Protein AF-0000000066251310 (afdb_homodimer)

InterPro domains:
  IPR000652 Triosephosphate isomerase [PF00121] (4-247)
  IPR000652 Triosephosphate isomerase [PS51440] (3-247)
  IPR000652 Triosephosphate isomerase [PTHR21139] (2-246)
  IPR000652 Triosephosphate isomerase [TIGR00419] (5-239)
  IPR000652 Triosephosphate isomerase [cd00311] (4-246)
  IPR013785 Aldolase-type TIM barrel [G3DSA:3.20.20.70] (1-249)
  IPR020861 Triosephosphate isomerase, active site [PS00171] (164-174)
  IPR022896 Triosephosphate isomerase, bacterial/eukaryotic [MF_00147_B] (2-247)
  IPR035990 Triosephosphate isomerase superfamily [SSF51351] (1-247)

Secondary structure (DSSP, 8-state):
-PPPEEEEE--B---HHHHHHHHHHHHHHHTT-SSEEEEE--GGGHHHHHHHHTTSS-EEEES---SSSSBS-TT---HHHHHHTT--EEEES-HHHHHHH---HHHHHHHHHHHHHTT-EEEEEE---HHHHHTT-HHHHHHHHHHHHHHHH-GGGGGG-EEEE--GGGSSSS----HHHHHHHHHHHHHHHHTT-HHHHHH-EEEE-S---HHHHHHHHTSTT--EEEESGGGGSHHHHHHHHHH--/-PPPEEEEE--B---HHHHHHHHHHHHHHHTT-SSEEEEE--GGGHHHHHHHHTTSS-EEEES---SSSSBS-TT---HHHHHHTT--EEEES-HHHHHHH---HHHHHHHHHHHHHTT-EEEEEE---HHHHHTT-HHHHHHHHHHHHHHHH-GGGGGG-EEEE--GGGSSSS----HHHHHHHHHHHHHHHHTT-HHHHHH-EEEE-S---HHHHHHHHTSTT--EEEESGGGGSHHHHHHHHHH--

pLDDT: mean 97.08, std 4.1, range [69.19, 99.0]

Foldseek 3Di:
DAAFEAEEEADQDDDLVLCLVLLVLQLVLPQPFRHQYEYAYAPVCLQVNLVNCPPTSYAYAHAFAFLDQDDDDPPGHALLNRVVSRHAEYEFQDPCCCPPVPDDLLRRLSRLVRNVVNVHAYAYEFEDEPVCVVVVNTLVRRLVSLVSNCVRPNLVSQLRYAYEYEHVHQAPPVDFDDLVRQLVSLVSSLVSSVVRPNVSSVHYAYAYEGADWLVCLLVNLPRPRHRYYHYYPLSSPNVGSSSSSNSND/DAAFEAEEEADQDDDLVLCLVLLVLQQVLPQPFRHQYEYADAPVCLQVNLVNCPPTSYAYAHAFAFLDQDDDDPPGHALLNRVVSRHAEYEFADPCCCPPVPDDLLRRLSRLVRNVVNVHAYAYEFEDEPVCVVVVNTLVRRLVSLVSNCVRPNLVSQLRYEYEYEHVHQAPPVDFDDLVRQLVNLVSSLVSSVVRPVVSSVNHAYAYEGADWLVCLLVNLPRPRHRYYHYYPLSSPNVGSSSSSNSND

Nearest PDB structures (foldseek):
  4mva-assembly1_B  TM=9.769E-01  e=2.898E-35  Escherichia coli BW2952
  6w4u-assembly1_A  TM=9.640E-01  e=1.237E-35  Stenotrophomonas maltophilia K279a
  1aw1-assembly1_A  TM=9.843E-01  e=1.815E-33  Moritella marina
  1tmh-assembly2_D  TM=9.829E-01  e=1.929E-33  Escherichia coli
  1tre-assembly1_B  TM=9.769E-01  e=1.948E-32  Escherichia coli

Structure (mmCIF, N/CA/C/O backbone):
data_AF-0000000066251310-model_v1
#
loop_
_entity.id
_entity.type
_entity.pdbx_description
1 polymer 'Triosephosphate isomerase'
#
loop_
_atom_site.group_PDB
_atom_site.id
_atom_site.type_symbol
_atom_site.label_atom_id
_atom_site.label_alt_id
_atom_site.label_comp_id
_atom_site.label_asym_id
_atom_site.label_entity_id
_atom_site.label_seq_id
_atom_site.pdbx_PDB_ins_code
_atom_site.Cartn_x
_atom_site.Cartn_y
_atom_site.Cartn_z
_atom_site.occupancy
_atom_site.B_iso_or_equiv
_atom_site.auth_seq_id
_atom_site.auth_comp_id
_atom_site.auth_asym_id
_atom_site.auth_atom_id
_atom_site.pdbx_PDB_model_num
ATOM 1 N N . MET A 1 1 ? 8.219 -32.188 -12.016 1 80.12 1 MET A N 1
ATOM 2 C CA . MET A 1 1 ? 6.914 -31.562 -11.844 1 80.12 1 MET A CA 1
ATOM 3 C C . MET A 1 1 ? 7.035 -30.297 -10.992 1 80.12 1 MET A C 1
ATOM 5 O O . MET A 1 1 ? 7.875 -30.234 -10.086 1 80.12 1 MET A O 1
ATOM 9 N N . ARG A 1 2 ? 6.41 -29.266 -11.477 1 92.31 2 ARG A N 1
ATOM 10 C CA . ARG A 1 2 ? 6.461 -28 -10.75 1 92.31 2 ARG A CA 1
ATOM 11 C C . ARG A 1 2 ? 5.75 -28.109 -9.406 1 92.31 2 ARG A C 1
ATOM 13 O O . ARG A 1 2 ? 4.656 -28.672 -9.32 1 92.31 2 ARG A O 1
ATOM 20 N N . LYS A 1 3 ? 6.496 -27.719 -8.375 1 95.12 3 LYS A N 1
ATOM 21 C CA . LYS A 1 3 ? 5.832 -27.703 -7.07 1 95.12 3 LYS A CA 1
ATOM 22 C C . LYS A 1 3 ? 4.68 -26.703 -7.047 1 95.12 3 LYS A C 1
ATOM 24 O O . LYS A 1 3 ? 4.863 -25.531 -7.391 1 95.12 3 LYS A O 1
ATOM 29 N N . LYS A 1 4 ? 3.49 -27.141 -6.656 1 98.06 4 LYS A N 1
ATOM 30 C CA . LYS A 1 4 ? 2.311 -26.281 -6.672 1 98.06 4 LYS A CA 1
ATOM 31 C C . LYS A 1 4 ? 2.393 -25.219 -5.582 1 98.06 4 LYS A C 1
ATOM 33 O O . LYS A 1 4 ? 2.986 -25.438 -4.523 1 98.06 4 LYS A O 1
ATOM 38 N N . LEU A 1 5 ? 1.822 -24.062 -5.895 1 98.75 5 LEU A N 1
ATOM 39 C CA . LEU A 1 5 ? 1.735 -22.938 -4.973 1 98.75 5 LEU A CA 1
ATOM 40 C C . LEU A 1 5 ? 0.292 -22.469 -4.82 1 98.75 5 LEU A C 1
ATOM 42 O O . LEU A 1 5 ? -0.403 -22.266 -5.816 1 98.75 5 LEU A O 1
ATOM 46 N N . VAL A 1 6 ? -0.152 -22.453 -3.58 1 98.81 6 VAL A N 1
ATOM 47 C CA . VAL A 1 6 ? -1.434 -21.828 -3.266 1 98.81 6 VAL A CA 1
ATOM 48 C C . VAL A 1 6 ? -1.209 -20.594 -2.398 1 98.81 6 VAL A C 1
ATOM 50 O O . VAL A 1 6 ? -0.713 -20.703 -1.274 1 98.81 6 VAL A O 1
ATOM 53 N N . ALA A 1 7 ? -1.514 -19.469 -2.977 1 98.88 7 ALA A N 1
ATOM 54 C CA . ALA A 1 7 ? -1.316 -18.203 -2.285 1 98.88 7 ALA A CA 1
ATOM 55 C C . ALA A 1 7 ? -2.65 -17.516 -2.025 1 98.88 7 ALA A C 1
ATOM 57 O O . ALA A 1 7 ? -3.518 -17.469 -2.9 1 98.88 7 ALA A O 1
ATOM 58 N N . GLY A 1 8 ? -2.824 -17.094 -0.798 1 98.81 8 GLY A N 1
ATOM 59 C CA . GLY A 1 8 ? -4.012 -16.328 -0.451 1 98.81 8 GLY A CA 1
ATOM 60 C C . GLY A 1 8 ? -3.799 -14.82 -0.524 1 98.81 8 GLY A C 1
ATOM 61 O O . GLY A 1 8 ? -2.881 -14.289 0.104 1 98.81 8 GLY A O 1
ATOM 62 N N . ASN A 1 9 ? -4.602 -14.148 -1.359 1 98.75 9 ASN A N 1
ATOM 63 C CA . ASN A 1 9 ? -4.688 -12.695 -1.351 1 98.75 9 ASN A CA 1
ATOM 64 C C . ASN A 1 9 ? -5.832 -12.203 -0.468 1 98.75 9 ASN A C 1
ATOM 66 O O . ASN A 1 9 ? -7 -12.312 -0.844 1 98.75 9 ASN A O 1
ATOM 70 N N . TRP A 1 10 ? -5.488 -11.625 0.62 1 98.88 10 TRP A N 1
ATOM 71 C CA . TRP A 1 10 ? -6.496 -11.266 1.612 1 98.88 10 TRP A CA 1
ATOM 72 C C . TRP A 1 10 ? -7.242 -10.008 1.197 1 98.88 10 TRP A C 1
ATOM 74 O O . TRP A 1 10 ? -8.297 -9.688 1.755 1 98.88 10 TRP A O 1
ATOM 84 N N . LYS A 1 11 ? -6.684 -9.336 0.152 1 98.62 11 LYS A N 1
ATOM 85 C CA . LYS A 1 11 ? -7.234 -8.031 -0.218 1 98.62 11 LYS A CA 1
ATOM 86 C C . LYS A 1 11 ? -7.363 -7.125 1 1 98.62 11 LYS A C 1
ATOM 88 O O . LYS A 1 11 ? -6.473 -7.094 1.854 1 98.62 11 LYS A O 1
ATOM 93 N N . MET A 1 12 ? -8.352 -6.23 1.049 1 98.81 12 MET A N 1
ATOM 94 C CA . MET A 1 12 ? -8.438 -5.289 2.162 1 98.81 12 MET A CA 1
ATOM 95 C C . MET A 1 12 ? -9.312 -5.852 3.279 1 98.81 12 MET A C 1
ATOM 97 O O . MET A 1 12 ? -10.336 -5.258 3.631 1 98.81 12 MET A O 1
ATOM 101 N N . HIS A 1 13 ? -8.867 -7.031 3.834 1 98.81 13 HIS A N 1
ATOM 102 C CA . HIS A 1 13 ? -9.531 -7.691 4.957 1 98.81 13 HIS A CA 1
ATOM 103 C C . HIS A 1 13 ? -8.539 -7.98 6.082 1 98.81 13 HIS A C 1
ATOM 105 O O . HIS A 1 13 ? -7.34 -8.109 5.844 1 98.81 13 HIS A O 1
ATOM 111 N N . GLY A 1 14 ? -9.102 -8.102 7.301 1 98.31 14 GLY A N 1
ATOM 112 C CA . GLY A 1 14 ? -8.32 -8.602 8.422 1 98.31 14 GLY A CA 1
ATOM 113 C C . GLY A 1 14 ? -8.281 -7.648 9.602 1 98.31 14 GLY A C 1
ATOM 114 O O . GLY A 1 14 ? -8.727 -6.504 9.492 1 98.31 14 GLY A O 1
ATOM 115 N N . SER A 1 15 ? -7.922 -8.078 10.664 1 98.69 15 SER A N 1
ATOM 116 C CA . SER A 1 15 ? -7.598 -7.43 11.93 1 98.69 15 SER A CA 1
ATOM 117 C C . SER A 1 15 ? -6.539 -8.211 12.703 1 98.69 15 SER A C 1
ATOM 119 O O . SER A 1 15 ? -6.254 -9.367 12.375 1 98.69 15 SER A O 1
ATOM 121 N N . LEU A 1 16 ? -5.945 -7.551 13.68 1 98.75 16 LEU A N 1
ATOM 122 C CA . LEU A 1 16 ? -4.938 -8.25 14.461 1 98.75 16 LEU A CA 1
ATOM 123 C C . LEU A 1 16 ? -5.5 -9.539 15.047 1 98.75 16 LEU A C 1
ATOM 125 O O . LEU A 1 16 ? -4.867 -10.594 14.961 1 98.75 16 LEU A O 1
ATOM 129 N N . GLN A 1 17 ? -6.711 -9.453 15.562 1 98.69 17 GLN A N 1
ATOM 130 C CA . GLN A 1 17 ? -7.332 -10.609 16.203 1 98.69 17 GLN A CA 1
ATOM 131 C C . GLN A 1 17 ? -7.707 -11.672 15.188 1 98.69 17 GLN A C 1
ATOM 133 O O . GLN A 1 17 ? -7.367 -12.852 15.352 1 98.69 17 GLN A O 1
ATOM 138 N N . GLN A 1 18 ? -8.391 -11.297 14.125 1 98.56 18 GLN A N 1
ATOM 139 C CA . GLN A 1 18 ? -8.828 -12.234 13.094 1 98.56 18 GLN A CA 1
ATOM 140 C C . GLN A 1 18 ? -7.637 -12.891 12.406 1 98.56 18 GLN A C 1
ATOM 142 O O . GLN A 1 18 ? -7.66 -14.094 12.125 1 98.56 18 GLN A O 1
ATOM 147 N N . ASN A 1 19 ? -6.613 -12.086 12.156 1 98.88 19 ASN A N 1
ATOM 148 C CA . ASN A 1 19 ? -5.418 -12.594 11.492 1 98.88 19 ASN A CA 1
ATOM 149 C C . ASN A 1 19 ? -4.715 -13.656 12.344 1 98.88 19 ASN A C 1
ATOM 151 O O . ASN A 1 19 ? -4.289 -14.688 11.828 1 98.88 19 ASN A O 1
ATOM 155 N N . ALA A 1 20 ? -4.574 -13.344 13.656 1 98.81 20 ALA A N 1
ATOM 156 C CA . ALA A 1 20 ? -3.912 -14.289 14.555 1 98.81 20 ALA A CA 1
ATOM 157 C C . ALA A 1 20 ? -4.613 -15.641 14.531 1 98.81 20 ALA A C 1
ATOM 159 O O . ALA A 1 20 ? -3.967 -16.688 14.375 1 98.81 20 ALA A O 1
ATOM 160 N N . ALA A 1 21 ? -5.941 -15.609 14.633 1 98.69 21 ALA A N 1
ATOM 161 C CA . ALA A 1 21 ? -6.723 -16.844 14.633 1 98.69 21 ALA A CA 1
ATOM 162 C C . ALA A 1 21 ? -6.578 -17.578 13.297 1 98.69 21 ALA A C 1
ATOM 164 O O . ALA A 1 21 ? -6.332 -18.797 13.273 1 98.69 21 ALA A O 1
ATOM 165 N N . LEU A 1 22 ? -6.699 -16.875 12.219 1 98.81 22 LEU A N 1
ATOM 166 C CA . LEU A 1 22 ? -6.617 -17.438 10.883 1 98.81 22 LEU A CA 1
ATOM 167 C C . LEU A 1 22 ? -5.242 -18.047 10.633 1 98.81 22 LEU A C 1
ATOM 169 O O . LEU A 1 22 ? -5.141 -19.188 10.172 1 98.81 22 LEU A O 1
ATOM 173 N N . LEU A 1 23 ? -4.184 -17.328 10.961 1 98.81 23 LEU A N 1
ATOM 174 C CA . LEU A 1 23 ? -2.812 -17.75 10.688 1 98.81 23 LEU A CA 1
ATOM 175 C C . LEU A 1 23 ? -2.443 -18.984 11.516 1 98.81 23 LEU A C 1
ATOM 177 O O . LEU A 1 23 ? -1.743 -19.875 11.023 1 98.81 23 LEU A O 1
ATOM 181 N N . GLU A 1 24 ? -2.883 -19.016 12.773 1 98.38 24 GLU A N 1
ATOM 182 C CA . GLU A 1 24 ? -2.58 -20.172 13.617 1 98.38 24 GLU A CA 1
ATOM 183 C C . GLU A 1 24 ? -3.205 -21.453 13.055 1 98.38 24 GLU A C 1
ATOM 185 O O . GLU A 1 24 ? -2.564 -22.5 13.023 1 98.38 24 GLU A O 1
ATOM 190 N N . LEU A 1 25 ? -4.457 -21.266 12.609 1 98.12 25 LEU A N 1
ATOM 191 C CA . LEU A 1 25 ? -5.145 -22.422 12.031 1 98.12 25 LEU A CA 1
ATOM 192 C C . LEU A 1 25 ? -4.469 -22.875 10.75 1 98.12 25 LEU A C 1
ATOM 194 O O . LEU A 1 25 ? -4.242 -24.062 10.547 1 98.12 25 LEU A O 1
ATOM 198 N N . ILE A 1 26 ? -4.078 -21.969 9.875 1 98.5 26 ILE A N 1
ATOM 199 C CA . ILE A 1 26 ? -3.43 -22.312 8.617 1 98.5 26 ILE A CA 1
ATOM 200 C C . ILE A 1 26 ? -2.057 -22.922 8.891 1 98.5 26 ILE A C 1
ATOM 202 O O . ILE A 1 26 ? -1.692 -23.938 8.297 1 98.5 26 ILE A O 1
ATOM 206 N N . LYS A 1 27 ? -1.323 -22.266 9.75 1 97.75 27 LYS A N 1
ATOM 207 C CA . LYS A 1 27 ? 0.017 -22.719 10.117 1 97.75 27 LYS A CA 1
ATOM 208 C C . LYS A 1 27 ? -0.001 -24.172 10.578 1 97.75 27 LYS A C 1
ATOM 210 O O . LYS A 1 27 ? 0.869 -24.953 10.203 1 97.75 27 LYS A O 1
ATOM 215 N N . ALA A 1 28 ? -1.009 -24.562 11.352 1 96.25 28 ALA A N 1
ATOM 216 C CA . ALA A 1 28 ? -1.13 -25.906 11.898 1 96.25 28 ALA A CA 1
ATOM 217 C C . ALA A 1 28 ? -1.415 -26.922 10.789 1 96.25 28 ALA A C 1
ATOM 219 O O . ALA A 1 28 ? -1.055 -28.094 10.906 1 96.25 28 ALA A O 1
ATOM 220 N N . GLY A 1 29 ? -1.966 -26.469 9.734 1 95.56 29 GLY A N 1
ATOM 221 C CA . GLY A 1 29 ? -2.418 -27.375 8.703 1 95.56 29 GLY A CA 1
ATOM 222 C C . GLY A 1 29 ? -1.443 -27.5 7.543 1 95.56 29 GLY A C 1
ATOM 223 O O . GLY A 1 29 ? -1.566 -28.406 6.711 1 95.56 29 GLY A O 1
ATOM 224 N N . VAL A 1 30 ? -0.477 -26.625 7.488 1 94.81 30 VAL A N 1
ATOM 225 C CA . VAL A 1 30 ? 0.312 -26.531 6.266 1 94.81 30 VAL A CA 1
ATOM 226 C C . VAL A 1 30 ? 1.501 -27.484 6.34 1 94.81 30 VAL A C 1
ATOM 228 O O . VAL A 1 30 ? 2.09 -27.828 5.312 1 94.81 30 VAL A O 1
ATOM 231 N N . SER A 1 31 ? 1.971 -27.953 7.449 1 89 31 SER A N 1
ATOM 232 C CA . SER A 1 31 ? 3.195 -28.719 7.621 1 89 31 SER A CA 1
ATOM 233 C C . SER A 1 31 ? 3.113 -30.062 6.887 1 89 31 SER A C 1
ATOM 235 O O . SER A 1 31 ? 4.137 -30.609 6.484 1 89 31 SER A O 1
ATOM 237 N N . SER A 1 32 ? 1.998 -30.547 6.617 1 89.94 32 SER A N 1
ATOM 238 C CA . SER A 1 32 ? 1.877 -31.859 6 1 89.94 32 SER A CA 1
ATOM 239 C C . SER A 1 32 ? 1.502 -31.75 4.523 1 89.94 32 SER A C 1
ATOM 241 O O . SER A 1 32 ? 1.329 -32.75 3.844 1 89.94 32 SER A O 1
ATOM 243 N N . LEU A 1 33 ? 1.476 -30.5 4.07 1 93.81 33 LEU A N 1
ATOM 244 C CA . LEU A 1 33 ? 1.006 -30.312 2.699 1 93.81 33 LEU A CA 1
ATOM 245 C C . LEU A 1 33 ? 2.166 -30.391 1.713 1 93.81 33 LEU A C 1
ATOM 247 O O . LEU A 1 33 ? 3.264 -29.906 2 1 93.81 33 LEU A O 1
ATOM 251 N N . PRO A 1 34 ? 1.886 -30.984 0.612 1 92.38 34 PRO A N 1
ATOM 252 C CA . PRO A 1 34 ? 2.947 -31.078 -0.393 1 92.38 34 PRO A CA 1
ATOM 253 C C . PRO A 1 34 ? 3.133 -29.797 -1.19 1 92.38 34 PRO A C 1
ATOM 255 O O . PRO A 1 34 ? 4.184 -29.594 -1.801 1 92.38 34 PRO A O 1
ATOM 258 N N . CYS A 1 35 ? 2.156 -28.953 -1.278 1 97.38 35 CYS A N 1
ATOM 259 C CA . CYS A 1 35 ? 2.256 -27.703 -2.014 1 97.38 35 CYS A CA 1
ATOM 260 C C . CYS A 1 35 ? 2.875 -26.609 -1.146 1 97.38 35 CYS A C 1
ATOM 262 O O . CYS A 1 35 ? 2.934 -26.75 0.078 1 97.38 35 CYS A O 1
ATOM 264 N N . GLU A 1 36 ? 3.449 -25.656 -1.817 1 97.81 36 GLU A N 1
ATOM 265 C CA . GLU A 1 36 ? 3.844 -24.438 -1.122 1 97.81 36 GLU A CA 1
ATOM 266 C C . GLU A 1 36 ? 2.641 -23.531 -0.859 1 97.81 36 GLU A C 1
ATOM 268 O O . GLU A 1 36 ? 1.751 -23.422 -1.705 1 97.81 36 GLU A O 1
ATOM 273 N N . VAL A 1 37 ? 2.609 -22.969 0.318 1 98.62 37 VAL A N 1
ATOM 274 C CA . VAL A 1 37 ? 1.48 -22.141 0.72 1 98.62 37 VAL A CA 1
ATOM 275 C C . VAL A 1 37 ? 1.981 -20.766 1.144 1 98.62 37 VAL A C 1
ATOM 277 O O . VAL A 1 37 ? 3.006 -20.656 1.82 1 98.62 37 VAL A O 1
ATOM 280 N N . ALA A 1 38 ? 1.284 -19.75 0.711 1 98.81 38 ALA A N 1
ATOM 281 C CA . ALA A 1 38 ? 1.62 -18.375 1.115 1 98.81 38 ALA A CA 1
ATOM 282 C C . ALA A 1 38 ? 0.36 -17.562 1.38 1 98.81 38 ALA A C 1
ATOM 284 O O . ALA A 1 38 ? -0.719 -17.891 0.882 1 98.81 38 ALA A O 1
ATOM 285 N N . VAL A 1 39 ? 0.464 -16.578 2.174 1 98.94 39 VAL A N 1
ATOM 286 C CA . VAL A 1 39 ? -0.605 -15.609 2.383 1 98.94 39 VAL A CA 1
ATOM 287 C C . VAL A 1 39 ? -0.074 -14.195 2.154 1 98.94 39 VAL A C 1
ATOM 289 O O . VAL A 1 39 ? 1.069 -13.891 2.5 1 98.94 39 VAL A O 1
ATOM 292 N N . CYS A 1 40 ? -0.879 -13.328 1.545 1 98.94 40 CYS A N 1
ATOM 293 C CA . CYS A 1 40 ? -0.542 -11.93 1.307 1 98.94 40 CYS A CA 1
ATOM 294 C C . CYS A 1 40 ? -1.508 -11 2.037 1 98.94 40 CYS A C 1
ATOM 296 O O . CYS A 1 40 ? -2.551 -10.633 1.493 1 98.94 40 CYS A O 1
ATOM 298 N N . PRO A 1 41 ? -1.158 -10.609 3.273 1 98.94 41 PRO A N 1
ATOM 299 C CA . PRO A 1 41 ? -1.99 -9.703 4.066 1 98.94 41 PRO A CA 1
ATOM 300 C C . PRO A 1 41 ? -1.783 -8.234 3.693 1 98.94 41 PRO A C 1
ATOM 302 O O . PRO A 1 41 ? -0.854 -7.91 2.949 1 98.94 41 PRO A O 1
ATOM 305 N N . PRO A 1 42 ? -2.684 -7.316 4.191 1 98.94 42 PRO A N 1
ATOM 306 C CA . PRO A 1 42 ? -2.4 -5.887 4.078 1 98.94 42 PRO A CA 1
ATOM 307 C C . PRO A 1 42 ? -1.098 -5.484 4.766 1 98.94 42 PRO A C 1
ATOM 309 O O . PRO A 1 42 ? -0.688 -6.121 5.738 1 98.94 42 PRO A O 1
ATOM 312 N N . TYR A 1 43 ? -0.457 -4.371 4.305 1 98.88 43 TYR A N 1
ATOM 313 C CA . TYR A 1 43 ? 0.869 -3.898 4.684 1 98.88 43 TYR A CA 1
ATOM 314 C C . TYR A 1 43 ? 0.995 -3.785 6.199 1 98.88 43 TYR A C 1
ATOM 316 O O . TYR A 1 43 ? 1.993 -4.219 6.777 1 98.88 43 TYR A O 1
ATOM 324 N N . PRO A 1 44 ? -0.031 -3.213 6.91 1 98.94 44 PRO A N 1
ATOM 325 C CA . PRO A 1 44 ? 0.174 -2.949 8.336 1 98.94 44 PRO A CA 1
ATOM 326 C C . PRO A 1 44 ? 0.389 -4.223 9.148 1 98.94 44 PRO A C 1
ATOM 328 O O . PRO A 1 44 ? 0.959 -4.176 10.242 1 98.94 44 PRO A O 1
ATOM 331 N N . TYR A 1 45 ? -0.005 -5.367 8.586 1 98.94 45 TYR A N 1
ATOM 332 C CA . TYR A 1 45 ? -0.02 -6.598 9.367 1 98.94 45 TYR A CA 1
ATOM 333 C C . TYR A 1 45 ? 1.227 -7.43 9.102 1 98.94 45 TYR A C 1
ATOM 335 O O . TYR A 1 45 ? 1.369 -8.539 9.633 1 98.94 45 TYR A O 1
ATOM 343 N N . LEU A 1 46 ? 2.168 -6.91 8.273 1 98.94 46 LEU A N 1
ATOM 344 C CA . LEU A 1 46 ? 3.338 -7.695 7.895 1 98.94 46 LEU A CA 1
ATOM 345 C C . LEU A 1 46 ? 4.164 -8.07 9.125 1 98.94 46 LEU A C 1
ATOM 347 O O . LEU A 1 46 ? 4.672 -9.188 9.219 1 98.94 46 LEU A O 1
ATOM 351 N N . GLY A 1 47 ? 4.301 -7.133 10.062 1 98.75 47 GLY A N 1
ATOM 352 C CA . GLY A 1 47 ? 5.016 -7.445 11.289 1 98.75 47 GLY A CA 1
ATOM 353 C C . GLY A 1 47 ? 4.379 -8.57 12.078 1 98.75 47 GLY A C 1
ATOM 354 O O . GLY A 1 47 ? 5.074 -9.453 12.586 1 98.75 47 GLY A O 1
ATOM 355 N N . GLN A 1 48 ? 3.059 -8.531 12.219 1 98.75 48 GLN A N 1
ATOM 356 C CA . GLN A 1 48 ? 2.338 -9.578 12.93 1 98.75 48 GLN A CA 1
ATOM 357 C C . GLN A 1 48 ? 2.504 -10.93 12.234 1 98.75 48 GLN A C 1
ATOM 359 O O . GLN A 1 48 ? 2.754 -11.945 12.883 1 98.75 48 GLN A O 1
ATOM 364 N N . VAL A 1 49 ? 2.361 -10.922 10.938 1 98.88 49 VAL A N 1
ATOM 365 C CA . VAL A 1 49 ? 2.467 -12.141 10.141 1 98.88 49 VAL A CA 1
ATOM 366 C C . VAL A 1 49 ? 3.861 -12.742 10.297 1 98.88 49 VAL A C 1
ATOM 368 O O . VAL A 1 49 ? 4.004 -13.945 10.516 1 98.88 49 VAL A O 1
ATOM 371 N N . GLN A 1 50 ? 4.879 -11.867 10.18 1 98.75 50 GLN A N 1
ATOM 372 C CA . GLN A 1 50 ? 6.254 -12.328 10.359 1 98.75 50 GLN A CA 1
ATOM 373 C C . GLN A 1 50 ? 6.441 -12.969 11.734 1 98.75 50 GLN A C 1
ATOM 375 O O . GLN A 1 50 ? 7.023 -14.047 11.844 1 98.75 50 GLN A O 1
ATOM 380 N N . SER A 1 51 ? 5.902 -12.336 12.758 1 98.56 51 SER A N 1
ATOM 381 C CA . SER A 1 51 ? 6.047 -12.828 14.125 1 98.56 51 SER A CA 1
ATOM 382 C C . SER A 1 51 ? 5.406 -14.203 14.297 1 98.56 51 SER A C 1
ATOM 384 O O . SER A 1 51 ? 5.961 -15.07 14.969 1 98.56 51 SER A O 1
ATOM 386 N N . ILE A 1 52 ? 4.277 -14.398 13.68 1 98.56 52 ILE A N 1
ATOM 387 C CA . ILE A 1 52 ? 3.512 -15.625 13.859 1 98.56 52 ILE A CA 1
ATOM 388 C C . ILE A 1 52 ? 4.109 -16.734 13 1 98.56 52 ILE A C 1
ATOM 390 O O . ILE A 1 52 ? 4.152 -17.891 13.414 1 98.56 52 ILE A O 1
ATOM 394 N N . LEU A 1 53 ? 4.637 -16.359 11.844 1 98.56 53 LEU A N 1
ATOM 395 C CA . LEU A 1 53 ? 4.91 -17.391 10.844 1 98.56 53 LEU A CA 1
ATOM 396 C C . LEU A 1 53 ? 6.402 -17.703 10.773 1 98.56 53 LEU A C 1
ATOM 398 O O . LEU A 1 53 ? 6.809 -18.672 10.141 1 98.56 53 LEU A O 1
ATOM 402 N N . SER A 1 54 ? 7.266 -16.844 11.406 1 97.69 54 SER A N 1
ATOM 403 C CA . SER A 1 54 ? 8.703 -17.078 11.344 1 97.69 54 SER A CA 1
ATOM 404 C C . SER A 1 54 ? 9.039 -18.516 11.758 1 97.69 54 SER A C 1
ATOM 406 O O . SER A 1 54 ? 8.578 -18.984 12.797 1 97.69 54 SER A O 1
ATOM 408 N N . GLY A 1 55 ? 9.812 -19.203 10.93 1 95.75 55 GLY A N 1
ATOM 409 C CA . GLY A 1 55 ? 10.234 -20.562 11.219 1 95.75 55 GLY A CA 1
ATOM 410 C C . GLY A 1 55 ? 9.219 -21.609 10.789 1 95.75 55 GLY A C 1
ATOM 411 O O . GLY A 1 55 ? 9.469 -22.812 10.922 1 95.75 55 GLY A O 1
ATOM 412 N N . SER A 1 56 ? 8.047 -21.188 10.336 1 96.69 56 SER A N 1
ATOM 413 C CA 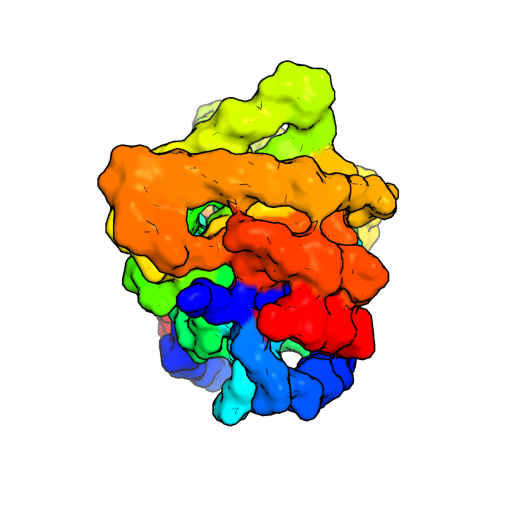. SER A 1 56 ? 7.02 -22.125 9.883 1 96.69 56 SER A CA 1
ATOM 414 C C . SER A 1 56 ? 7.145 -22.406 8.391 1 96.69 56 SER A C 1
ATOM 416 O O . SER A 1 56 ? 7.977 -21.812 7.711 1 96.69 56 SER A O 1
ATOM 418 N N . ALA A 1 57 ? 6.34 -23.312 7.918 1 96.81 57 ALA A N 1
ATOM 419 C CA . ALA A 1 57 ? 6.332 -23.688 6.508 1 96.81 57 ALA A CA 1
ATOM 420 C C . ALA A 1 57 ? 5.453 -22.75 5.695 1 96.81 57 ALA A C 1
ATOM 422 O O . ALA A 1 57 ? 5.441 -22.812 4.461 1 96.81 57 ALA A O 1
ATOM 423 N N . LEU A 1 58 ? 4.742 -21.906 6.352 1 98.38 58 LEU A N 1
ATOM 424 C CA . LEU A 1 58 ? 3.848 -20.984 5.676 1 98.38 58 LEU A CA 1
ATOM 425 C C . LEU A 1 58 ? 4.586 -19.703 5.285 1 98.38 58 LEU A C 1
ATOM 427 O O . LEU A 1 58 ? 5.094 -18.984 6.152 1 98.38 58 LEU A O 1
ATOM 431 N N . ALA A 1 59 ? 4.664 -19.438 3.945 1 98.62 59 ALA A N 1
ATOM 432 C CA . ALA A 1 59 ? 5.293 -18.219 3.445 1 98.62 59 ALA A CA 1
ATOM 433 C C . ALA A 1 59 ? 4.301 -17.062 3.424 1 98.62 59 ALA A C 1
ATOM 435 O O . ALA A 1 59 ? 3.098 -17.266 3.619 1 98.62 59 ALA A O 1
ATOM 436 N N . TRP A 1 60 ? 4.82 -15.906 3.268 1 98.88 60 TRP A N 1
ATOM 437 C CA . TRP A 1 60 ? 3.936 -14.75 3.148 1 98.88 60 TRP A CA 1
ATOM 438 C C . TRP A 1 60 ? 4.531 -13.703 2.215 1 98.88 60 TRP A C 1
ATOM 440 O O . TRP A 1 60 ? 5.68 -13.82 1.787 1 98.88 60 TRP A O 1
ATOM 450 N N . GLY A 1 61 ? 3.732 -12.797 1.751 1 98.94 61 GLY A N 1
ATOM 451 C CA . GLY A 1 61 ? 4.105 -11.742 0.818 1 98.94 61 GLY A CA 1
ATOM 452 C C . GLY A 1 61 ? 3.264 -10.492 0.96 1 98.94 61 GLY A C 1
ATOM 453 O O . GLY A 1 61 ? 2.652 -10.266 2.006 1 98.94 61 GLY A O 1
ATOM 454 N N . ALA A 1 62 ? 3.352 -9.633 0.008 1 98.94 62 ALA A N 1
ATOM 455 C CA . ALA A 1 62 ? 2.631 -8.359 -0.022 1 98.94 62 ALA A CA 1
ATOM 456 C C . ALA A 1 62 ? 1.724 -8.273 -1.245 1 98.94 62 ALA A C 1
ATOM 458 O O . ALA A 1 62 ? 1.9 -9.023 -2.211 1 98.94 62 ALA A O 1
ATOM 459 N N . GLN A 1 63 ? 0.801 -7.352 -1.164 1 98.94 63 GLN A N 1
ATOM 460 C CA . GLN A 1 63 ? -0.246 -7.262 -2.176 1 98.94 63 GLN A CA 1
ATOM 461 C C . GLN A 1 63 ? 0.136 -6.281 -3.279 1 98.94 63 GLN A C 1
ATOM 463 O O . GLN A 1 63 ? -0.546 -6.188 -4.301 1 98.94 63 GLN A O 1
ATOM 468 N N . SER A 1 64 ? 1.169 -5.535 -3.031 1 98.81 64 SER A N 1
ATOM 469 C CA . SER A 1 64 ? 1.666 -4.535 -3.967 1 98.81 64 SER A CA 1
ATOM 470 C C . SER A 1 64 ? 3.031 -4.004 -3.539 1 98.81 64 SER A C 1
ATOM 472 O O . SER A 1 64 ? 3.566 -4.418 -2.508 1 98.81 64 SER A O 1
ATOM 474 N N . VAL A 1 65 ? 3.604 -3.15 -4.453 1 98.94 65 VAL A N 1
ATOM 475 C CA . VAL A 1 65 ? 4.922 -2.566 -4.223 1 98.94 65 VAL A CA 1
ATOM 476 C C . VAL A 1 65 ? 5.113 -1.35 -5.125 1 98.94 65 VAL A C 1
ATOM 478 O O . VAL A 1 65 ? 4.465 -1.234 -6.168 1 98.94 65 VAL A O 1
ATOM 481 N N . SER A 1 66 ? 5.973 -0.444 -4.676 1 98.81 66 SER A N 1
ATOM 482 C CA . SER A 1 66 ? 6.379 0.649 -5.551 1 98.81 66 SER A CA 1
ATOM 483 C C . SER A 1 66 ? 7.449 0.197 -6.539 1 98.81 66 SER A C 1
ATOM 485 O O . SER A 1 66 ? 8.297 -0.636 -6.207 1 98.81 66 SER A O 1
ATOM 487 N N . GLU A 1 67 ? 7.426 0.808 -7.766 1 98.69 67 GLU A N 1
ATOM 488 C CA . GLU A 1 67 ? 8.492 0.55 -8.734 1 98.69 67 GLU A CA 1
ATOM 489 C C . GLU A 1 67 ? 9.766 1.312 -8.367 1 98.69 67 GLU A C 1
ATOM 491 O O . GLU A 1 67 ? 10.836 1.038 -8.914 1 98.69 67 GLU A O 1
ATOM 496 N N . HIS A 1 68 ? 9.688 2.221 -7.379 1 98.62 68 HIS A N 1
ATOM 497 C CA . HIS A 1 68 ? 10.812 3.064 -6.992 1 98.62 68 HIS A CA 1
ATOM 498 C C . HIS A 1 68 ? 11.523 2.51 -5.758 1 98.62 68 HIS A C 1
ATOM 500 O O . HIS A 1 68 ? 10.938 1.742 -4.992 1 98.62 68 HIS A O 1
ATOM 506 N N . GLN A 1 69 ? 12.797 2.926 -5.594 1 98.19 69 GLN A N 1
ATOM 507 C CA . GLN A 1 69 ? 13.602 2.41 -4.492 1 98.19 69 GLN A CA 1
ATOM 508 C C . GLN A 1 69 ? 13.359 3.203 -3.211 1 98.19 69 GLN A C 1
ATOM 510 O O . GLN A 1 69 ? 13.422 2.652 -2.111 1 98.19 69 GLN A O 1
ATOM 515 N N . SER A 1 70 ? 13.219 4.484 -3.316 1 98.19 70 SER A N 1
ATOM 516 C CA . SER A 1 70 ? 12.961 5.414 -2.221 1 98.19 70 SER A CA 1
ATOM 517 C C . SER A 1 70 ? 12.625 6.805 -2.746 1 98.19 70 SER A C 1
ATOM 519 O O . SER A 1 70 ? 12.82 7.094 -3.93 1 98.19 70 SER A O 1
ATOM 521 N N . GLY A 1 71 ? 12.016 7.621 -1.916 1 97.88 71 GLY A N 1
ATOM 522 C CA . GLY A 1 71 ? 11.875 9.008 -2.34 1 97.88 71 GLY A CA 1
ATOM 523 C C . GLY A 1 71 ? 10.5 9.578 -2.078 1 97.88 71 GLY A C 1
ATOM 524 O O . GLY A 1 71 ? 9.797 9.133 -1.161 1 97.88 71 GLY A O 1
ATOM 525 N N . ALA A 1 72 ? 10.148 10.656 -2.889 1 97.31 72 ALA A N 1
ATOM 526 C CA . ALA A 1 72 ? 8.922 11.422 -2.721 1 97.31 72 ALA A CA 1
ATOM 527 C C . ALA A 1 72 ? 7.719 10.68 -3.307 1 97.31 72 ALA A C 1
ATOM 529 O O . ALA A 1 72 ? 7.141 11.117 -4.305 1 97.31 72 ALA A O 1
ATOM 530 N N . PHE A 1 73 ? 7.391 9.547 -2.611 1 98.44 73 PHE A N 1
ATOM 531 C CA . PHE A 1 73 ? 6.27 8.688 -2.986 1 98.44 73 PHE A CA 1
ATOM 532 C C . PHE A 1 73 ? 5.398 8.375 -1.775 1 98.44 73 PHE A C 1
ATOM 534 O O . PHE A 1 73 ? 5.332 7.23 -1.33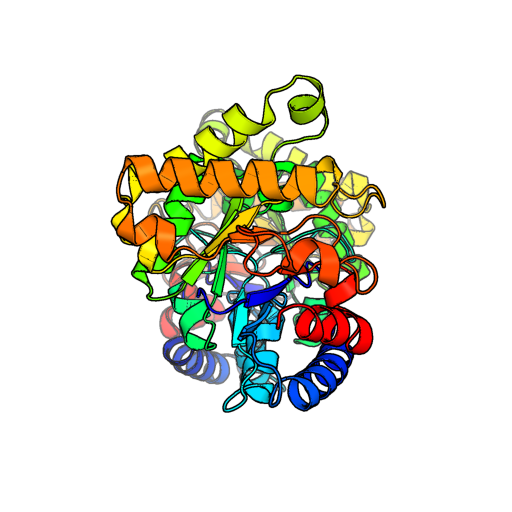 1 98.44 73 PHE A O 1
ATOM 541 N N . THR A 1 74 ? 4.707 9.445 -1.271 1 98.62 74 THR A N 1
ATOM 542 C CA . THR A 1 74 ? 3.873 9.367 -0.078 1 98.62 74 THR A CA 1
ATOM 543 C C . THR A 1 74 ? 2.861 8.234 -0.196 1 98.62 74 THR A C 1
ATOM 545 O O . THR A 1 74 ? 2.143 8.133 -1.193 1 98.62 74 THR A O 1
ATOM 548 N N . GLY A 1 75 ? 2.854 7.344 0.769 1 98.69 75 GLY A N 1
ATOM 549 C CA . GLY A 1 75 ? 1.853 6.293 0.826 1 98.69 75 GLY A CA 1
ATOM 550 C C . GLY A 1 75 ? 2.303 5.004 0.16 1 98.69 75 GLY A C 1
ATOM 551 O O . GLY A 1 75 ? 1.624 3.98 0.257 1 98.69 75 GLY A O 1
ATOM 552 N N . GLU A 1 76 ? 3.492 5.008 -0.501 1 98.75 76 GLU A N 1
ATOM 553 C CA . GLU A 1 76 ? 3.99 3.834 -1.212 1 98.75 76 GLU A CA 1
ATOM 554 C C . GLU A 1 76 ? 4.953 3.029 -0.343 1 98.75 76 GLU A C 1
ATOM 556 O O . GLU A 1 76 ? 5.418 3.516 0.69 1 98.75 76 GLU A O 1
ATOM 561 N N . VAL A 1 77 ? 5.168 1.818 -0.712 1 98.94 77 VAL A N 1
ATOM 562 C CA . VAL A 1 77 ? 6.016 0.877 0.012 1 98.94 77 VAL A CA 1
ATOM 563 C C . VAL A 1 77 ? 7.07 0.303 -0.931 1 98.94 77 VAL A C 1
ATOM 565 O O . VAL A 1 77 ? 6.742 -0.219 -1.998 1 98.94 77 VAL A O 1
ATOM 568 N N . ALA A 1 78 ? 8.336 0.447 -0.534 1 98.88 78 ALA A N 1
ATOM 569 C CA . ALA A 1 78 ? 9.445 -0.039 -1.356 1 98.88 78 ALA A CA 1
ATOM 570 C C . ALA A 1 78 ? 9.672 -1.531 -1.137 1 98.88 78 ALA A C 1
ATOM 572 O O . ALA A 1 78 ? 9.359 -2.064 -0.072 1 98.88 78 ALA A O 1
ATOM 573 N N . ALA A 1 79 ? 10.281 -2.184 -2.162 1 98.88 79 ALA A N 1
ATOM 574 C CA . ALA A 1 79 ? 10.586 -3.609 -2.061 1 98.88 79 ALA A CA 1
ATOM 575 C C . ALA A 1 79 ? 11.539 -3.885 -0.898 1 98.88 79 ALA A C 1
ATOM 577 O O . ALA A 1 79 ? 11.422 -4.91 -0.224 1 98.88 79 ALA A O 1
ATOM 578 N N . SER A 1 80 ? 12.461 -2.973 -0.666 1 98.75 80 SER A N 1
ATOM 579 C CA . SER A 1 80 ? 13.414 -3.143 0.426 1 98.75 80 SER A CA 1
ATOM 580 C C . SER A 1 80 ? 12.703 -3.172 1.777 1 98.75 80 SER A C 1
ATOM 582 O O . SER A 1 80 ? 13.156 -3.848 2.705 1 98.75 80 SER A O 1
ATOM 584 N N . MET A 1 81 ? 11.602 -2.479 1.931 1 98.88 81 MET A N 1
ATOM 585 C CA . MET A 1 81 ? 10.82 -2.486 3.164 1 98.88 81 MET A CA 1
ATOM 586 C C . MET A 1 81 ? 10.148 -3.838 3.375 1 98.88 81 MET A C 1
ATOM 588 O O . MET A 1 81 ? 10.117 -4.355 4.496 1 98.88 81 MET A O 1
ATOM 592 N N . LEU A 1 82 ? 9.617 -4.379 2.316 1 98.94 82 LEU A N 1
ATOM 593 C CA . LEU A 1 82 ? 8.961 -5.684 2.385 1 98.94 82 LEU A CA 1
ATOM 594 C C . LEU A 1 82 ? 9.953 -6.766 2.807 1 98.94 82 LEU A C 1
ATOM 596 O O . LEU A 1 82 ? 9.602 -7.668 3.572 1 98.94 82 LEU A O 1
ATOM 600 N N . LEU A 1 83 ? 11.172 -6.629 2.291 1 98.44 83 LEU A N 1
ATOM 601 C CA . LEU A 1 83 ? 12.227 -7.582 2.611 1 98.44 83 LEU A CA 1
ATOM 602 C C . LEU A 1 83 ? 12.5 -7.613 4.113 1 98.44 83 LEU A C 1
ATOM 604 O O . LEU A 1 83 ? 12.734 -8.68 4.684 1 98.44 83 LEU A O 1
ATOM 608 N N . GLU A 1 84 ? 12.391 -6.555 4.801 1 98.19 84 GLU A N 1
ATOM 609 C CA . GLU A 1 84 ? 12.664 -6.453 6.23 1 98.19 84 GLU A CA 1
ATOM 610 C C . GLU A 1 84 ? 11.648 -7.25 7.047 1 98.19 84 GLU A C 1
ATOM 612 O O . GLU A 1 84 ? 11.922 -7.625 8.188 1 98.19 84 GLU A O 1
ATOM 617 N N . PHE A 1 85 ? 10.539 -7.508 6.406 1 98.69 85 PHE A N 1
ATOM 618 C CA . PHE A 1 85 ? 9.5 -8.219 7.137 1 98.69 85 PHE A CA 1
ATOM 619 C C . PHE A 1 85 ? 9.367 -9.656 6.641 1 98.69 85 PHE A C 1
ATOM 621 O O . PHE A 1 85 ? 8.352 -10.305 6.863 1 98.69 85 PHE A O 1
ATOM 628 N N . GLY A 1 86 ? 10.367 -10.102 5.961 1 98.5 86 GLY A N 1
ATOM 629 C CA . GLY A 1 86 ? 10.477 -11.5 5.605 1 98.5 86 GLY A CA 1
ATOM 630 C C . GLY A 1 86 ? 9.547 -11.914 4.48 1 98.5 86 GLY A C 1
ATOM 631 O O . GLY A 1 86 ? 9.273 -13.102 4.297 1 98.5 86 GLY A O 1
ATOM 632 N N . CYS A 1 87 ? 9.016 -10.938 3.754 1 98.88 87 CYS A N 1
ATOM 633 C CA . CYS A 1 87 ? 8.18 -11.273 2.609 1 98.88 87 CYS A CA 1
ATOM 634 C C . CYS A 1 87 ? 8.969 -12.078 1.579 1 98.88 87 CYS A C 1
ATOM 636 O O . CYS A 1 87 ? 10.141 -11.797 1.336 1 98.88 87 CYS A O 1
ATOM 638 N N . ARG A 1 88 ? 8.289 -12.992 1.004 1 98.81 88 ARG A N 1
ATOM 639 C CA . ARG A 1 88 ? 8.875 -13.758 -0.093 1 98.81 88 ARG A CA 1
ATOM 640 C C . ARG A 1 88 ? 8.25 -13.375 -1.427 1 98.81 88 ARG A C 1
ATOM 642 O O . ARG A 1 88 ? 8.945 -13.258 -2.438 1 98.81 88 ARG A O 1
ATOM 649 N N . TYR A 1 89 ? 6.93 -13.156 -1.438 1 98.94 89 TYR A N 1
ATOM 650 C CA . TYR A 1 89 ? 6.16 -12.922 -2.656 1 98.94 89 TYR A CA 1
ATOM 651 C C . TYR A 1 89 ? 5.605 -11.5 -2.684 1 98.94 89 TYR A C 1
ATOM 653 O O . TYR A 1 89 ? 5.328 -10.914 -1.635 1 98.94 89 TYR A O 1
ATOM 661 N N . VAL A 1 90 ? 5.508 -10.914 -3.887 1 99 90 VAL A N 1
ATOM 662 C CA . VAL A 1 90 ? 4.805 -9.648 -4.062 1 99 90 VAL A CA 1
ATOM 663 C C . VAL A 1 90 ? 3.895 -9.727 -5.285 1 99 90 VAL A C 1
ATOM 665 O O . VAL A 1 90 ? 4.344 -10.086 -6.379 1 99 90 VAL A O 1
ATOM 668 N N . LEU A 1 91 ? 2.555 -9.492 -5.086 1 98.94 91 LEU A N 1
ATOM 669 C CA . LEU A 1 91 ? 1.639 -9.414 -6.219 1 98.94 91 LEU A CA 1
ATOM 670 C C . LEU A 1 91 ? 1.886 -8.156 -7.039 1 98.94 91 LEU A C 1
ATOM 672 O O . LEU A 1 91 ? 2.047 -7.066 -6.477 1 98.94 91 LEU A O 1
ATOM 676 N N . VAL A 1 92 ? 1.984 -8.281 -8.367 1 98.94 92 VAL A N 1
ATOM 677 C CA . VAL A 1 92 ? 2.076 -7.148 -9.273 1 98.94 92 VAL A CA 1
ATOM 678 C C . VAL A 1 92 ? 1.105 -7.336 -10.438 1 98.94 92 VAL A C 1
ATOM 680 O O . VAL A 1 92 ? 0.956 -8.445 -10.953 1 98.94 92 VAL A O 1
ATOM 683 N N . GLY A 1 93 ? 0.323 -6.316 -10.711 1 98.69 93 GLY A N 1
ATOM 684 C CA . GLY A 1 93 ? -0.575 -6.344 -11.852 1 98.69 93 GLY A CA 1
ATOM 685 C C . GLY A 1 93 ? -1.938 -6.922 -11.531 1 98.69 93 GLY A C 1
ATOM 686 O O . GLY A 1 93 ? -2.674 -7.336 -12.43 1 98.69 93 GLY A O 1
ATOM 687 N N . HIS A 1 94 ? -2.254 -7.039 -10.266 1 98.75 94 HIS A N 1
ATOM 688 C CA . HIS A 1 94 ? -3.572 -7.547 -9.906 1 98.75 94 HIS A CA 1
ATOM 689 C C . HIS A 1 94 ? -4.676 -6.734 -10.578 1 98.75 94 HIS A C 1
ATOM 691 O O . HIS A 1 94 ? -4.559 -5.512 -10.711 1 98.75 94 HIS A O 1
ATOM 697 N N . SER A 1 95 ? -5.773 -7.418 -10.906 1 97.94 95 SER A N 1
ATOM 698 C CA . SER A 1 95 ? -6.859 -6.824 -11.688 1 97.94 95 SER A CA 1
ATOM 699 C C . SER A 1 95 ? -7.441 -5.605 -10.977 1 97.94 95 SER A C 1
ATOM 701 O O . SER A 1 95 ? -7.781 -4.609 -11.625 1 97.94 95 SER A O 1
ATOM 703 N N . GLU A 1 96 ? -7.492 -5.66 -9.711 1 97.69 96 GLU A N 1
ATOM 704 C CA . GLU A 1 96 ? -8.047 -4.555 -8.93 1 97.69 96 GLU A CA 1
ATOM 705 C C . GLU A 1 96 ? -7.152 -3.324 -9.008 1 97.69 96 GLU A C 1
ATOM 707 O O . GLU A 1 96 ? -7.641 -2.193 -9.047 1 97.69 96 GLU A O 1
ATOM 712 N N . ARG A 1 97 ? -5.82 -3.494 -9 1 98.44 97 ARG A N 1
ATOM 713 C CA . ARG A 1 97 ? -4.891 -2.377 -9.117 1 98.44 97 ARG A CA 1
ATOM 714 C C . ARG A 1 97 ? -4.961 -1.749 -10.5 1 98.44 97 ARG A C 1
ATOM 716 O O . ARG A 1 97 ? -4.875 -0.527 -10.641 1 98.44 97 ARG A O 1
ATOM 723 N N . ARG A 1 98 ? -5.125 -2.604 -11.547 1 97.62 98 ARG A N 1
ATOM 724 C CA . ARG A 1 98 ? -5.266 -2.109 -12.914 1 97.62 98 ARG A CA 1
ATOM 725 C C . ARG A 1 98 ? -6.559 -1.321 -13.078 1 97.62 98 ARG A C 1
ATOM 727 O O . ARG A 1 98 ? -6.547 -0.195 -13.578 1 97.62 98 ARG A O 1
ATOM 734 N N . ALA A 1 99 ? -7.684 -1.908 -12.547 1 96.75 99 ALA A N 1
ATOM 735 C CA . ALA A 1 99 ? -9.016 -1.383 -12.828 1 96.75 99 ALA A CA 1
ATOM 736 C C . ALA A 1 99 ? -9.328 -0.172 -11.953 1 96.75 99 ALA A C 1
ATOM 738 O O . ALA A 1 99 ? -9.953 0.788 -12.406 1 96.75 99 ALA A O 1
ATOM 739 N N . LEU A 1 100 ? -8.828 -0.214 -10.695 1 96.69 100 LEU A N 1
ATOM 740 C CA . LEU A 1 100 ? -9.297 0.777 -9.734 1 96.69 100 LEU A CA 1
ATOM 741 C C . LEU A 1 100 ? -8.242 1.853 -9.492 1 96.69 100 LEU A C 1
ATOM 743 O O . LEU A 1 100 ? -8.578 2.975 -9.102 1 96.69 100 LEU A O 1
ATOM 747 N N . TYR A 1 101 ? -6.957 1.558 -9.789 1 96.5 101 TYR A N 1
ATOM 748 C CA . TYR A 1 101 ? -5.906 2.48 -9.375 1 96.5 101 TYR A CA 1
ATOM 749 C C . TYR A 1 101 ? -4.98 2.809 -10.539 1 96.5 101 TYR A C 1
ATOM 751 O O . TYR A 1 101 ? -3.895 3.359 -10.344 1 96.5 101 TYR A O 1
ATOM 759 N N . GLY A 1 102 ? -5.301 2.412 -11.711 1 95.25 102 GLY A N 1
ATOM 760 C CA . GLY A 1 102 ? -4.703 2.93 -12.93 1 95.25 102 GLY A CA 1
ATOM 761 C C . GLY A 1 102 ? -3.359 2.301 -13.25 1 95.25 102 GLY A C 1
ATOM 762 O O . GLY A 1 102 ? -2.545 2.893 -13.961 1 95.25 102 GLY A O 1
ATOM 763 N N . GLU A 1 103 ? -3.041 1.162 -12.711 1 97.69 103 GLU A N 1
ATOM 764 C CA . GLU A 1 103 ? -1.773 0.517 -13.039 1 97.69 103 GLU A CA 1
ATOM 765 C C . GLU A 1 103 ? -1.765 0.024 -14.484 1 97.69 103 GLU A C 1
ATOM 767 O O . GLU A 1 103 ? -2.635 -0.75 -14.883 1 97.69 103 GLU A O 1
ATOM 772 N N . THR A 1 104 ? -0.771 0.496 -15.227 1 98.19 104 THR A N 1
ATOM 773 C CA . THR A 1 104 ? -0.602 0.142 -16.625 1 98.19 104 THR A CA 1
ATOM 774 C C . THR A 1 104 ? 0.429 -0.972 -16.781 1 98.19 104 THR A C 1
ATOM 776 O O . THR A 1 104 ? 1.145 -1.301 -15.836 1 98.19 104 THR A O 1
ATOM 779 N N . ASP A 1 105 ? 0.483 -1.457 -17.969 1 98.69 105 ASP A N 1
ATOM 780 C CA . ASP A 1 105 ? 1.495 -2.471 -18.25 1 98.69 105 ASP A CA 1
ATOM 781 C C . ASP A 1 105 ? 2.898 -1.938 -17.984 1 98.69 105 ASP A C 1
ATOM 783 O O . ASP A 1 105 ? 3.768 -2.678 -17.516 1 98.69 105 ASP A O 1
ATOM 787 N N . THR A 1 106 ? 3.105 -0.691 -18.25 1 98.62 106 THR A N 1
ATOM 788 C CA . THR A 1 106 ? 4.402 -0.065 -18.031 1 98.62 106 THR A CA 1
ATOM 789 C C . THR A 1 106 ? 4.738 -0.03 -16.531 1 98.62 106 THR A C 1
ATOM 791 O O . THR A 1 106 ? 5.836 -0.417 -16.141 1 98.62 106 THR A O 1
ATOM 794 N N . VAL A 1 107 ? 3.795 0.367 -15.727 1 98.62 107 VAL A N 1
ATOM 795 C CA . VAL A 1 107 ? 3.998 0.436 -14.281 1 98.62 107 VAL A CA 1
ATOM 796 C C . VAL A 1 107 ? 4.191 -0.97 -13.719 1 98.62 107 VAL A C 1
ATOM 798 O O . VAL A 1 107 ? 5.086 -1.201 -12.898 1 98.62 107 VAL A O 1
ATOM 801 N N . VAL A 1 108 ? 3.383 -1.895 -14.195 1 98.88 108 VAL A N 1
ATOM 802 C CA . VAL A 1 108 ? 3.43 -3.27 -13.711 1 98.88 108 VAL A CA 1
ATOM 803 C C . VAL A 1 108 ? 4.793 -3.883 -14.023 1 98.88 108 VAL A C 1
ATOM 805 O O . VAL A 1 108 ? 5.395 -4.543 -13.172 1 98.88 108 VAL A O 1
ATOM 808 N N . SER A 1 109 ? 5.285 -3.617 -15.273 1 98.88 109 SER A N 1
ATOM 809 C CA . SER A 1 109 ? 6.586 -4.168 -15.633 1 98.88 109 SER A CA 1
ATOM 810 C C . SER A 1 109 ? 7.699 -3.555 -14.781 1 98.88 109 SER A C 1
ATOM 812 O O . SER A 1 109 ? 8.648 -4.242 -14.406 1 98.88 109 SER A O 1
ATOM 814 N N . ALA A 1 110 ? 7.613 -2.309 -14.422 1 98.94 110 ALA A N 1
ATOM 815 C CA . ALA A 1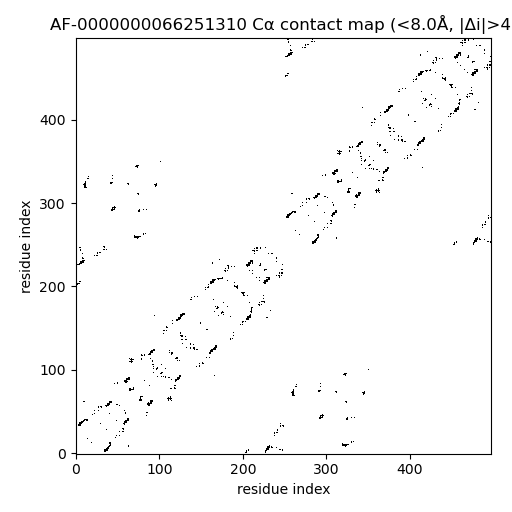 110 ? 8.594 -1.646 -13.562 1 98.94 110 ALA A CA 1
ATOM 816 C C . ALA A 1 110 ? 8.531 -2.191 -12.141 1 98.94 110 ALA A C 1
ATOM 818 O O . ALA A 1 110 ? 9.562 -2.387 -11.5 1 98.94 110 ALA A O 1
ATOM 819 N N . LYS A 1 111 ? 7.309 -2.422 -11.664 1 98.94 111 LYS A N 1
ATOM 820 C CA . LYS A 1 111 ? 7.145 -3.023 -10.344 1 98.94 111 LYS A CA 1
ATOM 821 C C . LYS A 1 111 ? 7.742 -4.426 -10.297 1 98.94 111 LYS A C 1
ATOM 823 O O . LYS A 1 111 ? 8.398 -4.801 -9.328 1 98.94 111 LYS A O 1
ATOM 828 N N . PHE A 1 112 ? 7.461 -5.156 -11.344 1 98.94 112 PHE A N 1
ATOM 829 C CA . PHE A 1 112 ? 8.031 -6.492 -11.461 1 98.94 112 PHE A CA 1
ATOM 830 C C . PHE A 1 112 ? 9.547 -6.449 -11.32 1 98.94 112 PHE A C 1
ATOM 832 O O . PHE A 1 112 ? 10.125 -7.199 -10.531 1 98.94 112 PHE A O 1
ATOM 839 N N . GLU A 1 113 ? 10.148 -5.598 -12 1 98.88 113 GLU A N 1
ATOM 840 C CA . GLU A 1 113 ? 11.602 -5.445 -11.961 1 98.88 113 GLU A CA 1
ATOM 841 C C . GLU A 1 113 ? 12.07 -5.047 -10.562 1 98.88 113 GLU A C 1
ATOM 843 O O . GLU A 1 113 ? 13.07 -5.578 -10.062 1 98.88 113 GLU A O 1
ATOM 848 N N . ALA A 1 114 ? 11.398 -4.113 -9.961 1 98.88 114 ALA A N 1
ATOM 849 C CA . ALA A 1 114 ? 11.766 -3.656 -8.625 1 98.88 114 ALA A CA 1
ATOM 850 C C . ALA A 1 114 ? 11.727 -4.805 -7.621 1 98.88 114 ALA A C 1
ATOM 852 O O . ALA A 1 114 ? 12.609 -4.918 -6.766 1 98.88 114 ALA A O 1
ATOM 853 N N . VAL A 1 115 ? 10.703 -5.652 -7.711 1 98.88 115 VAL A N 1
ATOM 854 C CA . VAL A 1 115 ? 10.555 -6.797 -6.82 1 98.88 115 VAL A CA 1
ATOM 855 C C . VAL A 1 115 ? 11.75 -7.73 -6.977 1 98.88 115 VAL A C 1
ATOM 857 O O . VAL A 1 115 ? 12.367 -8.141 -5.988 1 98.88 115 VAL A O 1
ATOM 860 N N . GLN A 1 116 ? 12.125 -8.016 -8.156 1 98.75 116 GLN A N 1
ATOM 861 C CA . GLN A 1 116 ? 13.203 -8.961 -8.414 1 98.75 116 GLN A CA 1
ATOM 862 C C . GLN A 1 116 ? 14.555 -8.375 -8.016 1 98.75 116 GLN A C 1
ATOM 864 O O . GLN A 1 116 ? 15.414 -9.086 -7.48 1 98.75 116 GLN A O 1
ATOM 869 N N . ARG A 1 117 ? 14.695 -7.113 -8.281 1 98.25 117 ARG A N 1
ATOM 870 C CA . ARG A 1 117 ? 15.945 -6.457 -7.895 1 98.25 117 ARG A CA 1
ATOM 871 C C . ARG A 1 117 ? 16.172 -6.559 -6.391 1 98.25 117 ARG A C 1
ATOM 873 O O . ARG A 1 117 ? 17.312 -6.633 -5.934 1 98.25 117 ARG A O 1
ATOM 880 N N . ALA A 1 118 ? 15.125 -6.637 -5.648 1 98.25 118 ALA A N 1
ATOM 881 C CA . ALA A 1 118 ? 15.219 -6.711 -4.191 1 98.25 118 ALA A CA 1
ATOM 882 C C . ALA A 1 118 ? 15.375 -8.156 -3.729 1 98.25 118 ALA A C 1
ATOM 884 O O . ALA A 1 118 ? 15.523 -8.414 -2.531 1 98.25 118 ALA A O 1
ATOM 885 N N . GLY A 1 119 ? 15.289 -9.133 -4.617 1 98.31 119 GLY A N 1
ATOM 886 C CA . GLY A 1 119 ? 15.438 -10.539 -4.277 1 98.31 119 GLY A CA 1
ATOM 887 C C . GLY A 1 119 ? 14.133 -11.195 -3.879 1 98.31 119 GLY A C 1
ATOM 888 O O . GLY A 1 119 ? 14.133 -12.281 -3.289 1 98.31 119 GLY A O 1
ATOM 889 N N . LEU A 1 120 ? 12.992 -10.523 -4.145 1 98.81 120 LEU A N 1
ATOM 890 C CA . LEU A 1 120 ? 11.672 -11.086 -3.873 1 98.81 120 LEU A CA 1
ATOM 891 C C . LEU A 1 120 ? 11.102 -11.75 -5.117 1 98.81 120 LEU A C 1
ATOM 893 O O . LEU A 1 120 ? 11.633 -11.578 -6.219 1 98.81 120 LEU A O 1
ATOM 897 N N . VAL A 1 121 ? 10.062 -12.516 -4.941 1 98.94 121 VAL A N 1
ATOM 898 C CA . VAL A 1 121 ? 9.445 -13.25 -6.043 1 98.94 121 VAL A CA 1
ATOM 899 C C . VAL A 1 121 ? 8.164 -12.547 -6.48 1 98.94 121 VAL A C 1
ATOM 901 O O . VAL A 1 121 ? 7.164 -12.562 -5.758 1 98.94 121 VAL A O 1
ATOM 904 N N . PRO A 1 122 ? 8.188 -11.945 -7.656 1 98.94 122 PRO A N 1
ATOM 905 C CA . PRO A 1 122 ? 6.934 -11.344 -8.133 1 98.94 122 PRO A CA 1
ATOM 906 C C . PRO A 1 122 ? 5.914 -12.391 -8.57 1 98.94 122 PRO A C 1
ATOM 908 O O . PRO A 1 122 ? 6.285 -13.414 -9.156 1 98.94 122 PRO A O 1
ATOM 911 N N . VAL A 1 123 ? 4.652 -12.227 -8.156 1 99 123 VAL A N 1
ATOM 912 C CA . VAL A 1 123 ? 3.498 -12.922 -8.719 1 99 123 VAL A CA 1
ATOM 913 C C . VAL A 1 123 ? 2.773 -12.008 -9.703 1 99 123 VAL A C 1
ATOM 915 O O . VAL A 1 123 ? 2.004 -11.141 -9.297 1 99 123 VAL A O 1
ATOM 918 N N . LEU A 1 124 ? 3.098 -12.18 -10.961 1 98.94 124 LEU A N 1
ATOM 919 C CA . LEU A 1 124 ? 2.547 -11.344 -12.031 1 98.94 124 LEU A CA 1
ATOM 920 C C . LEU A 1 124 ? 1.117 -11.758 -12.359 1 98.94 124 LEU A C 1
ATOM 922 O O . LEU A 1 124 ? 0.884 -12.859 -12.852 1 98.94 124 LEU A O 1
ATOM 926 N N . CYS A 1 125 ? 0.184 -10.891 -12.102 1 98.88 125 CYS A N 1
ATOM 927 C CA . CYS A 1 125 ? -1.216 -11.148 -12.414 1 98.88 125 CYS A CA 1
ATOM 928 C C . CYS A 1 125 ? -1.559 -10.648 -13.812 1 98.88 125 CYS A C 1
ATOM 930 O O . CYS A 1 125 ? -1.243 -9.508 -14.164 1 98.88 125 CYS A O 1
ATOM 932 N N . VAL A 1 126 ? -2.141 -11.5 -14.586 1 98.81 126 VAL A N 1
ATOM 933 C CA . VAL A 1 126 ? -2.607 -11.172 -15.93 1 98.81 126 VAL A CA 1
ATOM 934 C C . VAL A 1 126 ? -4.051 -11.633 -16.094 1 98.81 126 VAL A C 1
ATOM 936 O O . VAL A 1 126 ? -4.496 -12.57 -15.43 1 98.81 126 VAL A O 1
ATOM 939 N N . GLY A 1 127 ? -4.805 -11.008 -16.922 1 97.81 127 GLY A N 1
ATOM 940 C CA . GLY A 1 127 ? -6.184 -11.406 -17.141 1 97.81 127 GLY A CA 1
ATOM 941 C C . GLY A 1 127 ? -6.973 -10.398 -17.953 1 97.81 127 GLY A C 1
ATOM 942 O O . GLY A 1 127 ? -6.559 -9.25 -18.094 1 97.81 127 GLY A O 1
ATOM 943 N N . GLU A 1 128 ? -8.023 -10.883 -18.531 1 97.75 128 GLU A N 1
ATOM 944 C CA . GLU A 1 128 ? -8.859 -10.062 -19.406 1 97.75 128 GLU A CA 1
ATOM 945 C C . GLU A 1 128 ? -10.188 -9.734 -18.734 1 97.75 128 GLU A C 1
ATOM 947 O O . GLU A 1 128 ? -10.664 -10.477 -17.875 1 97.75 128 GLU A O 1
ATOM 952 N N . THR A 1 129 ? -10.789 -8.648 -19.094 1 95.69 129 THR A N 1
ATOM 953 C CA . THR A 1 129 ? -12.133 -8.289 -18.641 1 95.69 129 THR A CA 1
ATOM 954 C C . THR A 1 129 ? -13.18 -9.156 -19.344 1 95.69 129 THR A C 1
ATOM 956 O O . THR A 1 129 ? -12.875 -9.898 -20.266 1 95.69 129 THR A O 1
ATOM 959 N N . LEU A 1 130 ? -14.422 -9.078 -18.812 1 93.25 130 LEU A N 1
ATOM 960 C CA . LEU A 1 130 ? -15.523 -9.805 -19.422 1 93.25 130 LEU A CA 1
ATOM 961 C C . LEU A 1 130 ? -15.719 -9.367 -20.875 1 93.25 130 LEU A C 1
ATOM 963 O O . LEU A 1 130 ? -15.891 -10.203 -21.766 1 93.25 130 LEU A O 1
ATOM 967 N N . ALA A 1 131 ? -15.68 -8.031 -21.125 1 95.62 131 ALA A N 1
ATOM 968 C CA . ALA A 1 131 ? -15.852 -7.5 -22.469 1 95.62 131 ALA A CA 1
ATOM 969 C C . ALA A 1 131 ? -14.781 -8.039 -23.422 1 95.62 131 ALA A C 1
ATOM 971 O O . ALA A 1 131 ? -15.078 -8.406 -24.562 1 95.62 131 ALA A O 1
ATOM 972 N N . GLU A 1 132 ? -13.562 -8.117 -22.953 1 96.69 132 GLU A N 1
ATOM 973 C CA . GLU A 1 132 ? -12.461 -8.656 -23.734 1 96.69 132 GLU A CA 1
ATOM 974 C C . GLU A 1 132 ? -12.648 -10.141 -24.016 1 96.69 132 GLU A C 1
ATOM 976 O O . GLU A 1 132 ? -12.375 -10.609 -25.125 1 96.69 132 GLU A O 1
ATOM 981 N N . ARG A 1 133 ? -13.086 -10.883 -23 1 94.19 133 ARG A N 1
ATOM 982 C CA . ARG A 1 133 ? -13.375 -12.305 -23.172 1 94.19 133 ARG A CA 1
ATOM 983 C C . ARG A 1 133 ? -14.461 -12.523 -24.219 1 94.19 133 ARG A C 1
ATOM 985 O O . ARG A 1 133 ? -14.289 -13.32 -25.141 1 94.19 133 ARG A O 1
ATOM 992 N N . GLU A 1 134 ? -15.539 -11.773 -24.125 1 93.94 134 GLU A N 1
ATOM 993 C CA . GLU A 1 134 ? -16.688 -11.922 -25.016 1 93.94 134 GLU A CA 1
ATOM 994 C C . GLU A 1 134 ? -16.328 -11.508 -26.438 1 93.94 134 GLU A C 1
ATOM 996 O O . GLU A 1 134 ? -16.938 -11.984 -27.391 1 93.94 134 GLU A O 1
ATOM 1001 N N . SER A 1 135 ? -15.312 -10.742 -26.594 1 97.38 135 SER A N 1
ATOM 1002 C CA . SER A 1 135 ? -14.867 -10.289 -27.906 1 97.38 135 SER A CA 1
ATOM 1003 C C . SER A 1 135 ? -13.75 -11.18 -28.438 1 97.38 135 SER A C 1
ATOM 1005 O O . SER A 1 135 ? -13.141 -10.859 -29.469 1 97.38 135 SER A O 1
ATOM 1007 N N . GLY A 1 136 ? -13.469 -12.203 -27.719 1 96.38 136 GLY A N 1
ATOM 1008 C CA . GLY A 1 136 ? -12.445 -13.133 -28.188 1 96.38 136 GLY A CA 1
ATOM 1009 C C . GLY A 1 136 ? -11.039 -12.586 -28.047 1 96.38 136 GLY A C 1
ATOM 1010 O O . GLY A 1 136 ? -10.141 -12.984 -28.797 1 96.38 136 GLY A O 1
ATOM 1011 N N . MET A 1 137 ? -10.797 -11.68 -27.078 1 97.5 137 MET A N 1
ATOM 1012 C CA . MET A 1 137 ? -9.523 -10.977 -27 1 97.5 137 MET A CA 1
ATOM 1013 C C . MET A 1 137 ? -8.672 -11.523 -25.859 1 97.5 137 MET A C 1
ATOM 1015 O O . MET A 1 137 ? -7.613 -10.969 -25.547 1 97.5 137 MET A O 1
ATOM 1019 N N . THR A 1 138 ? -9.047 -12.609 -25.234 1 97.44 138 THR A N 1
ATOM 1020 C CA . THR A 1 138 ? -8.352 -13.148 -24.078 1 97.44 138 THR A CA 1
ATOM 1021 C C . THR A 1 138 ? -6.863 -13.32 -24.375 1 97.44 138 THR A C 1
ATOM 1023 O O . THR A 1 138 ? -6.016 -12.766 -23.672 1 97.44 138 THR A O 1
ATOM 1026 N N . SER A 1 139 ? -6.582 -14.008 -25.438 1 97.31 139 SER A N 1
ATOM 1027 C CA . SER A 1 139 ? -5.191 -14.312 -25.75 1 97.31 139 SER A CA 1
ATOM 1028 C C . SER A 1 139 ? -4.395 -13.047 -26.031 1 97.31 139 SER A C 1
ATOM 1030 O O . SER A 1 139 ? -3.236 -12.93 -25.625 1 97.31 139 SER A O 1
ATOM 1032 N N . VAL A 1 140 ? -4.977 -12.109 -26.656 1 97.94 140 VAL A N 1
ATOM 1033 C CA . VAL A 1 140 ? -4.316 -10.867 -27.031 1 97.94 140 VAL A CA 1
ATOM 1034 C C . VAL A 1 140 ? -3.988 -10.055 -25.781 1 97.94 140 VAL A C 1
ATOM 1036 O O . VAL A 1 140 ? -2.869 -9.562 -25.625 1 97.94 140 VAL A O 1
ATOM 1039 N N . VAL A 1 141 ? -4.934 -9.961 -24.922 1 98.38 141 VAL A N 1
ATOM 1040 C CA . VAL A 1 141 ? -4.777 -9.164 -23.719 1 98.38 141 VAL A CA 1
ATOM 1041 C C . VAL A 1 141 ? -3.719 -9.797 -22.812 1 98.38 141 VAL A C 1
ATOM 1043 O O . VAL A 1 141 ? -2.801 -9.117 -22.344 1 98.38 141 VAL A O 1
ATOM 1046 N N . VAL A 1 142 ? -3.809 -11.086 -22.578 1 98.56 142 VAL A N 1
ATOM 1047 C CA . VAL A 1 142 ? -2.883 -11.805 -21.703 1 98.56 142 VAL A CA 1
ATOM 1048 C C . VAL A 1 142 ? -1.474 -11.75 -22.297 1 98.56 142 VAL A C 1
ATOM 1050 O O . VAL A 1 142 ? -0.503 -11.492 -21.578 1 98.56 142 VAL A O 1
ATOM 1053 N N . ALA A 1 143 ? -1.368 -11.891 -23.578 1 98.5 143 ALA A N 1
ATOM 1054 C CA . ALA A 1 143 ? -0.068 -11.828 -24.25 1 98.5 143 ALA A CA 1
ATOM 1055 C C . ALA A 1 143 ? 0.548 -10.438 -24.109 1 98.5 143 ALA A C 1
ATOM 1057 O O . ALA A 1 143 ? 1.754 -10.305 -23.891 1 98.5 143 ALA A O 1
ATOM 1058 N N . ARG A 1 144 ? -0.253 -9.453 -24.297 1 98.56 144 ARG A N 1
ATOM 1059 C CA . ARG A 1 144 ? 0.219 -8.078 -24.172 1 98.56 144 ARG A CA 1
ATOM 1060 C C . ARG A 1 144 ? 0.756 -7.812 -22.766 1 98.56 144 ARG A C 1
ATOM 1062 O O . ARG A 1 144 ? 1.844 -7.254 -22.609 1 98.56 144 ARG A O 1
ATOM 1069 N N . GLN A 1 145 ? 0.032 -8.18 -21.781 1 98.81 145 GLN A N 1
ATOM 1070 C CA . GLN A 1 145 ? 0.432 -7.977 -20.406 1 98.81 145 GLN A CA 1
ATOM 1071 C C . GLN A 1 145 ? 1.722 -8.727 -20.078 1 98.81 145 GLN A C 1
ATOM 1073 O O . GLN A 1 145 ? 2.619 -8.188 -19.438 1 98.81 145 GLN A O 1
ATOM 1078 N N . LEU A 1 146 ? 1.839 -9.945 -20.547 1 98.75 146 LEU A N 1
ATOM 1079 C CA . LEU A 1 146 ? 3.043 -10.742 -20.359 1 98.75 146 LEU A CA 1
ATOM 1080 C C . LEU A 1 146 ? 4.227 -10.133 -21.109 1 98.75 146 LEU A C 1
ATOM 1082 O O . LEU A 1 146 ? 5.324 -10.023 -20.547 1 98.75 146 LEU A O 1
ATOM 1086 N N . SER A 1 147 ? 4.02 -9.68 -22.281 1 98.75 147 SER A N 1
ATOM 1087 C CA . SER A 1 147 ? 5.074 -9.156 -23.141 1 98.75 147 SER A CA 1
ATOM 1088 C C . SER A 1 147 ? 5.664 -7.867 -22.578 1 98.75 147 SER A C 1
ATOM 1090 O O . SER A 1 147 ? 6.859 -7.602 -22.734 1 98.75 147 SER A O 1
ATOM 1092 N N . ALA A 1 148 ? 4.801 -7.098 -21.969 1 98.75 148 ALA A N 1
ATOM 1093 C CA . ALA A 1 148 ? 5.297 -5.879 -21.328 1 98.75 148 ALA A CA 1
ATOM 1094 C C . ALA A 1 148 ? 6.391 -6.191 -20.312 1 98.75 148 ALA A C 1
ATOM 1096 O O . ALA A 1 148 ? 7.414 -5.508 -20.266 1 98.75 148 ALA A O 1
ATOM 1097 N N . VAL A 1 149 ? 6.207 -7.219 -19.484 1 98.88 149 VAL A N 1
ATOM 1098 C CA . VAL A 1 149 ? 7.172 -7.613 -18.469 1 98.88 149 VAL A CA 1
ATOM 1099 C C . VAL A 1 149 ? 8.383 -8.273 -19.125 1 98.88 149 VAL A C 1
ATOM 1101 O O . VAL A 1 149 ? 9.523 -7.926 -18.828 1 98.88 149 VAL A O 1
ATOM 1104 N N . LEU A 1 150 ? 8.133 -9.156 -20.109 1 98.81 150 LEU A N 1
ATOM 1105 C CA . LEU A 1 150 ? 9.203 -9.844 -20.812 1 98.81 150 LEU A CA 1
ATOM 1106 C C . LEU A 1 150 ? 10.094 -8.852 -21.562 1 98.81 150 LEU A C 1
ATOM 1108 O O . LEU A 1 150 ? 11.312 -9.031 -21.609 1 98.81 150 LEU A O 1
ATOM 1112 N N . GLY A 1 151 ? 9.5 -7.883 -22.078 1 98.62 151 GLY A N 1
ATOM 1113 C CA . GLY A 1 151 ? 10.25 -6.871 -22.797 1 98.62 151 GLY A CA 1
ATOM 1114 C C . GLY A 1 151 ? 11.164 -6.055 -21.906 1 98.62 151 GLY A C 1
ATOM 1115 O O . GLY A 1 151 ? 12.227 -5.605 -22.344 1 98.62 151 GLY A O 1
ATOM 1116 N N . ARG A 1 152 ? 10.75 -5.926 -20.703 1 98.5 152 ARG A N 1
ATOM 1117 C CA . ARG A 1 152 ? 11.5 -5.082 -19.781 1 98.5 152 ARG A CA 1
ATOM 1118 C C . ARG A 1 152 ? 12.617 -5.867 -19.094 1 98.5 152 ARG A C 1
ATOM 1120 O O . ARG A 1 152 ? 13.734 -5.371 -18.969 1 98.5 152 ARG A O 1
ATOM 1127 N N . VAL A 1 153 ? 12.344 -7.098 -18.641 1 98.56 153 VAL A N 1
ATOM 1128 C CA . VAL A 1 153 ? 13.266 -7.766 -17.719 1 98.56 153 VAL A CA 1
ATOM 1129 C C . VAL A 1 153 ? 13.867 -9 -18.406 1 98.56 153 VAL A C 1
ATOM 1131 O O . VAL A 1 153 ? 14.766 -9.641 -17.859 1 98.56 153 VAL A O 1
ATOM 1134 N N . GLY A 1 154 ? 13.359 -9.359 -19.641 1 98.62 154 GLY A N 1
ATOM 1135 C CA . GLY A 1 154 ? 13.836 -10.539 -20.328 1 98.62 154 GLY A CA 1
ATOM 1136 C C . GLY A 1 154 ? 13.234 -11.828 -19.797 1 98.62 154 GLY A C 1
ATOM 1137 O O . GLY A 1 154 ? 12.727 -11.867 -18.688 1 98.62 154 GLY A O 1
ATOM 1138 N N . VAL A 1 155 ? 13.352 -12.859 -20.547 1 98.69 155 VAL A N 1
ATOM 1139 C CA . VAL A 1 155 ? 12.688 -14.125 -20.25 1 98.69 155 VAL A CA 1
ATOM 1140 C C . VAL A 1 155 ? 13.359 -14.797 -19.047 1 98.69 155 VAL A C 1
ATOM 1142 O O . VAL A 1 155 ? 12.711 -15.508 -18.281 1 98.69 155 VAL A O 1
ATOM 1145 N N . ALA A 1 156 ? 14.594 -14.57 -18.906 1 98.5 156 ALA A N 1
ATOM 1146 C CA . ALA A 1 156 ? 15.328 -15.203 -17.812 1 98.5 156 ALA A CA 1
ATOM 1147 C C . ALA A 1 156 ? 14.75 -14.797 -16.453 1 98.5 156 ALA A C 1
ATOM 1149 O O . ALA A 1 156 ? 14.773 -15.578 -15.5 1 98.5 156 ALA A O 1
ATOM 1150 N N . ALA A 1 157 ? 14.18 -13.617 -16.344 1 98.5 157 ALA A N 1
ATOM 1151 C CA . ALA A 1 157 ? 13.586 -13.109 -15.109 1 98.5 157 ALA A CA 1
ATOM 1152 C C . ALA A 1 157 ? 12.391 -13.945 -14.688 1 98.5 157 ALA A C 1
ATOM 1154 O O . ALA A 1 157 ? 12.055 -14.016 -13.508 1 98.5 157 ALA A O 1
ATOM 1155 N N . MET A 1 158 ? 11.75 -14.68 -15.602 1 98.44 158 MET A N 1
ATOM 1156 C CA . MET A 1 158 ? 10.562 -15.477 -15.32 1 98.44 158 MET A CA 1
ATOM 1157 C C . MET A 1 158 ? 10.922 -16.734 -14.547 1 98.44 158 MET A C 1
ATOM 1159 O O . MET A 1 158 ? 10.055 -17.391 -13.961 1 98.44 158 MET A O 1
ATOM 1163 N N . ALA A 1 159 ? 12.258 -17.062 -14.523 1 98 159 ALA A N 1
ATOM 1164 C CA . ALA A 1 159 ? 12.688 -18.266 -13.812 1 98 159 ALA A CA 1
ATOM 1165 C C . ALA A 1 159 ? 12.5 -18.109 -12.305 1 98 159 ALA A C 1
ATOM 1167 O O . ALA A 1 159 ? 12.406 -19.109 -11.586 1 98 159 ALA A O 1
ATOM 1168 N N . SER A 1 160 ? 12.461 -16.922 -11.836 1 97.81 160 SER A N 1
ATOM 1169 C CA . SER A 1 160 ? 12.266 -16.641 -10.414 1 97.81 160 SER A CA 1
ATOM 1170 C C . SER A 1 160 ? 11 -15.828 -10.18 1 97.81 160 SER A C 1
ATOM 1172 O O . SER A 1 160 ? 10.992 -14.914 -9.352 1 97.81 160 SER A O 1
ATOM 1174 N N . ALA A 1 161 ? 9.961 -16.109 -10.984 1 98.81 161 ALA A N 1
ATOM 1175 C CA . ALA A 1 161 ? 8.664 -15.445 -10.883 1 98.81 161 ALA A CA 1
ATOM 1176 C C . ALA A 1 161 ? 7.523 -16.453 -10.922 1 98.81 161 ALA A C 1
ATOM 1178 O O . ALA A 1 161 ? 7.738 -17.641 -11.172 1 98.81 161 ALA A O 1
ATOM 1179 N N . VAL A 1 162 ? 6.41 -16 -10.531 1 98.94 162 VAL A N 1
ATOM 1180 C CA . VAL A 1 162 ? 5.148 -16.719 -10.664 1 98.94 162 VAL A CA 1
ATOM 1181 C C . VAL A 1 162 ? 4.172 -15.898 -11.508 1 98.94 162 VAL A C 1
ATOM 1183 O O . VAL A 1 162 ? 4.191 -14.664 -11.453 1 98.94 162 VAL A O 1
ATOM 1186 N N . VAL A 1 163 ? 3.381 -16.516 -12.336 1 98.94 163 VAL A N 1
ATOM 1187 C CA . VAL A 1 163 ? 2.305 -15.844 -13.055 1 98.94 163 VAL A CA 1
ATOM 1188 C C . VAL A 1 163 ? 0.954 -16.297 -12.508 1 98.94 163 VAL A C 1
ATOM 1190 O O . VAL A 1 163 ? 0.768 -17.484 -12.211 1 98.94 163 VAL A O 1
ATOM 1193 N N . ALA A 1 164 ? 0.086 -15.438 -12.281 1 98.88 164 ALA A N 1
ATOM 1194 C CA . ALA A 1 164 ? -1.285 -15.758 -11.898 1 98.88 164 ALA A CA 1
ATOM 1195 C C . ALA A 1 164 ? -2.279 -15.266 -12.945 1 98.88 164 ALA A C 1
ATOM 1197 O O . ALA A 1 164 ? -2.359 -14.062 -13.211 1 98.88 164 ALA A O 1
ATOM 1198 N N . TYR A 1 165 ? -2.99 -16.188 -13.555 1 98.75 165 TYR A N 1
ATOM 1199 C CA . TYR A 1 165 ? -4.066 -15.836 -14.477 1 98.75 165 TYR A CA 1
ATOM 1200 C C . TYR A 1 165 ? -5.355 -15.539 -13.719 1 98.75 165 TYR A C 1
ATOM 1202 O O . TYR A 1 165 ? -5.879 -16.406 -13.016 1 98.75 165 TYR A O 1
ATOM 1210 N N . GLU A 1 166 ? -5.777 -14.32 -13.922 1 96.81 166 GLU A N 1
ATOM 1211 C CA . GLU A 1 166 ? -6.988 -13.836 -13.266 1 96.81 166 GLU A CA 1
ATOM 1212 C C . GLU A 1 166 ? -8.023 -13.383 -14.289 1 96.81 166 GLU A C 1
ATOM 1214 O O . GLU A 1 166 ? -8.102 -12.195 -14.617 1 96.81 166 GLU A O 1
ATOM 1219 N N . PRO A 1 167 ? -8.898 -14.375 -14.773 1 96.38 167 PRO A N 1
ATOM 1220 C CA . PRO A 1 167 ? -10.031 -13.875 -15.555 1 96.38 167 PRO A CA 1
ATOM 1221 C C . PRO A 1 167 ? -10.938 -12.945 -14.758 1 96.38 167 PRO A C 1
ATOM 1223 O O . PRO A 1 167 ? -11.688 -13.398 -13.891 1 96.38 167 PRO A O 1
ATOM 1226 N N . VAL A 1 168 ? -10.859 -11.672 -15.047 1 94.38 168 VAL A N 1
ATOM 1227 C CA . VAL A 1 168 ? -11.477 -10.641 -14.227 1 94.38 168 VAL A CA 1
ATOM 1228 C C . VAL A 1 168 ? -12.969 -10.922 -14.062 1 94.38 168 VAL A C 1
ATOM 1230 O O . VAL A 1 168 ? -13.539 -10.68 -12.992 1 94.38 168 VAL A O 1
ATOM 1233 N N . TRP A 1 169 ? -13.609 -11.539 -15.07 1 91.44 169 TRP A N 1
ATOM 1234 C CA . TRP A 1 169 ? -15.039 -11.828 -15.109 1 91.44 169 TRP A CA 1
ATOM 1235 C C . TRP A 1 169 ? -15.391 -12.977 -14.164 1 91.44 169 TRP A C 1
ATOM 1237 O O . TRP A 1 169 ? -16.562 -13.219 -13.891 1 91.44 169 TRP A O 1
ATOM 1247 N N . ALA A 1 170 ? -14.438 -13.617 -13.617 1 86.88 170 ALA A N 1
ATOM 1248 C CA . ALA A 1 170 ? -14.672 -14.766 -12.742 1 86.88 170 ALA A CA 1
ATOM 1249 C C . ALA A 1 170 ? -14.289 -14.43 -11.297 1 86.88 170 ALA A C 1
ATOM 1251 O O . ALA A 1 170 ? -14.414 -15.273 -10.406 1 86.88 170 ALA A O 1
ATOM 1252 N N . ILE A 1 171 ? -13.844 -13.266 -11.062 1 81.75 171 ILE A N 1
ATOM 1253 C CA . ILE A 1 171 ? -13.383 -12.906 -9.719 1 81.75 171 ILE A CA 1
ATOM 1254 C C . ILE A 1 171 ? -14.562 -12.398 -8.891 1 81.75 171 ILE A C 1
ATOM 1256 O O . ILE A 1 171 ? -15.164 -11.375 -9.219 1 81.75 171 ILE A O 1
ATOM 1260 N N . GLY A 1 172 ? -14.938 -12.992 -7.883 1 74.69 172 GLY A N 1
ATOM 1261 C CA . GLY A 1 172 ? -15.938 -12.57 -6.918 1 74.69 172 GLY A CA 1
ATOM 1262 C C . GLY A 1 172 ? -17.344 -12.562 -7.488 1 74.69 172 GLY A C 1
ATOM 1263 O O . GLY A 1 172 ? -18.234 -11.898 -6.945 1 74.69 172 GLY A O 1
ATOM 1264 N N . THR A 1 173 ? -17.672 -13.07 -8.648 1 70.56 173 THR A N 1
ATOM 1265 C CA . THR A 1 173 ? -18.969 -12.984 -9.305 1 70.56 173 THR A CA 1
ATOM 1266 C C . THR A 1 173 ? -19.766 -14.273 -9.094 1 70.56 173 THR A C 1
ATOM 1268 O O . THR A 1 173 ? -20.984 -14.297 -9.305 1 70.56 173 THR A O 1
ATOM 1271 N N . GLY A 1 174 ? -19.156 -15.266 -8.68 1 69.19 174 GLY A N 1
ATOM 1272 C CA . GLY A 1 174 ? -19.812 -16.562 -8.609 1 69.19 174 GLY A CA 1
ATOM 1273 C C . GLY A 1 174 ? -19.734 -17.344 -9.914 1 69.19 174 GLY A C 1
ATOM 1274 O O . GLY A 1 174 ? -19.969 -18.547 -9.938 1 69.19 174 GLY A O 1
ATOM 1275 N N . VAL A 1 175 ? -19.359 -16.562 -11 1 77.69 175 VAL A N 1
ATOM 1276 C CA . VAL A 1 175 ? -19.125 -17.219 -12.281 1 77.69 175 VAL A CA 1
ATOM 1277 C C . VAL A 1 175 ? -17.703 -17.75 -12.328 1 77.69 175 VAL A C 1
ATOM 1279 O O . VAL A 1 175 ? -16.75 -17.031 -12.047 1 77.69 175 VAL A O 1
ATOM 1282 N N . THR A 1 176 ? -17.578 -19.062 -12.586 1 82.31 176 THR A N 1
ATOM 1283 C CA . THR A 1 176 ? -16.266 -19.688 -12.617 1 82.31 176 THR A CA 1
ATOM 1284 C C . THR A 1 176 ? -15.953 -20.219 -14.016 1 82.31 176 THR A C 1
ATOM 1286 O O . THR A 1 176 ? -16.828 -20.75 -14.695 1 82.31 176 THR A O 1
ATOM 1289 N N . ALA A 1 177 ? -14.75 -19.906 -14.391 1 90.5 177 ALA A N 1
ATOM 1290 C CA . ALA A 1 177 ? -14.281 -20.547 -15.617 1 90.5 177 ALA A CA 1
ATOM 1291 C C . ALA A 1 177 ? -14.258 -22.062 -15.469 1 90.5 177 ALA A C 1
ATOM 1293 O O . ALA A 1 177 ? -13.992 -22.578 -14.383 1 90.5 177 ALA A O 1
ATOM 1294 N N . SER A 1 178 ? -14.555 -22.75 -16.547 1 93.81 178 SER A N 1
ATOM 1295 C CA . SER A 1 178 ? -14.352 -24.203 -16.516 1 93.81 178 SER A CA 1
ATOM 1296 C C . SER A 1 178 ? -12.867 -24.547 -16.469 1 93.81 178 SER A C 1
ATOM 1298 O O . SER A 1 178 ? -12.023 -23.75 -16.875 1 93.81 178 SER A O 1
ATOM 1300 N N . PRO A 1 179 ? -12.633 -25.719 -15.93 1 96.31 179 PRO A N 1
ATOM 1301 C CA . PRO A 1 179 ? -11.227 -26.156 -15.938 1 96.31 179 PRO A CA 1
ATOM 1302 C C . PRO A 1 179 ? -10.602 -26.109 -17.328 1 96.31 179 PRO A C 1
ATOM 1304 O O . PRO A 1 179 ? -9.445 -25.719 -17.469 1 96.31 179 PRO A O 1
ATOM 1307 N N . ALA A 1 180 ? -11.336 -26.453 -18.281 1 96.62 180 ALA A N 1
ATOM 1308 C CA . ALA A 1 180 ? -10.836 -26.438 -19.656 1 96.62 180 ALA A CA 1
ATOM 1309 C C . ALA A 1 180 ? -10.523 -25.016 -20.109 1 96.62 180 ALA A C 1
ATOM 1311 O O . ALA A 1 180 ? -9.508 -24.781 -20.766 1 96.62 180 ALA A O 1
ATOM 1312 N N . GLN A 1 181 ? -11.391 -24.109 -19.797 1 94.56 181 GLN A N 1
ATOM 1313 C CA . GLN A 1 181 ? -11.164 -22.703 -20.125 1 94.56 181 GLN A CA 1
ATOM 1314 C C . GLN A 1 181 ? -9.906 -22.188 -19.438 1 94.56 181 GLN A C 1
ATOM 1316 O O . GLN A 1 181 ? -9.094 -21.5 -20.062 1 94.56 181 GLN A O 1
ATOM 1321 N N . ALA A 1 182 ? -9.766 -22.484 -18.156 1 97.44 182 ALA A N 1
ATOM 1322 C CA . ALA A 1 182 ? -8.578 -22.078 -17.406 1 97.44 182 ALA A CA 1
ATOM 1323 C C . ALA A 1 182 ? -7.316 -22.688 -18.016 1 97.44 182 ALA A C 1
ATOM 1325 O O . ALA A 1 182 ? -6.324 -21.984 -18.219 1 97.44 182 ALA A O 1
ATOM 1326 N N . GLN A 1 183 ? -7.367 -23.969 -18.359 1 98 183 GLN A N 1
ATOM 1327 C CA . GLN A 1 183 ? -6.238 -24.688 -18.938 1 98 183 GLN A CA 1
ATOM 1328 C C . GLN A 1 183 ? -5.809 -24.062 -20.266 1 98 183 GLN A C 1
ATOM 1330 O O . GLN A 1 183 ? -4.613 -23.922 -20.531 1 98 183 GLN A O 1
ATOM 1335 N N . GLU A 1 184 ? -6.723 -23.672 -20.984 1 97.81 184 GLU A N 1
ATOM 1336 C CA . GLU A 1 184 ? -6.43 -23.094 -22.297 1 97.81 184 GLU A CA 1
ATOM 1337 C C . GLU A 1 184 ? -5.574 -21.828 -22.156 1 97.81 184 GLU A C 1
ATOM 1339 O O . GLU A 1 184 ? -4.559 -21.688 -22.844 1 97.81 184 GLU A O 1
ATOM 1344 N N . VAL A 1 185 ? -5.969 -20.938 -21.312 1 98.25 185 VAL A N 1
ATOM 1345 C CA . VAL A 1 185 ? -5.238 -19.688 -21.125 1 98.25 185 VAL A CA 1
ATOM 1346 C C . VAL A 1 185 ? -3.891 -19.969 -20.469 1 98.25 185 VAL A C 1
ATOM 1348 O O . VAL A 1 185 ? -2.877 -19.375 -20.844 1 98.25 185 VAL A O 1
ATOM 1351 N N . HIS A 1 186 ? -3.885 -20.875 -19.484 1 98.69 186 HIS A N 1
ATOM 1352 C CA . HIS A 1 186 ? -2.629 -21.25 -18.844 1 98.69 186 HIS A CA 1
ATOM 1353 C C . HIS A 1 186 ? -1.635 -21.797 -19.859 1 98.69 186 HIS A C 1
ATOM 1355 O O . HIS A 1 186 ? -0.457 -21.438 -19.844 1 98.69 186 HIS A O 1
ATOM 1361 N N . ALA A 1 187 ? -2.107 -22.656 -20.734 1 98.62 187 ALA A N 1
ATOM 1362 C CA . ALA A 1 187 ? -1.258 -23.234 -21.781 1 98.62 187 ALA A CA 1
ATOM 1363 C C . ALA A 1 187 ? -0.723 -22.141 -22.703 1 98.62 187 ALA A C 1
ATOM 1365 O O . ALA A 1 187 ? 0.433 -22.188 -23.125 1 98.62 187 ALA A O 1
ATOM 1366 N N . ALA A 1 188 ? -1.538 -21.219 -22.984 1 98.5 188 ALA A N 1
ATOM 1367 C CA . ALA A 1 188 ? -1.126 -20.109 -23.859 1 98.5 188 ALA A CA 1
ATOM 1368 C C . ALA A 1 188 ? -0.043 -19.266 -23.188 1 98.5 188 ALA A C 1
ATOM 1370 O O . ALA A 1 188 ? 0.896 -18.828 -23.844 1 98.5 188 ALA A O 1
ATOM 1371 N N . ILE A 1 189 ? -0.207 -18.984 -21.906 1 98.81 189 ILE A N 1
ATOM 1372 C CA . ILE A 1 189 ? 0.795 -18.25 -21.141 1 98.81 189 ILE A CA 1
ATOM 1373 C C . ILE A 1 189 ? 2.135 -18.984 -21.203 1 98.81 189 ILE A C 1
ATOM 1375 O O . ILE A 1 189 ? 3.164 -18.375 -21.516 1 98.81 189 ILE A O 1
ATOM 1379 N N . ARG A 1 190 ? 2.129 -20.281 -20.875 1 98.75 190 ARG A N 1
ATOM 1380 C CA . ARG A 1 190 ? 3.357 -21.062 -20.906 1 98.75 190 ARG A CA 1
ATOM 1381 C C . ARG A 1 190 ? 3.969 -21.078 -22.297 1 98.75 190 ARG A C 1
ATOM 1383 O O . ARG A 1 190 ? 5.188 -20.969 -22.453 1 98.75 190 ARG A O 1
ATOM 1390 N N . ALA A 1 191 ? 3.145 -21.172 -23.344 1 98.56 191 ALA A N 1
ATOM 1391 C CA . ALA A 1 191 ? 3.619 -21.203 -24.719 1 98.56 191 ALA A CA 1
ATOM 1392 C C . ALA A 1 191 ? 4.305 -19.891 -25.094 1 98.56 191 ALA A C 1
ATOM 1394 O O . ALA A 1 191 ? 5.32 -19.891 -25.781 1 98.56 191 ALA A O 1
ATOM 1395 N N . LYS A 1 192 ? 3.773 -18.844 -24.625 1 98.25 192 LYS A N 1
ATOM 1396 C CA . LYS A 1 192 ? 4.359 -17.531 -24.906 1 98.25 192 LYS A CA 1
ATOM 1397 C C . LYS A 1 192 ? 5.77 -17.422 -24.344 1 98.25 192 LYS A C 1
ATOM 1399 O O . LYS A 1 192 ? 6.676 -16.922 -25 1 98.25 192 LYS A O 1
ATOM 1404 N N . VAL A 1 193 ? 5.953 -17.875 -23.172 1 98.69 193 VAL A N 1
ATOM 1405 C CA . VAL A 1 193 ? 7.273 -17.859 -22.547 1 98.69 193 VAL A CA 1
ATOM 1406 C C . VAL A 1 193 ? 8.188 -18.844 -23.266 1 98.69 193 VAL A C 1
ATOM 1408 O O . VAL A 1 193 ? 9.375 -18.562 -23.469 1 98.69 193 VAL A O 1
ATOM 1411 N N . ALA A 1 194 ? 7.617 -19.969 -23.703 1 98.5 194 ALA A N 1
ATOM 1412 C CA . ALA A 1 194 ? 8.375 -21.016 -24.375 1 98.5 194 ALA A CA 1
ATOM 1413 C C . ALA A 1 194 ? 8.945 -20.531 -25.703 1 98.5 194 ALA A C 1
ATOM 1415 O O . ALA A 1 194 ? 10.008 -20.969 -26.125 1 98.5 194 ALA A O 1
ATOM 1416 N N . GLU A 1 195 ? 8.234 -19.578 -26.297 1 98.19 195 GLU A N 1
ATOM 1417 C CA . GLU A 1 195 ? 8.727 -18.984 -27.547 1 98.19 195 GLU A CA 1
ATOM 1418 C C . GLU A 1 195 ? 10.109 -18.359 -27.344 1 98.19 195 GLU A C 1
ATOM 1420 O O . GLU A 1 195 ? 10.898 -18.281 -28.281 1 98.19 195 GLU A O 1
ATOM 1425 N N . LEU A 1 196 ? 10.336 -18.031 -26.172 1 98.44 196 LEU A N 1
ATOM 1426 C CA . LEU A 1 196 ? 11.578 -17.344 -25.875 1 98.44 196 LEU A CA 1
ATOM 1427 C C . LEU A 1 196 ? 12.586 -18.281 -25.219 1 98.44 196 LEU A C 1
ATOM 1429 O O . LEU A 1 196 ? 13.781 -18.203 -25.484 1 98.44 196 LEU A O 1
ATOM 1433 N N . ASP A 1 197 ? 12.109 -19.109 -24.359 1 98.62 197 ASP A N 1
ATOM 1434 C CA . ASP A 1 197 ? 12.961 -20.047 -23.641 1 98.62 197 ASP A CA 1
ATOM 1435 C C . ASP A 1 197 ? 12.148 -21.219 -23.094 1 98.62 197 ASP A C 1
ATOM 1437 O O . ASP A 1 197 ? 11.383 -21.062 -22.141 1 98.62 197 ASP A O 1
ATOM 1441 N N . LEU A 1 198 ? 12.32 -22.359 -23.594 1 98.25 198 LEU A N 1
ATOM 1442 C CA . LEU A 1 198 ? 11.562 -23.562 -23.234 1 98.25 198 LEU A CA 1
ATOM 1443 C C . LEU A 1 198 ? 11.867 -23.984 -21.797 1 98.25 198 LEU A C 1
ATOM 1445 O O . LEU A 1 198 ? 10.969 -24.422 -21.078 1 98.25 198 LEU A O 1
ATOM 1449 N N . GLY A 1 199 ? 13.086 -23.906 -21.469 1 98.12 199 GLY A N 1
ATOM 1450 C CA . GLY A 1 199 ? 13.477 -24.266 -20.109 1 98.12 199 GLY A CA 1
ATOM 1451 C C . GLY A 1 199 ? 12.797 -23.422 -19.047 1 98.12 199 GLY A C 1
ATOM 1452 O O . GLY A 1 199 ? 12.266 -23.953 -18.078 1 98.12 199 GLY A O 1
ATOM 1453 N N . VAL A 1 200 ? 12.781 -22.094 -19.25 1 98.56 200 VAL A N 1
ATOM 1454 C CA . VAL A 1 200 ? 12.109 -21.188 -18.328 1 98.56 200 VAL A CA 1
ATOM 1455 C C . VAL A 1 200 ? 10.609 -21.484 -18.312 1 98.56 200 VAL A C 1
ATOM 1457 O O . VAL A 1 200 ? 10 -21.531 -17.234 1 98.56 200 VAL A O 1
ATOM 1460 N N . ALA A 1 201 ? 9.992 -21.734 -19.422 1 98.62 201 ALA A N 1
ATOM 1461 C CA . ALA A 1 201 ? 8.562 -22.016 -19.531 1 98.62 201 ALA A CA 1
ATOM 1462 C C . ALA A 1 201 ? 8.195 -23.281 -18.75 1 98.62 201 ALA A C 1
ATOM 1464 O O . ALA A 1 201 ? 7.168 -23.312 -18.062 1 98.62 201 ALA A O 1
ATOM 1465 N N . ASN A 1 202 ? 9.047 -24.281 -18.812 1 98.12 202 ASN A N 1
ATOM 1466 C CA . ASN A 1 202 ? 8.773 -25.562 -18.156 1 98.12 202 ASN A CA 1
ATOM 1467 C C . ASN A 1 202 ? 8.82 -25.438 -16.641 1 98.12 202 ASN A C 1
ATOM 1469 O O . ASN A 1 202 ? 8.141 -26.188 -15.93 1 98.12 202 ASN A O 1
ATOM 1473 N N . GLY A 1 203 ? 9.578 -24.5 -16.219 1 98.19 203 GLY A N 1
ATOM 1474 C CA . GLY A 1 203 ? 9.719 -24.344 -14.781 1 98.19 203 GLY A CA 1
ATOM 1475 C C . GLY A 1 203 ? 8.805 -23.281 -14.211 1 98.19 203 GLY A C 1
ATOM 1476 O O . GLY A 1 203 ? 8.656 -23.172 -12.992 1 98.19 203 GLY A O 1
ATOM 1477 N N . LEU A 1 204 ? 8.156 -22.516 -15.016 1 98.62 204 LEU A N 1
ATOM 1478 C CA . LEU A 1 204 ? 7.328 -21.391 -14.602 1 98.62 204 LEU A CA 1
ATOM 1479 C C . LEU A 1 204 ? 6.055 -21.875 -13.922 1 98.62 204 LEU A C 1
ATOM 1481 O O . LEU A 1 204 ? 5.301 -22.672 -14.5 1 98.62 204 LEU A O 1
ATOM 1485 N N . ARG A 1 205 ? 5.859 -21.484 -12.695 1 98.81 205 ARG A N 1
ATOM 1486 C CA . ARG A 1 205 ? 4.586 -21.781 -12.039 1 98.81 205 ARG A CA 1
ATOM 1487 C C . ARG A 1 205 ? 3.516 -20.781 -12.461 1 98.81 205 ARG A C 1
ATOM 1489 O O . ARG A 1 205 ? 3.742 -19.562 -12.422 1 98.81 205 ARG A O 1
ATOM 1496 N N . ILE A 1 206 ? 2.375 -21.312 -12.875 1 98.88 206 ILE A N 1
ATOM 1497 C CA . ILE A 1 206 ? 1.234 -20.5 -13.289 1 98.88 206 ILE A CA 1
ATOM 1498 C C . ILE A 1 206 ? 0.024 -20.828 -12.422 1 98.88 206 ILE A C 1
ATOM 1500 O O . ILE A 1 206 ? -0.435 -21.984 -12.406 1 98.88 206 ILE A O 1
ATOM 1504 N N . LEU A 1 207 ? -0.461 -19.844 -11.742 1 98.81 207 LEU A N 1
ATOM 1505 C CA . LEU A 1 207 ? -1.569 -20 -10.805 1 98.81 207 LEU A CA 1
ATOM 1506 C C . LEU A 1 207 ? -2.883 -19.562 -11.438 1 98.81 207 LEU A C 1
ATOM 1508 O O . LEU A 1 207 ? -2.895 -18.672 -12.297 1 98.81 207 LEU A O 1
ATOM 1512 N N . TYR A 1 208 ? -3.928 -20.219 -10.945 1 98.12 208 TYR A N 1
ATOM 1513 C CA . TYR A 1 208 ? -5.262 -19.797 -11.359 1 98.12 208 TYR A CA 1
ATOM 1514 C C . TYR A 1 208 ? -5.922 -18.938 -10.289 1 98.12 208 TYR A C 1
ATOM 1516 O O . TYR A 1 208 ? -6.012 -19.344 -9.125 1 98.12 208 TYR A O 1
ATOM 1524 N N . GLY A 1 209 ? -6.355 -17.734 -10.695 1 96.06 209 GLY A N 1
ATOM 1525 C CA . GLY A 1 209 ? -6.898 -16.781 -9.734 1 96.06 209 GLY A CA 1
ATOM 1526 C C . GLY A 1 209 ? -8.344 -16.422 -10.008 1 96.06 209 GLY A C 1
ATOM 1527 O O . GLY A 1 209 ? -8.766 -15.289 -9.758 1 96.06 209 GLY A O 1
ATOM 1528 N N . GLY A 1 210 ? -9.188 -17.359 -10.547 1 93.5 210 GLY A N 1
ATOM 1529 C CA . GLY A 1 210 ? -10.594 -17.094 -10.812 1 93.5 210 GLY A CA 1
ATOM 1530 C C . GLY A 1 210 ? -11.531 -17.922 -9.945 1 93.5 210 GLY A C 1
ATOM 1531 O O . GLY A 1 210 ? -11.969 -19 -10.352 1 93.5 210 GLY A O 1
ATOM 1532 N N . SER A 1 211 ? -11.898 -17.453 -8.773 1 91.81 211 SER A N 1
ATOM 1533 C CA . SER A 1 211 ? -12.922 -18 -7.883 1 91.81 211 SER A CA 1
ATOM 1534 C C . SER A 1 211 ? -12.664 -19.469 -7.574 1 91.81 211 SER A C 1
ATOM 1536 O O . SER A 1 211 ? -13.555 -20.297 -7.711 1 91.81 211 SER A O 1
ATOM 1538 N N . VAL A 1 212 ? -11.414 -19.797 -7.184 1 94.75 212 VAL A N 1
ATOM 1539 C CA . VAL A 1 212 ? -11.102 -21.141 -6.715 1 94.75 212 VAL A CA 1
ATOM 1540 C C . VAL A 1 212 ? -11.766 -21.375 -5.359 1 94.75 212 VAL A C 1
ATOM 1542 O O . VAL A 1 212 ? -11.68 -20.531 -4.461 1 94.75 212 VAL A O 1
ATOM 1545 N N . LYS A 1 213 ? -12.516 -22.438 -5.32 1 93.88 213 LYS A N 1
ATOM 1546 C CA . LYS A 1 213 ? -13.195 -22.906 -4.113 1 93.88 213 LYS A CA 1
ATOM 1547 C C . LYS A 1 213 ? -12.852 -24.359 -3.814 1 93.88 213 LYS A C 1
ATOM 1549 O O . LYS A 1 213 ? -12.336 -25.078 -4.68 1 93.88 213 LYS A O 1
ATOM 1554 N N . PRO A 1 214 ? -13.125 -24.734 -2.508 1 96.25 214 PRO A N 1
ATOM 1555 C CA . PRO A 1 214 ? -12.844 -26.125 -2.188 1 96.25 214 PRO A CA 1
ATOM 1556 C C . PRO A 1 214 ? -13.5 -27.094 -3.162 1 96.25 214 PRO A C 1
ATOM 1558 O O . PRO A 1 214 ? -12.898 -28.109 -3.533 1 96.25 214 PRO A O 1
ATOM 1561 N N . GLN A 1 215 ? -14.617 -26.75 -3.691 1 94.38 215 GLN A N 1
ATOM 1562 C CA . GLN A 1 215 ? -15.438 -27.656 -4.488 1 94.38 215 GLN A CA 1
ATOM 1563 C C . GLN A 1 215 ? -14.867 -27.812 -5.898 1 94.38 215 GLN A C 1
ATOM 1565 O O . GLN A 1 215 ? -15.094 -28.828 -6.555 1 94.38 215 GLN A O 1
ATOM 1570 N N . ASN A 1 216 ? -14.141 -26.844 -6.375 1 94.69 216 ASN A N 1
ATOM 1571 C CA . ASN A 1 216 ? -13.695 -26.922 -7.762 1 94.69 216 ASN A CA 1
ATOM 1572 C C . ASN A 1 216 ? -12.18 -27.016 -7.855 1 94.69 216 ASN A C 1
ATOM 1574 O O . ASN A 1 216 ? -11.625 -27.203 -8.945 1 94.69 216 ASN A O 1
ATOM 1578 N N . ALA A 1 217 ? -11.438 -26.953 -6.734 1 96.94 217 ALA A N 1
ATOM 1579 C CA . ALA A 1 217 ? -9.984 -26.859 -6.695 1 96.94 217 ALA A CA 1
ATOM 1580 C C . ALA A 1 217 ? -9.328 -28.094 -7.305 1 96.94 217 ALA A C 1
ATOM 1582 O O . ALA A 1 217 ? -8.398 -27.984 -8.102 1 96.94 217 ALA A O 1
ATOM 1583 N N . MET A 1 218 ? -9.859 -29.203 -6.949 1 96.94 218 MET A N 1
ATOM 1584 C CA . MET A 1 218 ? -9.25 -30.453 -7.414 1 96.94 218 MET A CA 1
ATOM 1585 C C . MET A 1 218 ? -9.258 -30.531 -8.938 1 96.94 218 MET A C 1
ATOM 1587 O O . MET A 1 218 ? -8.258 -30.891 -9.555 1 96.94 218 MET A O 1
ATOM 1591 N N . GLU A 1 219 ? -10.344 -30.203 -9.5 1 96.94 219 GLU A N 1
ATOM 1592 C CA . GLU A 1 219 ? -10.453 -30.266 -10.953 1 96.94 219 GLU A CA 1
ATOM 1593 C C . GLU A 1 219 ? -9.555 -29.219 -11.617 1 96.94 219 GLU A C 1
ATOM 1595 O O . GLU A 1 219 ? -8.906 -29.5 -12.617 1 96.94 219 GLU A O 1
ATOM 1600 N N . LEU A 1 220 ? -9.547 -28.062 -11.086 1 97.25 220 LEU A N 1
ATOM 1601 C CA . LEU A 1 220 ? -8.711 -26.984 -11.625 1 97.25 220 LEU A CA 1
ATOM 1602 C C . LEU A 1 220 ? -7.234 -27.375 -11.547 1 97.25 220 LEU A C 1
ATOM 1604 O O . LEU A 1 220 ? -6.523 -27.328 -12.555 1 97.25 220 LEU A O 1
ATOM 1608 N N . PHE A 1 221 ? -6.758 -27.859 -10.359 1 97.75 221 PHE A N 1
ATOM 1609 C CA . PHE A 1 221 ? -5.344 -28.125 -10.109 1 97.75 221 PHE A CA 1
ATOM 1610 C C . PHE A 1 221 ? -4.91 -29.422 -10.797 1 97.75 221 PHE A C 1
ATOM 1612 O O . PHE A 1 221 ? -3.715 -29.719 -10.867 1 97.75 221 PHE A O 1
ATOM 1619 N N . GLY A 1 222 ? -5.926 -30.156 -11.359 1 96.81 222 GLY A N 1
ATOM 1620 C CA . GLY A 1 222 ? -5.633 -31.359 -12.109 1 96.81 222 GLY A CA 1
ATOM 1621 C C . GLY A 1 222 ? -5.262 -31.094 -13.555 1 96.81 222 GLY A C 1
ATOM 1622 O O . GLY A 1 222 ? -4.797 -31.984 -14.266 1 96.81 222 GLY A O 1
ATOM 1623 N N . GLN A 1 223 ? -5.438 -29.859 -14 1 97.19 223 GLN A N 1
ATOM 1624 C CA . GLN A 1 223 ? -5.078 -29.484 -15.359 1 97.19 223 GLN A CA 1
ATOM 1625 C C . GLN A 1 223 ? -3.564 -29.406 -15.531 1 97.19 223 GLN A C 1
ATOM 1627 O O . GLN A 1 223 ? -2.85 -29.047 -14.586 1 97.19 223 GLN A O 1
ATOM 1632 N N . ASP A 1 224 ? -3.051 -29.625 -16.703 1 97.5 224 ASP A N 1
ATOM 1633 C CA . ASP A 1 224 ? -1.635 -29.812 -17 1 97.5 224 ASP A CA 1
ATOM 1634 C C . ASP A 1 224 ? -0.826 -28.562 -16.672 1 97.5 224 ASP A C 1
ATOM 1636 O O . ASP A 1 224 ? 0.332 -28.656 -16.266 1 97.5 224 ASP A O 1
ATOM 1640 N N . ASP A 1 225 ? -1.484 -27.375 -16.906 1 98.25 225 ASP A N 1
ATOM 1641 C CA . ASP A 1 225 ? -0.671 -26.156 -16.828 1 98.25 225 ASP A CA 1
ATOM 1642 C C . ASP A 1 225 ? -1.069 -25.312 -15.617 1 98.25 225 ASP A C 1
ATOM 1644 O O . ASP A 1 225 ? -0.634 -24.172 -15.484 1 98.25 225 ASP A O 1
ATOM 1648 N N . ILE A 1 226 ? -1.87 -25.828 -14.766 1 98.25 226 ILE A N 1
ATOM 1649 C CA . ILE A 1 226 ? -2.277 -25.078 -13.578 1 98.25 226 ILE A CA 1
ATOM 1650 C C . ILE A 1 226 ? -1.473 -25.562 -12.367 1 98.25 226 ILE A C 1
ATOM 1652 O O . ILE A 1 226 ? -1.644 -26.703 -11.914 1 98.25 226 ILE A O 1
ATOM 1656 N N . ASP A 1 227 ? -0.66 -24.703 -11.898 1 98.56 227 ASP A N 1
ATOM 1657 C CA . ASP A 1 227 ? 0.317 -25.078 -10.883 1 98.56 227 ASP A CA 1
ATOM 1658 C C . ASP A 1 227 ? -0.091 -24.531 -9.508 1 98.56 227 ASP A C 1
ATOM 1660 O O . ASP A 1 227 ? 0.765 -24.188 -8.695 1 98.56 227 ASP A O 1
ATOM 1664 N N . GLY A 1 228 ? -1.397 -24.344 -9.297 1 98.31 228 GLY A N 1
ATOM 1665 C CA . GLY A 1 228 ? -1.922 -23.859 -8.031 1 98.31 228 GLY A CA 1
ATOM 1666 C C . GLY A 1 228 ? -2.898 -22.719 -8.172 1 98.31 228 GLY A C 1
ATOM 1667 O O . GLY A 1 228 ? -3.584 -22.609 -9.195 1 98.31 228 GLY A O 1
ATOM 1668 N N . GLY A 1 229 ? -3.049 -22.016 -7.078 1 98.38 229 GLY A N 1
ATOM 1669 C CA . GLY A 1 229 ? -4.09 -21 -7.113 1 98.38 229 GLY A CA 1
ATOM 1670 C C . GLY A 1 229 ? -3.703 -19.719 -6.379 1 98.38 229 GLY A C 1
ATOM 1671 O O . GLY A 1 229 ? -2.902 -19.766 -5.441 1 98.38 229 GLY A O 1
ATOM 1672 N N . LEU A 1 230 ? -4.176 -18.594 -6.863 1 98.44 230 LEU A N 1
ATOM 1673 C CA . LEU A 1 230 ? -4.238 -17.328 -6.129 1 98.44 230 LEU A CA 1
ATOM 1674 C C . LEU A 1 230 ? -5.648 -17.078 -5.609 1 98.44 230 LEU A C 1
ATOM 1676 O O . LEU A 1 230 ? -6.539 -16.688 -6.375 1 98.44 230 LEU A O 1
ATOM 1680 N N . ILE A 1 231 ? -5.797 -17.25 -4.289 1 97.75 231 ILE A N 1
ATOM 1681 C CA . ILE A 1 231 ? -7.113 -17.422 -3.684 1 97.75 231 ILE A CA 1
ATOM 1682 C C . ILE A 1 231 ? -7.555 -16.125 -3.023 1 97.75 231 ILE A C 1
ATOM 1684 O O . ILE A 1 231 ? -6.793 -15.516 -2.268 1 97.75 231 ILE A O 1
ATOM 1688 N N . GLY A 1 232 ? -8.805 -15.711 -3.34 1 95.69 232 GLY A N 1
ATOM 1689 C CA . GLY A 1 232 ? -9.375 -14.531 -2.699 1 95.69 232 GLY A CA 1
ATOM 1690 C C . GLY A 1 232 ? -10.172 -14.859 -1.451 1 95.69 232 GLY A C 1
ATOM 1691 O O . GLY A 1 232 ? -9.617 -15.344 -0.461 1 95.69 232 GLY A O 1
ATOM 1692 N N . GLY A 1 233 ? -11.516 -14.766 -1.543 1 95 233 GLY A N 1
ATOM 1693 C CA . GLY A 1 233 ? -12.398 -14.914 -0.401 1 95 233 GLY A CA 1
ATOM 1694 C C . GLY A 1 233 ? -12.18 -16.203 0.361 1 95 233 GLY A C 1
ATOM 1695 O O . GLY A 1 233 ? -12.219 -16.219 1.593 1 95 233 GLY A O 1
ATOM 1696 N N . ALA A 1 234 ? -11.93 -17.281 -0.24 1 96.56 234 ALA A N 1
ATOM 1697 C CA . ALA A 1 234 ? -11.758 -18.578 0.4 1 96.56 234 ALA A CA 1
ATOM 1698 C C . ALA A 1 234 ? -10.5 -18.609 1.259 1 96.56 234 ALA A C 1
ATOM 1700 O O . ALA A 1 234 ? -10.352 -19.469 2.129 1 96.56 234 ALA A O 1
ATOM 1701 N N . ALA A 1 235 ? -9.555 -17.719 0.98 1 98.19 235 ALA A N 1
ATOM 1702 C CA . ALA A 1 235 ? -8.32 -17.656 1.759 1 98.19 235 ALA A CA 1
ATOM 1703 C C . ALA A 1 235 ? -8.562 -17.031 3.131 1 98.19 235 ALA A C 1
ATOM 1705 O O . ALA A 1 235 ? -7.707 -17.109 4.012 1 98.19 235 ALA A O 1
ATOM 1706 N N . LEU A 1 236 ? -9.773 -16.438 3.379 1 98.44 236 LEU A N 1
ATOM 1707 C CA . LEU A 1 236 ? -10.094 -15.766 4.637 1 98.44 236 LEU A CA 1
ATOM 1708 C C . LEU A 1 236 ? -10.742 -16.734 5.617 1 98.44 236 LEU A C 1
ATOM 1710 O O . LEU A 1 236 ? -11.047 -16.359 6.754 1 98.44 236 LEU A O 1
ATOM 1714 N N . VAL A 1 237 ? -11.008 -17.938 5.168 1 98.44 237 VAL A N 1
ATOM 1715 C CA . VAL A 1 237 ? -11.539 -19.031 5.984 1 98.44 237 VAL A CA 1
ATOM 1716 C C . VAL A 1 237 ? -10.555 -20.203 5.984 1 98.44 237 VAL A C 1
ATOM 1718 O O . VAL A 1 237 ? -10.336 -20.828 4.953 1 98.44 237 VAL A O 1
ATOM 1721 N N . ALA A 1 238 ? -9.984 -20.484 7.227 1 98.44 238 ALA A N 1
ATOM 1722 C CA . ALA A 1 238 ? -8.891 -21.438 7.34 1 98.44 238 ALA A CA 1
ATOM 1723 C C . ALA A 1 238 ? -9.266 -22.781 6.707 1 98.44 238 ALA A C 1
ATOM 1725 O O . ALA A 1 238 ? -8.492 -23.344 5.926 1 98.44 238 ALA A O 1
ATOM 1726 N N . ASP A 1 239 ? -10.477 -23.25 7.012 1 98.19 239 ASP A N 1
ATOM 1727 C CA . ASP A 1 239 ? -10.891 -24.547 6.512 1 98.19 239 ASP A CA 1
ATOM 1728 C C . ASP A 1 239 ? -10.977 -24.547 4.988 1 98.19 239 ASP A C 1
ATOM 1730 O O . ASP A 1 239 ? -10.547 -25.516 4.336 1 98.19 239 ASP A O 1
ATOM 1734 N N . ASP A 1 240 ? -11.547 -23.516 4.43 1 98.31 240 ASP A N 1
ATOM 1735 C CA . ASP A 1 240 ? -11.656 -23.406 2.975 1 98.31 240 ASP A CA 1
ATOM 1736 C C . ASP A 1 240 ? -10.273 -23.328 2.328 1 98.31 240 ASP A C 1
ATOM 1738 O O . ASP A 1 240 ? -10 -24.031 1.35 1 98.31 240 ASP A O 1
ATOM 1742 N N . PHE A 1 241 ? -9.422 -22.531 2.906 1 98.69 241 PHE A N 1
ATOM 1743 C CA . PHE A 1 241 ? -8.086 -22.328 2.361 1 98.69 241 PHE A CA 1
ATOM 1744 C C . PHE A 1 241 ? -7.289 -23.625 2.396 1 98.69 241 PHE A C 1
ATOM 1746 O O . PHE A 1 241 ? -6.68 -24.016 1.396 1 98.69 241 PHE A O 1
ATOM 1753 N N . LEU A 1 242 ? -7.328 -24.297 3.523 1 98.25 242 LEU A N 1
ATOM 1754 C CA . LEU A 1 242 ? -6.586 -25.547 3.68 1 98.25 242 LEU A CA 1
ATOM 1755 C C . LEU A 1 242 ? -7.145 -26.625 2.766 1 98.25 242 LEU A C 1
ATOM 1757 O O . LEU A 1 242 ? -6.395 -27.453 2.246 1 98.25 242 LEU A O 1
ATOM 1761 N N . ALA A 1 243 ? -8.477 -26.609 2.564 1 97.88 243 ALA A N 1
ATOM 1762 C CA . ALA A 1 243 ? -9.078 -27.578 1.64 1 97.88 243 ALA A CA 1
ATOM 1763 C C . ALA A 1 243 ? -8.555 -27.359 0.22 1 97.88 243 ALA A C 1
ATOM 1765 O O . ALA A 1 243 ? -8.266 -28.328 -0.49 1 97.88 243 ALA A O 1
ATOM 1766 N N . ILE A 1 244 ? -8.438 -26.109 -0.161 1 98.19 244 ILE A N 1
ATOM 1767 C CA . ILE A 1 244 ? -7.906 -25.781 -1.478 1 98.19 244 ILE A CA 1
ATOM 1768 C C . ILE A 1 244 ? -6.441 -26.219 -1.563 1 98.19 244 ILE A C 1
ATOM 1770 O O . ILE A 1 244 ? -6.02 -26.797 -2.564 1 98.19 244 ILE A O 1
ATOM 1774 N N . CYS A 1 245 ? -5.66 -25.953 -0.488 1 98.38 245 CYS A N 1
ATOM 1775 C CA . CYS A 1 245 ? -4.258 -26.344 -0.45 1 98.38 245 CYS A CA 1
ATOM 1776 C C . CYS A 1 245 ? -4.121 -27.859 -0.586 1 98.38 245 CYS A C 1
ATOM 1778 O O . CYS A 1 245 ? -3.234 -28.344 -1.292 1 98.38 245 CYS A O 1
ATOM 1780 N N . ARG A 1 246 ? -5.035 -28.609 0.02 1 97.19 246 ARG A N 1
ATOM 1781 C CA . ARG A 1 246 ? -4.988 -30.062 -0.039 1 97.19 246 ARG A CA 1
ATOM 1782 C C . ARG A 1 246 ? -5.262 -30.562 -1.453 1 97.19 246 ARG A C 1
ATOM 1784 O O . ARG A 1 246 ? -4.727 -31.594 -1.866 1 97.19 246 ARG A O 1
ATOM 1791 N N . ALA A 1 247 ? -5.984 -29.781 -2.125 1 97 247 ALA A N 1
ATOM 1792 C CA . ALA A 1 247 ? -6.309 -30.156 -3.498 1 97 247 ALA A CA 1
ATOM 1793 C C . ALA A 1 247 ? -5.105 -29.969 -4.418 1 97 247 ALA A C 1
ATOM 1795 O O . ALA A 1 247 ? -5.07 -30.5 -5.527 1 97 247 ALA A O 1
ATOM 1796 N N . ALA A 1 248 ? -4.219 -29.094 -4.043 1 95.38 248 ALA A N 1
ATOM 1797 C CA . ALA A 1 248 ? -3.031 -28.797 -4.84 1 95.38 248 ALA A CA 1
ATOM 1798 C C . ALA A 1 248 ? -1.921 -29.812 -4.57 1 95.38 248 ALA A C 1
ATOM 1800 O O . ALA A 1 248 ? -0.817 -29.438 -4.168 1 95.38 248 ALA A O 1
ATOM 1801 N N . ASN A 1 249 ? -2.125 -31.172 -4.492 1 83.5 249 ASN A N 1
ATOM 1802 C CA . ASN A 1 249 ? -1.202 -32.281 -4.254 1 83.5 249 ASN A CA 1
ATOM 1803 C C . ASN A 1 249 ? -0.49 -32.688 -5.535 1 83.5 249 ASN A C 1
ATOM 1805 O O . ASN A 1 249 ? -1.046 -32.562 -6.629 1 83.5 249 ASN A O 1
ATOM 1809 N N . MET B 1 1 ? -5.293 30.078 21.922 1 79.44 1 MET B N 1
ATOM 1810 C CA . MET B 1 1 ? -4.344 29.859 20.828 1 79.44 1 MET B CA 1
ATOM 1811 C C . MET B 1 1 ? -4.285 28.391 20.438 1 79.44 1 MET B C 1
ATOM 1813 O O . MET B 1 1 ? -4.445 27.5 21.297 1 79.44 1 MET B O 1
ATOM 1817 N N . ARG B 1 2 ? -4.355 28.172 19.156 1 92.12 2 ARG B N 1
ATOM 1818 C CA . ARG B 1 2 ? -4.312 26.797 18.656 1 92.12 2 ARG B CA 1
ATOM 1819 C C . ARG B 1 2 ? -2.973 26.141 18.984 1 92.12 2 ARG B C 1
ATOM 1821 O O . ARG B 1 2 ? -1.919 26.766 18.812 1 92.12 2 ARG B O 1
ATOM 1828 N N . LYS B 1 3 ? -3.051 24.953 19.625 1 95.06 3 LYS B N 1
ATOM 1829 C CA . LYS B 1 3 ? -1.807 24.234 19.875 1 95.06 3 LYS B CA 1
ATOM 1830 C C . LYS B 1 3 ? -1.144 23.828 18.562 1 95.06 3 LYS B C 1
ATOM 1832 O O . LYS B 1 3 ? -1.778 23.219 17.703 1 95.06 3 LYS B O 1
ATOM 1837 N N . LYS B 1 4 ? 0.105 24.188 18.344 1 98.06 4 LYS B N 1
ATOM 1838 C CA . LYS B 1 4 ? 0.809 23.906 17.094 1 98.06 4 LYS B CA 1
ATOM 1839 C C . LYS B 1 4 ? 1.081 22.422 16.938 1 98.06 4 LYS B C 1
ATOM 1841 O O . LYS B 1 4 ? 1.258 21.703 17.922 1 98.06 4 LYS B O 1
ATOM 1846 N N . LEU B 1 5 ? 1.065 21.984 15.703 1 98.75 5 LEU B N 1
ATOM 1847 C CA . LEU B 1 5 ? 1.361 20.609 15.328 1 98.75 5 LEU B CA 1
ATOM 1848 C C . LEU B 1 5 ? 2.469 20.562 14.281 1 98.75 5 LEU B C 1
ATOM 1850 O O . LEU B 1 5 ? 2.414 21.281 13.273 1 98.75 5 LEU B O 1
ATOM 1854 N N . VAL B 1 6 ? 3.518 19.812 14.594 1 98.88 6 VAL B N 1
ATOM 1855 C CA . VAL B 1 6 ? 4.547 19.5 13.609 1 98.88 6 VAL B CA 1
ATOM 1856 C C . VAL B 1 6 ? 4.531 18 13.305 1 98.88 6 VAL B C 1
ATOM 1858 O O . VAL B 1 6 ? 4.789 17.172 14.18 1 98.88 6 VAL B O 1
ATOM 1861 N N . ALA B 1 7 ? 4.16 17.719 12.102 1 98.88 7 ALA B N 1
ATOM 1862 C CA . ALA B 1 7 ? 4.062 16.328 11.664 1 98.88 7 ALA B CA 1
ATOM 1863 C C . ALA B 1 7 ? 5.086 16.016 10.578 1 98.88 7 ALA B C 1
ATOM 1865 O O . ALA B 1 7 ? 5.277 16.812 9.656 1 98.88 7 ALA B O 1
ATOM 1866 N N . GLY B 1 8 ? 5.801 14.914 10.766 1 98.81 8 GLY B N 1
ATOM 1867 C CA . GLY B 1 8 ? 6.738 14.461 9.75 1 98.81 8 GLY B CA 1
ATOM 1868 C C . GLY B 1 8 ? 6.145 13.43 8.812 1 98.81 8 GLY B C 1
ATOM 1869 O O . GLY B 1 8 ? 5.637 12.398 9.258 1 98.81 8 GLY B O 1
ATOM 1870 N N . ASN B 1 9 ? 6.137 13.766 7.508 1 98.75 9 ASN B N 1
ATOM 1871 C CA . ASN B 1 9 ? 5.84 12.789 6.469 1 98.75 9 ASN B CA 1
ATOM 1872 C C . ASN B 1 9 ? 7.109 12.148 5.922 1 98.75 9 ASN B C 1
ATOM 1874 O O . ASN B 1 9 ? 7.855 12.773 5.168 1 98.75 9 ASN B O 1
ATOM 1878 N N . TRP B 1 10 ? 7.289 10.914 6.246 1 98.88 10 TRP B N 1
ATOM 1879 C CA . TRP B 1 10 ? 8.547 10.25 5.918 1 98.88 10 TRP B CA 1
ATOM 1880 C C . TRP B 1 10 ? 8.586 9.867 4.441 1 98.88 10 TRP B C 1
ATOM 1882 O O . TRP B 1 10 ? 9.648 9.539 3.91 1 98.88 10 TRP B O 1
ATOM 1892 N N . LYS B 1 11 ? 7.406 9.984 3.783 1 98.62 11 LYS B N 1
ATOM 1893 C CA . LYS B 1 11 ? 7.309 9.484 2.412 1 98.62 11 LYS B CA 1
ATOM 1894 C C . LYS B 1 11 ? 7.859 8.07 2.299 1 98.62 11 LYS B C 1
ATOM 1896 O O . LYS B 1 11 ? 7.629 7.234 3.178 1 98.62 11 LYS B O 1
ATOM 1901 N N . MET B 1 12 ? 8.422 7.664 1.174 1 98.81 12 MET B N 1
ATOM 1902 C CA . MET B 1 12 ? 8.867 6.285 1.008 1 98.81 12 MET B CA 1
ATOM 1903 C C . MET B 1 12 ? 10.32 6.129 1.442 1 98.81 12 MET B C 1
ATOM 1905 O O . MET B 1 12 ? 11.18 5.75 0.64 1 98.81 12 MET B O 1
ATOM 1909 N N . HIS B 1 13 ? 10.57 6.434 2.744 1 98.81 13 HIS B N 1
ATOM 1910 C CA . HIS B 1 13 ? 11.883 6.289 3.363 1 98.81 13 HIS B CA 1
ATOM 1911 C C . HIS B 1 13 ? 11.805 5.465 4.645 1 98.81 13 HIS B C 1
ATOM 1913 O O . HIS B 1 13 ? 10.75 5.406 5.281 1 98.81 13 HIS B O 1
ATOM 1919 N N . GLY B 1 14 ? 12.953 4.859 4.992 1 98.31 14 GLY B N 1
ATOM 1920 C CA . GLY B 1 14 ? 13.086 4.238 6.301 1 98.31 14 GLY B CA 1
ATOM 1921 C C . GLY B 1 14 ? 13.477 2.771 6.227 1 98.31 14 GLY B C 1
ATOM 1922 O O . GLY B 1 14 ? 13.461 2.174 5.148 1 98.31 14 GLY B O 1
ATOM 1923 N N . SER B 1 15 ? 13.883 2.244 7.234 1 98.69 15 SER B N 1
ATOM 1924 C CA . SER B 1 15 ? 14.172 0.853 7.574 1 98.69 15 SER B CA 1
ATOM 1925 C C . SER B 1 15 ? 13.969 0.597 9.062 1 98.69 15 SER B C 1
ATOM 1927 O O . SER B 1 15 ? 13.867 1.538 9.852 1 98.69 15 SER B O 1
ATOM 1929 N N . LEU B 1 16 ? 13.867 -0.668 9.406 1 98.75 16 LEU B N 1
ATOM 1930 C CA . LEU B 1 16 ? 13.688 -0.981 10.82 1 98.75 16 LEU B CA 1
ATOM 1931 C C . LEU B 1 16 ? 14.789 -0.349 11.656 1 98.75 16 LEU B C 1
ATOM 1933 O O . LEU B 1 16 ? 14.516 0.264 12.688 1 98.75 16 LEU B O 1
ATOM 1937 N N . GLN B 1 17 ? 16 -0.457 11.188 1 98.69 17 GLN B N 1
ATOM 1938 C CA . GLN B 1 17 ? 17.141 0.051 11.93 1 98.69 17 GLN B CA 1
ATOM 1939 C C . GLN B 1 17 ? 17.156 1.576 11.961 1 98.69 17 GLN B C 1
ATOM 1941 O O . GLN B 1 17 ? 17.281 2.182 13.031 1 98.69 17 GLN B O 1
ATOM 1946 N N . GLN B 1 18 ? 17 2.219 10.805 1 98.56 18 GLN B N 1
ATOM 1947 C CA . GLN B 1 18 ? 17 3.676 10.711 1 98.56 18 GLN B CA 1
ATOM 1948 C C . GLN B 1 18 ? 15.852 4.285 11.5 1 98.56 18 GLN B C 1
ATOM 1950 O O . GLN B 1 18 ? 16.016 5.305 12.172 1 98.56 18 GLN B O 1
ATOM 1955 N N . ASN B 1 19 ? 14.719 3.645 11.398 1 98.88 19 ASN B N 1
ATOM 1956 C CA . ASN B 1 19 ? 13.531 4.133 12.094 1 98.88 19 ASN B CA 1
ATOM 1957 C C . ASN B 1 19 ? 13.719 4.102 13.609 1 98.88 19 ASN B C 1
ATOM 1959 O O . ASN B 1 19 ? 13.359 5.055 14.305 1 98.88 19 ASN B O 1
ATOM 1963 N N . ALA B 1 20 ? 14.242 2.947 14.102 1 98.81 20 ALA B N 1
ATOM 1964 C CA . ALA B 1 20 ? 14.461 2.814 15.539 1 98.81 20 ALA B CA 1
ATOM 1965 C C . ALA B 1 20 ? 15.359 3.932 16.062 1 98.81 20 ALA B C 1
ATOM 1967 O O . ALA B 1 20 ? 15.023 4.582 17.062 1 98.81 20 ALA B O 1
ATOM 1968 N N . ALA B 1 21 ? 16.438 4.188 15.359 1 98.69 21 ALA B N 1
ATOM 1969 C CA . ALA B 1 21 ? 17.375 5.234 15.766 1 98.69 21 ALA B CA 1
ATOM 1970 C C . ALA B 1 21 ? 16.703 6.609 15.719 1 98.69 21 ALA B C 1
ATOM 1972 O O . ALA B 1 21 ? 16.812 7.391 16.672 1 98.69 21 ALA B O 1
ATOM 1973 N N . LEU B 1 22 ? 16.031 6.891 14.648 1 98.81 22 LEU B N 1
ATOM 1974 C CA . LEU B 1 22 ? 15.359 8.172 14.445 1 98.81 22 LEU B CA 1
ATOM 1975 C C . LEU B 1 22 ? 14.297 8.406 15.508 1 98.81 22 LEU B C 1
ATOM 1977 O O . LEU B 1 22 ? 14.25 9.477 16.125 1 98.81 22 LEU B O 1
ATOM 1981 N N . LEU B 1 23 ? 13.469 7.426 15.75 1 98.88 23 LEU B N 1
ATOM 1982 C CA . LEU B 1 23 ? 12.344 7.547 16.672 1 98.88 23 LEU B CA 1
ATOM 1983 C C . LEU B 1 23 ? 12.82 7.73 18.109 1 98.88 23 LEU B C 1
ATOM 1985 O O . LEU B 1 23 ? 12.227 8.484 18.875 1 98.88 23 LEU B O 1
ATOM 1989 N N . GLU B 1 24 ? 13.875 6.996 18.484 1 98.38 24 GLU B N 1
ATOM 1990 C CA . GLU B 1 24 ? 14.398 7.133 19.844 1 98.38 24 GLU B CA 1
ATOM 1991 C C . GLU B 1 24 ? 14.906 8.547 20.094 1 98.38 24 GLU B C 1
ATOM 1993 O O . GLU B 1 24 ? 14.656 9.117 21.156 1 98.38 24 GLU B O 1
ATOM 1998 N N . LEU B 1 25 ? 15.594 9.062 19.078 1 98.06 25 LEU B N 1
ATOM 1999 C CA . LEU B 1 25 ? 16.109 10.414 19.203 1 98.06 25 LEU B CA 1
ATOM 2000 C C . LEU B 1 25 ? 14.977 11.43 19.281 1 98.06 25 LEU B C 1
ATOM 2002 O O . LEU B 1 25 ? 14.992 12.328 20.125 1 98.06 25 LEU B O 1
ATOM 2006 N N . ILE B 1 26 ? 13.961 11.289 18.469 1 98.5 26 ILE B N 1
ATOM 2007 C CA . ILE B 1 26 ? 12.836 12.219 18.453 1 98.5 26 ILE B CA 1
ATOM 2008 C C . ILE B 1 26 ? 12.055 12.094 19.766 1 98.5 26 ILE B C 1
ATOM 2010 O O . ILE B 1 26 ? 11.703 13.102 20.375 1 98.5 26 ILE B O 1
ATOM 2014 N N . LYS B 1 27 ? 11.797 10.891 20.125 1 97.75 27 LYS B N 1
ATOM 2015 C CA . LYS B 1 27 ? 11.055 10.602 21.359 1 97.75 27 LYS B CA 1
ATOM 2016 C C . LYS B 1 27 ? 11.703 11.281 22.562 1 97.75 27 LYS B C 1
ATOM 2018 O O . LYS B 1 27 ? 11 11.852 23.406 1 97.75 27 LYS B O 1
ATOM 2023 N N . ALA B 1 28 ? 12.992 11.266 22.641 1 96.38 28 ALA B N 1
ATOM 2024 C CA . ALA B 1 28 ? 13.734 11.852 23.766 1 96.38 28 ALA B CA 1
ATOM 2025 C C . ALA B 1 28 ? 13.602 13.375 23.766 1 96.38 28 ALA B C 1
ATOM 2027 O O . ALA B 1 28 ? 13.68 14.008 24.828 1 96.38 28 ALA B O 1
ATOM 2028 N N . GLY B 1 29 ? 13.375 13.922 22.625 1 95.44 29 GLY B N 1
ATOM 2029 C CA . GLY B 1 29 ? 13.398 15.367 22.5 1 95.44 29 GLY B CA 1
ATOM 2030 C C . GLY B 1 29 ? 12.016 15.992 22.578 1 95.44 29 GLY B C 1
ATOM 2031 O O . GLY B 1 29 ? 11.883 17.203 22.734 1 95.44 29 GLY B O 1
ATOM 2032 N N . VAL B 1 30 ? 10.977 15.188 22.5 1 94.88 30 VAL B N 1
ATOM 2033 C CA . VAL B 1 30 ? 9.656 15.75 22.281 1 94.88 30 VAL B CA 1
ATOM 2034 C C . VAL B 1 30 ? 8.992 16.047 23.625 1 94.88 30 VAL B C 1
ATOM 2036 O O . VAL B 1 30 ? 8.055 16.844 23.703 1 94.88 30 VAL B O 1
ATOM 2039 N N . SER B 1 31 ? 9.367 15.508 24.734 1 89.19 31 SER B N 1
ATOM 2040 C CA . SER B 1 31 ? 8.688 15.602 26.016 1 89.19 31 SER B CA 1
ATOM 2041 C C . SER B 1 31 ? 8.688 17.031 26.547 1 89.19 31 SER B C 1
ATOM 2043 O O . SER B 1 31 ? 7.797 17.422 27.297 1 89.19 31 SER B O 1
ATOM 2045 N N . SER B 1 32 ? 9.516 17.812 26.125 1 90.12 32 SER B N 1
ATOM 2046 C CA . SER B 1 32 ? 9.609 19.172 26.672 1 90.12 32 SER B CA 1
ATOM 2047 C C . SER B 1 32 ? 9.062 20.203 25.688 1 90.12 32 SER B C 1
ATOM 2049 O O . SER B 1 32 ? 9.078 21.406 25.969 1 90.12 32 SER B O 1
ATOM 2051 N N . LEU B 1 33 ? 8.531 19.672 24.625 1 93.38 33 LEU B N 1
ATOM 2052 C CA . LEU B 1 33 ? 8.094 20.594 23.594 1 93.38 33 LEU B CA 1
ATOM 2053 C C . LEU B 1 33 ? 6.645 21.016 23.828 1 93.38 33 LEU B C 1
ATOM 2055 O O . LEU B 1 33 ? 5.812 20.203 24.234 1 93.38 33 LEU B O 1
ATOM 2059 N N . PRO B 1 34 ? 6.387 22.266 23.516 1 92.31 34 PRO B N 1
ATOM 2060 C CA . PRO B 1 34 ? 5.016 22.75 23.703 1 92.31 34 PRO B CA 1
ATOM 2061 C C . PRO B 1 34 ? 4.094 22.359 22.547 1 92.31 34 PRO B C 1
ATOM 2063 O O . PRO B 1 34 ? 2.871 22.359 22.703 1 92.31 34 PRO B O 1
ATOM 2066 N N . CYS B 1 35 ? 4.625 22.094 21.406 1 97.44 35 CYS B N 1
ATOM 2067 C CA . CYS B 1 35 ? 3.818 21.719 20.266 1 97.44 35 CYS B CA 1
ATOM 2068 C C . CYS B 1 35 ? 3.527 20.219 20.266 1 97.44 35 CYS B C 1
ATOM 2070 O O . CYS B 1 35 ? 4.195 19.453 20.969 1 97.44 35 CYS B O 1
ATOM 2072 N N . GLU B 1 36 ? 2.438 19.875 19.609 1 97.88 36 GLU B N 1
ATOM 2073 C CA . GLU B 1 36 ? 2.199 18.469 19.328 1 97.88 36 GLU B CA 1
ATOM 2074 C C . GLU B 1 36 ? 3.07 17.984 18.172 1 97.88 36 GLU B C 1
ATOM 2076 O O . GLU B 1 36 ? 3.277 18.703 17.203 1 97.88 36 GLU B O 1
ATOM 2081 N N . VAL B 1 37 ? 3.619 16.797 18.328 1 98.62 37 VAL B N 1
ATOM 2082 C CA . VAL B 1 37 ? 4.523 16.234 17.328 1 98.62 37 VAL B CA 1
ATOM 2083 C C . VAL B 1 37 ? 4.008 14.883 16.875 1 98.62 37 VAL B C 1
ATOM 2085 O O . VAL B 1 37 ? 3.549 14.078 17.688 1 98.62 37 VAL B O 1
ATOM 2088 N N . ALA B 1 38 ? 4.047 14.672 15.578 1 98.88 38 ALA B N 1
ATOM 2089 C CA . ALA B 1 38 ? 3.656 13.375 15.023 1 98.88 38 ALA B CA 1
ATOM 2090 C C . ALA B 1 38 ? 4.59 12.953 13.891 1 98.88 38 ALA B C 1
ATOM 2092 O O . ALA B 1 38 ? 5.246 13.797 13.281 1 98.88 38 ALA B O 1
ATOM 2093 N N . VAL B 1 39 ? 4.719 11.703 13.672 1 98.94 39 VAL B N 1
ATOM 2094 C CA . VAL B 1 39 ? 5.43 11.172 12.516 1 98.94 39 VAL B CA 1
ATOM 2095 C C . VAL B 1 39 ? 4.52 10.227 11.734 1 98.94 39 VAL B C 1
ATOM 2097 O O . VAL B 1 39 ? 3.727 9.492 12.328 1 98.94 39 VAL B O 1
ATOM 2100 N N . CYS B 1 40 ? 4.594 10.258 10.406 1 98.94 40 CYS B N 1
ATOM 2101 C CA . CYS B 1 40 ? 3.836 9.383 9.523 1 98.94 40 CYS B CA 1
ATOM 2102 C C . CYS B 1 40 ? 4.766 8.5 8.703 1 98.94 40 CYS B C 1
ATOM 2104 O O . CYS B 1 40 ? 5.195 8.883 7.613 1 98.94 40 CYS B O 1
ATOM 2106 N N . PRO B 1 41 ? 5.074 7.301 9.219 1 98.94 41 PRO B N 1
ATOM 2107 C CA . PRO B 1 41 ? 5.938 6.352 8.516 1 98.94 41 PRO B CA 1
ATOM 2108 C C . PRO B 1 41 ? 5.191 5.551 7.449 1 98.94 41 PRO B C 1
ATOM 2110 O O . PRO B 1 41 ? 3.961 5.598 7.387 1 98.94 41 PRO B O 1
ATOM 2113 N N . PRO B 1 42 ? 5.957 4.812 6.555 1 98.94 42 PRO B N 1
ATOM 2114 C CA . PRO B 1 42 ? 5.301 3.838 5.68 1 98.94 42 PRO B CA 1
ATOM 2115 C C . PRO B 1 42 ? 4.551 2.758 6.457 1 98.94 42 PRO B C 1
ATOM 2117 O O . PRO B 1 42 ? 4.934 2.422 7.582 1 98.94 42 PRO B O 1
ATOM 2120 N N . TYR B 1 43 ? 3.494 2.156 5.84 1 98.88 43 TYR B N 1
ATOM 2121 C CA . TYR B 1 43 ? 2.537 1.229 6.434 1 98.88 43 TYR B CA 1
ATOM 2122 C C . TYR B 1 43 ? 3.254 0.088 7.145 1 98.88 43 TYR B C 1
ATOM 2124 O O . TYR B 1 43 ? 2.9 -0.265 8.273 1 98.88 43 TYR B O 1
ATOM 2132 N N . PRO B 1 44 ? 4.309 -0.534 6.523 1 98.94 44 PRO B N 1
ATOM 2133 C CA . PRO B 1 44 ? 4.871 -1.741 7.133 1 98.94 44 PRO B CA 1
ATOM 2134 C C . PRO B 1 44 ? 5.48 -1.479 8.508 1 98.94 44 PRO B C 1
ATOM 2136 O O . PRO B 1 44 ? 5.629 -2.406 9.312 1 98.94 44 PRO B O 1
ATOM 2139 N N . TYR B 1 45 ? 5.785 -0.192 8.805 1 98.94 45 TYR B N 1
ATOM 2140 C CA . TYR B 1 45 ? 6.547 0.118 10.008 1 98.94 45 TYR B CA 1
ATOM 2141 C C . TYR B 1 45 ? 5.625 0.55 11.141 1 98.94 45 TYR B C 1
ATOM 2143 O O . TYR B 1 45 ? 6.09 0.904 12.227 1 98.94 45 TYR B O 1
ATOM 2151 N N . LEU B 1 46 ? 4.281 0.494 10.906 1 98.94 46 LEU B N 1
ATOM 2152 C CA . LEU B 1 46 ? 3.348 0.993 11.914 1 98.94 46 LEU B CA 1
ATOM 2153 C C . LEU B 1 46 ? 3.469 0.197 13.211 1 98.94 46 LEU B C 1
ATOM 2155 O O . LEU B 1 46 ? 3.408 0.767 14.297 1 98.94 46 LEU B O 1
ATOM 2159 N N . GLY B 1 47 ? 3.646 -1.108 13.102 1 98.75 47 GLY B N 1
ATOM 2160 C CA . GLY B 1 47 ? 3.842 -1.919 14.297 1 98.75 47 GLY B CA 1
ATOM 2161 C C . GLY B 1 47 ? 5.074 -1.525 15.086 1 98.75 47 GLY B C 1
ATOM 2162 O O . GLY B 1 47 ? 5.027 -1.443 16.312 1 98.75 47 GLY B O 1
ATOM 2163 N N . GLN B 1 48 ? 6.164 -1.309 14.398 1 98.75 48 GLN B N 1
ATOM 2164 C CA . GLN B 1 48 ? 7.398 -0.889 15.047 1 98.75 48 GLN B CA 1
ATOM 2165 C C . GLN B 1 48 ? 7.23 0.467 15.727 1 98.75 48 GLN B C 1
ATOM 2167 O O . GLN B 1 48 ? 7.656 0.653 16.875 1 98.75 48 GLN B O 1
ATOM 2172 N N . VAL B 1 49 ? 6.621 1.367 15.016 1 98.88 49 VAL B N 1
ATOM 2173 C CA . VAL B 1 49 ? 6.41 2.719 15.523 1 98.88 49 VAL B CA 1
ATOM 2174 C C . VAL B 1 49 ? 5.547 2.666 16.781 1 98.88 49 VAL B C 1
ATOM 2176 O O . VAL B 1 49 ? 5.863 3.307 17.797 1 98.88 49 VAL B O 1
ATOM 2179 N N . GLN B 1 50 ? 4.48 1.902 16.703 1 98.81 50 GLN B N 1
ATOM 2180 C CA . GLN B 1 50 ? 3.613 1.743 17.859 1 98.81 50 GLN B CA 1
ATOM 2181 C C . GLN B 1 50 ? 4.391 1.196 19.047 1 98.81 50 GLN B C 1
ATOM 2183 O O . GLN B 1 50 ? 4.27 1.708 20.172 1 98.81 50 GLN B O 1
ATOM 2188 N N . SER B 1 51 ? 5.199 0.193 18.812 1 98.56 51 SER B N 1
ATOM 2189 C CA . SER B 1 51 ? 5.969 -0.445 19.875 1 98.56 51 SER B CA 1
ATOM 2190 C C . SER B 1 51 ? 6.922 0.544 20.547 1 98.56 51 SER B C 1
ATOM 2192 O O . SER B 1 51 ? 7.078 0.54 21.766 1 98.56 51 SER B O 1
ATOM 2194 N N . ILE B 1 52 ? 7.535 1.389 19.75 1 98.56 52 ILE B N 1
ATOM 2195 C CA . ILE B 1 52 ? 8.555 2.307 20.25 1 98.56 52 ILE B CA 1
ATOM 2196 C C . ILE B 1 52 ? 7.887 3.498 20.938 1 98.56 52 ILE B C 1
ATOM 2198 O O . ILE B 1 52 ? 8.375 3.998 21.953 1 98.56 52 ILE B O 1
ATOM 2202 N N . LEU B 1 53 ? 6.723 3.896 20.422 1 98.56 53 LEU B N 1
ATOM 2203 C CA . LEU B 1 53 ? 6.219 5.211 20.797 1 98.56 53 LEU B CA 1
ATOM 2204 C C . LEU B 1 53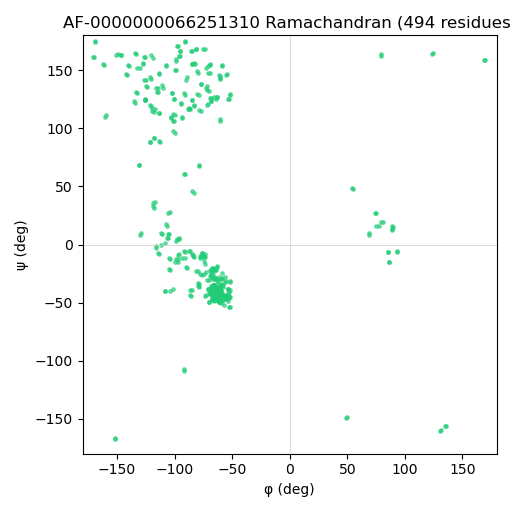 ? 5.078 5.09 21.797 1 98.56 53 LEU B C 1
ATOM 2206 O O . LEU B 1 53 ? 4.656 6.09 22.391 1 98.56 53 LEU B O 1
ATOM 2210 N N . SER B 1 54 ? 4.535 3.857 22 1 97.69 54 SER B N 1
ATOM 2211 C CA . SER B 1 54 ? 3.43 3.693 22.938 1 97.69 54 SER B CA 1
ATOM 2212 C C . SER B 1 54 ? 3.766 4.297 24.297 1 97.69 54 SER B C 1
ATOM 2214 O O . SER B 1 54 ? 4.832 4.035 24.859 1 97.69 54 SER B O 1
ATOM 2216 N N . GLY B 1 55 ? 2.861 5.133 24.797 1 95.88 55 GLY B N 1
ATOM 2217 C CA . GLY B 1 55 ? 3.045 5.754 26.094 1 95.88 55 GLY B CA 1
ATOM 2218 C C . GLY B 1 55 ? 3.875 7.023 26.047 1 95.88 55 GLY B C 1
ATOM 2219 O O . GLY B 1 55 ? 4.066 7.691 27.062 1 95.88 55 GLY B O 1
ATOM 2220 N N . SER B 1 56 ? 4.434 7.344 24.875 1 96.81 56 SER B N 1
ATOM 2221 C CA . SER B 1 56 ? 5.234 8.555 24.734 1 96.81 56 SER B CA 1
ATOM 2222 C C . SER B 1 56 ? 4.379 9.734 24.297 1 96.81 56 SER B C 1
ATOM 2224 O O . SER B 1 56 ? 3.188 9.578 24.016 1 96.81 56 SER B O 1
ATOM 2226 N N . ALA B 1 57 ? 4.984 10.898 24.25 1 96.94 57 ALA B N 1
ATOM 2227 C CA . ALA B 1 57 ? 4.305 12.125 23.828 1 96.94 57 ALA B CA 1
ATOM 2228 C C . ALA B 1 57 ? 4.301 12.258 22.312 1 96.94 57 ALA B C 1
ATOM 2230 O O . ALA B 1 57 ? 3.641 13.141 21.766 1 96.94 57 ALA B O 1
ATOM 2231 N N . LEU B 1 58 ? 5.031 11.414 21.656 1 98.44 58 LEU B N 1
ATOM 2232 C CA . LEU B 1 58 ? 5.121 11.461 20.203 1 98.44 58 LEU B CA 1
ATOM 2233 C C . LEU B 1 58 ? 3.994 10.664 19.562 1 98.44 58 LEU B C 1
ATOM 2235 O O . LEU B 1 58 ? 3.891 9.453 19.766 1 98.44 58 LEU B O 1
ATOM 2239 N N . ALA B 1 59 ? 3.123 11.391 18.797 1 98.62 59 ALA B N 1
ATOM 2240 C CA . ALA B 1 59 ? 2.033 10.734 18.078 1 98.62 59 ALA B CA 1
ATOM 2241 C C . ALA B 1 59 ? 2.506 10.211 16.719 1 98.62 59 ALA B C 1
ATOM 2243 O O . ALA B 1 59 ? 3.615 10.523 16.281 1 98.62 59 ALA B O 1
ATOM 2244 N N . TRP B 1 60 ? 1.692 9.391 16.156 1 98.88 60 TRP B N 1
ATOM 2245 C CA . TRP B 1 60 ? 2.029 8.914 14.82 1 98.88 60 TRP B CA 1
ATOM 2246 C C . TRP B 1 60 ? 0.771 8.68 13.992 1 98.88 60 TRP B C 1
ATOM 2248 O O . TRP B 1 60 ? -0.345 8.758 14.508 1 98.88 60 TRP B O 1
ATOM 2258 N N . GLY B 1 61 ? 0.944 8.586 12.719 1 98.94 61 GLY B N 1
ATOM 2259 C CA . GLY B 1 61 ? -0.14 8.406 11.766 1 98.94 61 GLY B CA 1
ATOM 2260 C C . GLY B 1 61 ? 0.284 7.668 10.508 1 98.94 61 GLY B C 1
ATOM 2261 O O . GLY B 1 61 ? 1.298 6.965 10.508 1 98.94 61 GLY B O 1
ATOM 2262 N N . ALA B 1 62 ? -0.57 7.699 9.516 1 98.94 62 ALA B N 1
ATOM 2263 C CA . ALA B 1 62 ? -0.344 7.035 8.234 1 98.94 62 ALA B CA 1
ATOM 2264 C C . ALA B 1 62 ? -0.325 8.047 7.09 1 98.94 62 ALA B C 1
ATOM 2266 O O . ALA B 1 62 ? -0.812 9.172 7.234 1 98.94 62 ALA B O 1
ATOM 2267 N N . GLN B 1 63 ? 0.258 7.598 5.992 1 98.94 63 GLN B N 1
ATOM 2268 C CA . GLN B 1 63 ? 0.5 8.5 4.867 1 98.94 63 GLN B CA 1
ATOM 2269 C C . GLN B 1 63 ? -0.67 8.484 3.889 1 98.94 63 GLN B C 1
ATOM 2271 O O . GLN B 1 63 ? -0.73 9.305 2.973 1 98.94 63 GLN B O 1
ATOM 2276 N N . SER B 1 64 ? -1.548 7.535 4.07 1 98.81 64 SER B N 1
ATOM 2277 C CA . SER B 1 64 ? -2.719 7.367 3.217 1 98.81 64 SER B CA 1
ATOM 2278 C C . SER B 1 64 ? -3.699 6.359 3.812 1 98.81 64 SER B C 1
ATOM 2280 O O . SER B 1 64 ? -3.445 5.797 4.879 1 98.81 64 SER B O 1
ATOM 2282 N N . VAL B 1 65 ? -4.863 6.25 3.102 1 98.94 65 VAL B N 1
ATOM 2283 C CA . VAL B 1 65 ? -5.93 5.355 3.539 1 98.94 65 VAL B CA 1
ATOM 2284 C C . VAL B 1 65 ? -6.895 5.094 2.383 1 98.94 65 VAL B C 1
ATOM 2286 O O . VAL B 1 65 ? -6.988 5.898 1.454 1 98.94 65 VAL B O 1
ATOM 2289 N N . SER B 1 66 ? -7.574 3.963 2.455 1 98.81 66 SER B N 1
ATOM 2290 C CA . SER B 1 66 ? -8.656 3.711 1.515 1 98.81 66 SER B CA 1
ATOM 2291 C C . SER B 1 66 ? -9.938 4.422 1.943 1 98.81 66 SER B C 1
ATOM 2293 O O . SER B 1 66 ? -10.211 4.551 3.139 1 98.81 66 SER B O 1
ATOM 2295 N N . GLU B 1 67 ? -10.734 4.809 0.943 1 98.75 67 GLU B N 1
ATOM 2296 C CA . GLU B 1 67 ? -12.047 5.371 1.245 1 98.75 67 GLU B CA 1
ATOM 2297 C C . GLU B 1 67 ? -13.047 4.277 1.605 1 98.75 67 GLU B C 1
ATOM 2299 O O . GLU B 1 67 ? -14.133 4.566 2.123 1 98.75 67 GLU B O 1
ATOM 2304 N N . HIS B 1 68 ? -12.688 3.025 1.407 1 98.62 68 HIS B N 1
ATOM 2305 C CA . HIS B 1 68 ? -13.578 1.894 1.641 1 98.62 68 HIS B CA 1
ATOM 2306 C C . HIS B 1 68 ? -13.312 1.252 2.998 1 98.62 68 HIS B C 1
ATOM 2308 O O . HIS B 1 68 ? -12.227 1.415 3.561 1 98.62 68 HIS B O 1
ATOM 2314 N N . GLN B 1 69 ? -14.328 0.495 3.504 1 98.19 69 GLN B N 1
ATOM 2315 C CA . GLN B 1 69 ? -14.227 -0.108 4.828 1 98.19 69 GLN B CA 1
ATOM 2316 C C . GLN B 1 69 ? -13.531 -1.465 4.758 1 98.19 69 GLN B C 1
ATOM 2318 O O . GLN B 1 69 ? -12.828 -1.857 5.691 1 98.19 69 GLN B O 1
ATOM 2323 N N . SER B 1 70 ? -13.812 -2.223 3.76 1 98.25 70 SER B N 1
ATOM 2324 C CA . SER B 1 70 ? -13.242 -3.543 3.506 1 98.25 70 SER B CA 1
ATOM 2325 C C . SER B 1 70 ? -13.617 -4.047 2.117 1 98.25 70 SER B C 1
ATOM 2327 O O . SER B 1 70 ? -14.5 -3.484 1.462 1 98.25 70 SER B O 1
ATOM 2329 N N . GLY B 1 71 ? -12.883 -5.027 1.61 1 97.88 71 GLY B N 1
ATOM 2330 C CA . GLY B 1 71 ? -13.367 -5.648 0.388 1 97.88 71 GLY B CA 1
ATOM 2331 C C . GLY B 1 71 ? -12.281 -5.855 -0.648 1 97.88 71 GLY B C 1
ATOM 2332 O O . GLY B 1 71 ? -11.109 -6 -0.303 1 97.88 71 GLY B O 1
ATOM 2333 N N . ALA B 1 72 ? -12.734 -5.938 -1.958 1 97.38 72 ALA B N 1
ATOM 2334 C CA . ALA B 1 72 ? -11.875 -6.258 -3.092 1 97.38 72 ALA B CA 1
ATOM 2335 C C . ALA B 1 72 ? -11.062 -5.039 -3.525 1 97.38 72 ALA B C 1
ATOM 2337 O O . ALA B 1 72 ? -11.273 -4.5 -4.613 1 97.38 72 ALA B O 1
ATOM 2338 N N . PHE B 1 73 ? -10.117 -4.656 -2.6 1 98.44 73 PHE B N 1
ATOM 2339 C CA . PHE B 1 73 ? -9.219 -3.527 -2.814 1 98.44 73 PHE B CA 1
ATOM 2340 C C . PHE B 1 73 ? -7.773 -3.92 -2.512 1 98.44 73 PHE B C 1
ATOM 2342 O O . PHE B 1 73 ? -7.18 -3.428 -1.551 1 98.44 73 PHE B O 1
ATOM 2349 N N . THR B 1 74 ? -7.219 -4.812 -3.393 1 98.69 74 THR B N 1
ATOM 2350 C CA . THR B 1 74 ? -5.875 -5.359 -3.24 1 98.69 74 THR B CA 1
ATOM 2351 C C . THR B 1 74 ? -4.848 -4.242 -3.08 1 98.69 74 THR B C 1
ATOM 2353 O O . THR B 1 74 ? -4.812 -3.307 -3.881 1 98.69 74 THR B O 1
ATOM 2356 N N . GLY B 1 75 ? -4.078 -4.305 -2.01 1 98.69 75 GLY B N 1
ATOM 2357 C CA . GLY B 1 75 ? -2.982 -3.367 -1.821 1 98.69 75 GLY B CA 1
ATOM 2358 C C . GLY B 1 75 ? -3.375 -2.15 -1.006 1 98.69 75 GLY B C 1
ATOM 2359 O O . GLY B 1 75 ? -2.52 -1.341 -0.639 1 98.69 75 GLY B O 1
ATOM 2360 N N . GLU B 1 76 ? -4.688 -1.999 -0.669 1 98.75 76 GLU B N 1
ATOM 2361 C CA . GLU B 1 76 ? -5.168 -0.836 0.07 1 98.75 76 GLU B CA 1
ATOM 2362 C C . GLU B 1 76 ? -5.242 -1.125 1.567 1 98.75 76 GLU B C 1
ATOM 2364 O O . GLU B 1 76 ? -5.16 -2.281 1.986 1 98.75 76 GLU B O 1
ATOM 2369 N N . VAL B 1 77 ? -5.305 -0.096 2.355 1 98.94 77 VAL B N 1
ATOM 2370 C CA . VAL B 1 77 ? -5.336 -0.167 3.812 1 98.94 77 VAL B CA 1
ATOM 2371 C C . VAL B 1 77 ? -6.547 0.596 4.344 1 98.94 77 VAL B C 1
ATOM 2373 O O . VAL B 1 77 ? -6.746 1.766 4.008 1 98.94 77 VAL B O 1
ATOM 2376 N N . ALA B 1 78 ? -7.352 -0.089 5.133 1 98.88 78 ALA B N 1
ATOM 2377 C CA . ALA B 1 78 ? -8.555 0.519 5.688 1 98.88 78 ALA B CA 1
ATOM 2378 C C . ALA B 1 78 ? -8.234 1.331 6.938 1 98.88 78 ALA B C 1
ATOM 2380 O O . ALA B 1 78 ? -7.258 1.053 7.633 1 98.88 78 ALA B O 1
ATOM 2381 N N . ALA B 1 79 ? -9.133 2.311 7.227 1 98.88 79 ALA B N 1
ATOM 2382 C CA . ALA B 1 79 ? -8.961 3.137 8.422 1 98.88 79 ALA B CA 1
ATOM 2383 C C . ALA B 1 79 ? -8.992 2.287 9.688 1 98.88 79 ALA B C 1
ATOM 2385 O O . ALA B 1 79 ? -8.266 2.561 10.641 1 98.88 79 ALA B O 1
ATOM 2386 N N . SER B 1 80 ? -9.828 1.276 9.695 1 98.75 80 SER B N 1
ATOM 2387 C CA . SER B 1 80 ? -9.93 0.399 10.859 1 98.75 80 SER B CA 1
ATOM 2388 C C . SER B 1 80 ? -8.617 -0.324 11.125 1 98.75 80 SER B C 1
ATOM 2390 O O . SER B 1 80 ? -8.281 -0.615 12.273 1 98.75 80 SER B O 1
ATOM 2392 N N . MET B 1 81 ? -7.828 -0.629 10.109 1 98.88 81 MET B N 1
ATOM 2393 C CA . MET B 1 81 ? -6.523 -1.265 10.266 1 98.88 81 MET B CA 1
ATOM 2394 C C . MET B 1 81 ? -5.527 -0.311 10.914 1 98.88 81 MET B C 1
ATOM 2396 O O . MET B 1 81 ? -4.754 -0.714 11.789 1 98.88 81 MET B O 1
ATOM 2400 N N . LEU B 1 82 ? -5.555 0.924 10.484 1 98.94 82 LEU B N 1
ATOM 2401 C CA . LEU B 1 82 ? -4.668 1.937 11.039 1 98.94 82 LEU B CA 1
ATOM 2402 C C . LEU B 1 82 ? -4.938 2.135 12.531 1 98.94 82 LEU B C 1
ATOM 2404 O O . LEU B 1 82 ? -4.008 2.312 13.32 1 98.94 82 LEU B O 1
ATOM 2408 N N . LEU B 1 83 ? -6.223 2.082 12.859 1 98.44 83 LEU B N 1
ATOM 2409 C CA . LEU B 1 83 ? -6.641 2.246 14.25 1 98.44 83 LEU B CA 1
ATOM 2410 C C . LEU B 1 83 ? -6.02 1.17 15.133 1 98.44 83 LEU B C 1
ATOM 2412 O O . LEU B 1 83 ? -5.621 1.447 16.266 1 98.44 83 LEU B O 1
ATOM 2416 N N . GLU B 1 84 ? -5.836 0.014 14.688 1 98.19 84 GLU B N 1
ATOM 2417 C CA . GLU B 1 84 ? -5.293 -1.104 15.453 1 98.19 84 GLU B CA 1
ATOM 2418 C C . GLU B 1 84 ? -3.834 -0.861 15.82 1 98.19 84 GLU B C 1
ATOM 2420 O O . GLU B 1 84 ? -3.318 -1.465 16.766 1 98.19 84 GLU B O 1
ATOM 2425 N N . PHE B 1 85 ? -3.229 0.022 15.078 1 98.69 85 PHE B N 1
ATOM 2426 C CA . PHE B 1 85 ? -1.816 0.273 15.336 1 98.69 85 PHE B CA 1
ATOM 2427 C C . PHE B 1 85 ? -1.622 1.624 16.016 1 98.69 85 PHE B C 1
ATOM 2429 O O . PHE B 1 85 ? -0.518 2.174 16.016 1 98.69 85 PHE B O 1
ATOM 2436 N N . GLY B 1 86 ? -2.674 2.16 16.531 1 98.56 86 GLY B N 1
ATOM 2437 C CA . GLY B 1 86 ? -2.598 3.334 17.391 1 98.56 86 GLY B CA 1
ATOM 2438 C C . GLY B 1 86 ? -2.387 4.625 16.625 1 98.56 86 GLY B C 1
ATOM 2439 O O . GLY B 1 86 ? -1.966 5.633 17.188 1 98.56 86 GLY B O 1
ATOM 2440 N N . CYS B 1 87 ? -2.629 4.578 15.312 1 98.88 87 CYS B N 1
ATOM 2441 C CA . CYS B 1 87 ? -2.518 5.809 14.539 1 98.88 87 CYS B CA 1
ATOM 2442 C C . CYS B 1 87 ? -3.506 6.855 15.039 1 98.88 87 CYS B C 1
ATOM 2444 O O . CYS B 1 87 ? -4.641 6.531 15.383 1 98.88 87 CYS B O 1
ATOM 2446 N N . ARG B 1 88 ? -3.043 8.047 15.008 1 98.81 88 ARG B N 1
ATOM 2447 C CA . ARG B 1 88 ? -3.918 9.172 15.336 1 98.81 88 ARG B CA 1
ATOM 2448 C C . ARG B 1 88 ? -4.262 9.977 14.094 1 98.81 88 ARG B C 1
ATOM 2450 O O . ARG B 1 88 ? -5.402 10.414 13.922 1 98.81 88 ARG B O 1
ATOM 2457 N N . TYR B 1 89 ? -3.289 10.18 13.219 1 98.94 89 TYR B N 1
ATOM 2458 C CA . TYR B 1 89 ? -3.416 11.047 12.055 1 98.94 89 TYR B CA 1
ATOM 2459 C C . TYR B 1 89 ? -3.357 10.242 10.758 1 98.94 89 TYR B C 1
ATOM 2461 O O . TYR B 1 89 ? -2.701 9.195 10.703 1 98.94 89 TYR B O 1
ATOM 2469 N N . VAL B 1 90 ? -4.07 10.695 9.742 1 99 90 VAL B N 1
ATOM 2470 C CA . VAL B 1 90 ? -3.936 10.125 8.406 1 99 90 VAL B CA 1
ATOM 2471 C C . VAL B 1 90 ? -3.873 11.25 7.371 1 99 90 VAL B C 1
ATOM 2473 O O . VAL B 1 90 ? -4.746 12.117 7.34 1 99 90 VAL B O 1
ATOM 2476 N N . LEU B 1 91 ? -2.787 11.281 6.547 1 98.94 91 LEU B N 1
ATOM 2477 C CA . LEU B 1 91 ? -2.707 12.242 5.453 1 98.94 91 LEU B CA 1
ATOM 2478 C C . LEU B 1 91 ? -3.678 11.875 4.336 1 98.94 91 LEU B C 1
ATOM 2480 O O . LEU B 1 91 ? -3.77 10.703 3.945 1 98.94 91 LEU B O 1
ATOM 2484 N N . VAL B 1 92 ? -4.434 12.844 3.857 1 98.94 92 VAL B N 1
ATOM 2485 C CA . VAL B 1 92 ? -5.305 12.664 2.701 1 98.94 92 VAL B CA 1
ATOM 2486 C C . VAL B 1 92 ? -5.137 13.828 1.734 1 98.94 92 VAL B C 1
ATOM 2488 O O . VAL B 1 92 ? -5.016 14.984 2.16 1 98.94 92 VAL B O 1
ATOM 2491 N N . GLY B 1 93 ? -4.945 13.516 0.475 1 98.69 93 GLY B N 1
ATOM 2492 C CA . GLY B 1 93 ? -4.863 14.547 -0.547 1 98.69 93 GLY B CA 1
ATOM 2493 C C . GLY B 1 93 ? -3.455 15.07 -0.753 1 98.69 93 GLY B C 1
ATOM 2494 O O . GLY B 1 93 ? -3.266 16.156 -1.312 1 98.69 93 GLY B O 1
ATOM 2495 N N . HIS B 1 94 ? -2.482 14.359 -0.266 1 98.75 94 HIS B N 1
ATOM 2496 C CA . HIS B 1 94 ? -1.109 14.797 -0.482 1 98.75 94 HIS B CA 1
ATOM 2497 C C . HIS B 1 94 ? -0.815 14.977 -1.968 1 98.75 94 HIS B C 1
ATOM 2499 O O . HIS B 1 94 ? -1.296 14.203 -2.799 1 98.75 94 HIS B O 1
ATOM 2505 N N . SER B 1 95 ? 0.035 15.984 -2.258 1 98 95 SER B N 1
ATOM 2506 C CA . SER B 1 95 ? 0.311 16.391 -3.633 1 98 95 SER B CA 1
ATOM 2507 C C . SER B 1 95 ? 0.849 15.219 -4.453 1 98 95 SER B C 1
ATOM 2509 O O . SER B 1 95 ? 0.501 15.062 -5.625 1 98 95 SER B O 1
ATOM 2511 N N . GLU B 1 96 ? 1.63 14.391 -3.848 1 97.75 96 GLU B N 1
ATOM 2512 C CA . GLU B 1 96 ? 2.213 13.25 -4.543 1 97.75 96 GLU B CA 1
ATOM 2513 C C . GLU B 1 96 ? 1.145 12.227 -4.918 1 97.75 96 GLU B C 1
ATOM 2515 O O . GLU B 1 96 ? 1.218 11.609 -5.984 1 97.75 96 GLU B O 1
ATOM 2520 N N . ARG B 1 97 ? 0.141 12.008 -4.059 1 98.44 97 ARG B N 1
ATOM 2521 C CA . ARG B 1 97 ? -0.948 11.086 -4.355 1 98.44 97 ARG B CA 1
ATOM 2522 C C . ARG B 1 97 ? -1.828 11.617 -5.48 1 98.44 97 ARG B C 1
ATOM 2524 O O . ARG B 1 97 ? -2.287 10.859 -6.336 1 98.44 97 ARG B O 1
ATOM 2531 N N . ARG B 1 98 ? -2.045 12.938 -5.488 1 97.69 98 ARG B N 1
ATOM 2532 C CA . ARG B 1 98 ? -2.82 13.57 -6.551 1 97.69 98 ARG B CA 1
ATOM 2533 C C . ARG B 1 98 ? -2.09 13.477 -7.887 1 97.69 98 ARG B C 1
ATOM 2535 O O . ARG B 1 98 ? -2.666 13.031 -8.883 1 97.69 98 ARG B O 1
ATOM 2542 N N . ALA B 1 99 ? -0.766 13.828 -7.859 1 96.75 99 ALA B N 1
ATOM 2543 C CA . ALA B 1 99 ? -0.004 14 -9.094 1 96.75 99 ALA B CA 1
ATOM 2544 C C . ALA B 1 99 ? 0.418 12.648 -9.672 1 96.75 99 ALA B C 1
ATOM 2546 O O . ALA B 1 99 ? 0.406 12.461 -10.891 1 96.75 99 ALA B O 1
ATOM 2547 N N . LEU B 1 100 ? 0.747 11.695 -8.789 1 96.69 100 LEU B N 1
ATOM 2548 C CA . LEU B 1 100 ? 1.401 10.484 -9.266 1 96.69 100 LEU B CA 1
ATOM 2549 C C . LEU B 1 100 ? 0.422 9.312 -9.305 1 96.69 100 LEU B C 1
ATOM 2551 O O . LEU B 1 100 ? 0.606 8.367 -10.07 1 96.69 100 LEU B O 1
ATOM 2555 N N . TYR B 1 101 ? -0.683 9.391 -8.508 1 96.56 101 TYR B N 1
ATOM 2556 C CA . TYR B 1 101 ? -1.525 8.211 -8.359 1 96.56 101 TYR B CA 1
ATOM 2557 C C . TYR B 1 101 ? -2.988 8.547 -8.625 1 96.56 101 TYR B C 1
ATOM 2559 O O . TYR B 1 101 ? -3.879 7.75 -8.32 1 96.56 101 TYR B O 1
ATOM 2567 N N . GLY B 1 102 ? -3.281 9.68 -9.102 1 95.38 102 GLY B N 1
ATOM 2568 C CA . GLY B 1 102 ? -4.562 10.016 -9.711 1 95.38 102 GLY B CA 1
ATOM 2569 C C . GLY B 1 102 ? -5.645 10.312 -8.688 1 95.38 102 GLY B C 1
ATOM 2570 O O . GLY B 1 102 ? -6.836 10.188 -8.984 1 95.38 102 GLY B O 1
ATOM 2571 N N . GLU B 1 103 ? -5.312 10.625 -7.457 1 97.75 103 GLU B N 1
ATOM 2572 C CA . GLU B 1 103 ? -6.34 10.961 -6.473 1 97.75 103 GLU B CA 1
ATOM 2573 C C . GLU B 1 103 ? -7.023 12.281 -6.812 1 97.75 103 GLU B C 1
ATOM 2575 O O . GLU B 1 103 ? -6.359 13.312 -6.957 1 97.75 103 GLU B O 1
ATOM 2580 N N . THR B 1 104 ? -8.32 12.211 -6.945 1 98.25 104 THR B N 1
ATOM 2581 C CA . THR B 1 104 ? -9.148 13.375 -7.277 1 98.25 104 THR B CA 1
ATOM 2582 C C . THR B 1 104 ? -9.758 13.977 -6.016 1 98.25 104 THR B C 1
ATOM 2584 O O . THR B 1 104 ? -9.719 13.367 -4.945 1 98.25 104 THR B O 1
ATOM 2587 N N . ASP B 1 105 ? -10.344 15.117 -6.203 1 98.75 105 ASP B N 1
ATOM 2588 C CA . ASP B 1 105 ? -11.039 15.742 -5.086 1 98.75 105 ASP B CA 1
ATOM 2589 C C . ASP B 1 105 ? -12.133 14.828 -4.539 1 98.75 105 ASP B C 1
ATOM 2591 O O . ASP B 1 105 ? -12.375 14.797 -3.328 1 98.75 105 ASP B O 1
ATOM 2595 N N . THR B 1 106 ? -12.758 14.102 -5.418 1 98.69 106 THR B N 1
ATOM 2596 C CA . THR B 1 106 ? -13.828 13.18 -5.02 1 98.69 106 THR B CA 1
ATOM 2597 C C . THR B 1 106 ? -13.273 12.055 -4.148 1 98.69 106 THR B C 1
ATOM 2599 O O . THR B 1 106 ? -13.82 11.766 -3.082 1 98.69 106 THR B O 1
ATOM 2602 N N . VAL B 1 107 ? -12.188 11.469 -4.555 1 98.62 107 VAL B N 1
ATOM 2603 C CA . VAL B 1 107 ? -11.57 10.383 -3.803 1 98.62 107 VAL B CA 1
ATOM 2604 C C . VAL B 1 107 ? -11.047 10.914 -2.469 1 98.62 107 VAL B C 1
ATOM 2606 O O . VAL B 1 107 ? -11.234 10.281 -1.427 1 98.62 107 VAL B O 1
ATOM 2609 N N . VAL B 1 108 ? -10.422 12.078 -2.531 1 98.88 108 VAL B N 1
ATOM 2610 C CA . VAL B 1 108 ? -9.836 12.672 -1.334 1 98.88 108 VAL B CA 1
ATOM 2611 C C . VAL B 1 108 ? -10.93 12.953 -0.309 1 98.88 108 VAL B C 1
ATOM 2613 O O . VAL B 1 108 ? -10.766 12.672 0.88 1 98.88 108 VAL B O 1
ATOM 2616 N N . SER B 1 109 ? -12.07 13.5 -0.772 1 98.88 109 SER B N 1
ATOM 2617 C CA . SER B 1 109 ? -13.164 13.789 0.156 1 98.88 109 SER B CA 1
ATOM 2618 C C . SER B 1 109 ? -13.734 12.508 0.755 1 98.88 109 SER B C 1
ATOM 2620 O O . SER B 1 109 ? -14.102 12.477 1.931 1 98.88 109 SER B O 1
ATOM 2622 N N . ALA B 1 110 ? -13.797 11.438 -0.003 1 98.94 110 ALA B N 1
ATOM 2623 C CA . ALA B 1 110 ? -14.266 10.141 0.496 1 98.94 110 ALA B CA 1
ATOM 2624 C C . ALA B 1 110 ? -13.289 9.562 1.513 1 98.94 110 ALA B C 1
ATOM 2626 O O . ALA B 1 110 ? -13.703 8.992 2.525 1 98.94 110 ALA B O 1
ATOM 2627 N N . LYS B 1 111 ? -11.984 9.703 1.228 1 98.94 111 LYS B N 1
ATOM 2628 C CA . LYS B 1 111 ? -10.969 9.258 2.174 1 98.94 111 LYS B CA 1
ATOM 2629 C C . LYS B 1 111 ? -11.055 10.039 3.484 1 98.94 111 LYS B C 1
ATOM 2631 O O . LYS B 1 111 ? -10.945 9.461 4.566 1 98.94 111 LYS B O 1
ATOM 2636 N N . PHE B 1 112 ? -11.234 11.32 3.326 1 98.94 112 PHE B N 1
ATOM 2637 C CA . PHE B 1 112 ? -11.406 12.172 4.496 1 98.94 112 PHE B CA 1
ATOM 2638 C C . PHE B 1 112 ? -12.539 11.664 5.375 1 98.94 112 PHE B C 1
ATOM 2640 O O . PHE B 1 112 ? -12.367 11.492 6.582 1 98.94 112 PHE B O 1
ATOM 2647 N N . GLU B 1 113 ? -13.609 11.367 4.805 1 98.94 113 GLU B N 1
ATOM 2648 C CA . GLU B 1 113 ? -14.773 10.867 5.523 1 98.94 113 GLU B CA 1
ATOM 2649 C C . GLU B 1 113 ? -14.477 9.516 6.18 1 98.94 113 GLU B C 1
ATOM 2651 O O . GLU B 1 113 ? -14.852 9.289 7.328 1 98.94 113 GLU B O 1
ATOM 2656 N N . ALA B 1 114 ? -13.859 8.656 5.469 1 98.88 114 ALA B N 1
ATOM 2657 C CA . ALA B 1 114 ? -13.523 7.336 5.992 1 98.88 114 ALA B CA 1
ATOM 2658 C C . ALA B 1 114 ? -12.641 7.445 7.238 1 98.88 114 ALA B C 1
ATOM 2660 O O . ALA B 1 114 ? -12.844 6.715 8.211 1 98.88 114 ALA B O 1
ATOM 2661 N N . VAL B 1 115 ? -11.656 8.344 7.191 1 98.88 115 VAL B N 1
ATOM 2662 C CA . VAL B 1 115 ? -10.75 8.555 8.32 1 98.88 115 VAL B CA 1
ATOM 2663 C C . VAL B 1 115 ? -11.547 8.992 9.547 1 98.88 115 VAL B C 1
ATOM 2665 O O . VAL B 1 115 ? -11.383 8.438 10.633 1 98.88 115 VAL B O 1
ATOM 2668 N N . GLN B 1 116 ? -12.438 9.898 9.383 1 98.75 116 GLN B N 1
ATOM 2669 C CA . GLN B 1 116 ? -13.195 10.445 10.508 1 98.75 116 GLN B CA 1
ATOM 2670 C C . GLN B 1 116 ? -14.188 9.422 11.047 1 98.75 116 GLN B C 1
ATOM 2672 O O . GLN B 1 116 ? -14.398 9.328 12.258 1 98.75 116 GLN B O 1
ATOM 2677 N N . ARG B 1 117 ? -14.766 8.711 10.148 1 98.25 117 ARG B N 1
ATOM 2678 C CA . ARG B 1 117 ? -15.703 7.68 10.57 1 98.25 117 ARG B CA 1
ATOM 2679 C C . ARG B 1 117 ? -15.023 6.664 11.484 1 98.25 117 ARG B C 1
ATOM 2681 O O . ARG B 1 117 ? -15.656 6.105 12.383 1 98.25 117 ARG B O 1
ATOM 2688 N N . ALA B 1 118 ? -13.773 6.461 11.305 1 98.25 118 ALA B N 1
ATOM 2689 C CA . ALA B 1 118 ? -13.023 5.496 12.102 1 98.25 118 ALA B CA 1
ATOM 2690 C C . ALA B 1 118 ? -12.516 6.129 13.391 1 98.25 118 ALA B C 1
ATOM 2692 O O . ALA B 1 118 ? -11.906 5.453 14.227 1 98.25 118 ALA B O 1
ATOM 2693 N N . GLY B 1 119 ? -12.695 7.43 13.594 1 98.31 119 GLY B N 1
ATOM 2694 C CA . GLY B 1 119 ? -12.273 8.117 14.797 1 98.31 119 GLY B CA 1
ATOM 2695 C C . GLY B 1 119 ? -10.852 8.641 14.719 1 98.31 119 GLY B C 1
ATOM 2696 O O . GLY B 1 119 ? -10.25 8.984 15.734 1 98.31 119 GLY B O 1
ATOM 2697 N N . LEU B 1 120 ? -10.258 8.656 13.508 1 98.81 120 LEU B N 1
ATOM 2698 C CA . LEU B 1 120 ? -8.914 9.188 13.289 1 98.81 120 LEU B CA 1
ATOM 2699 C C . LEU B 1 120 ? -8.984 10.641 12.836 1 98.81 120 LEU B C 1
ATOM 2701 O O . LEU B 1 120 ? -10.055 11.141 12.477 1 98.81 120 LEU B O 1
ATOM 2705 N N . VAL B 1 121 ? -7.879 11.336 12.859 1 98.94 121 VAL B N 1
ATOM 2706 C CA . VAL B 1 121 ? -7.812 12.75 12.492 1 98.94 121 VAL B CA 1
ATOM 2707 C C . VAL B 1 121 ? -7.219 12.891 11.094 1 98.94 121 VAL B C 1
ATOM 2709 O O . VAL B 1 121 ? -6.023 12.664 10.898 1 98.94 121 VAL B O 1
ATOM 2712 N N . PRO B 1 122 ? -8.023 13.258 10.141 1 98.94 122 PRO B N 1
ATOM 2713 C CA . PRO B 1 122 ? -7.449 13.492 8.82 1 98.94 122 PRO B CA 1
ATOM 2714 C C . PRO B 1 122 ? -6.617 14.773 8.75 1 98.94 122 PRO B C 1
ATOM 2716 O O . PRO B 1 122 ? -6.973 15.781 9.375 1 98.94 122 PRO B O 1
ATOM 2719 N N . VAL B 1 123 ? -5.465 14.695 8.117 1 99 123 VAL B N 1
ATOM 2720 C CA . VAL B 1 123 ? -4.684 15.852 7.684 1 99 123 VAL B CA 1
ATOM 2721 C C . VAL B 1 123 ? -4.891 16.078 6.191 1 99 123 VAL B C 1
ATOM 2723 O O . VAL B 1 123 ? -4.277 15.406 5.363 1 99 123 VAL B O 1
ATOM 2726 N N . LEU B 1 124 ? -5.77 16.984 5.895 1 98.94 124 LEU B N 1
ATOM 2727 C CA . LEU B 1 124 ? -6.133 17.281 4.516 1 98.94 124 LEU B CA 1
ATOM 2728 C C . LEU B 1 124 ? -5.078 18.156 3.85 1 98.94 124 LEU B C 1
ATOM 2730 O O . LEU B 1 124 ? -4.887 19.312 4.242 1 98.94 124 LEU B O 1
ATOM 2734 N N . CYS B 1 125 ? -4.441 17.625 2.861 1 98.88 125 CYS B N 1
ATOM 2735 C CA . CYS B 1 125 ? -3.443 18.375 2.107 1 98.88 125 CYS B CA 1
ATOM 2736 C C . CYS B 1 125 ? -4.078 19.062 0.911 1 98.88 125 CYS B C 1
ATOM 2738 O O . CYS B 1 125 ? -4.812 18.453 0.143 1 98.88 125 CYS B O 1
ATOM 2740 N N . VAL B 1 126 ? -3.797 20.312 0.797 1 98.81 126 VAL B N 1
ATOM 2741 C CA . VAL B 1 126 ? -4.258 21.125 -0.325 1 98.81 126 VAL B CA 1
ATOM 2742 C C . VAL B 1 126 ? -3.094 21.938 -0.891 1 98.81 126 VAL B C 1
ATOM 2744 O O . VAL B 1 126 ? -2.129 22.234 -0.18 1 98.81 126 VAL B O 1
ATOM 2747 N N . GLY B 1 127 ? -3.129 22.266 -2.121 1 97.81 127 GLY B N 1
ATOM 2748 C CA . GLY B 1 127 ? -2.057 23.047 -2.721 1 97.81 127 GLY B CA 1
ATOM 2749 C C . GLY B 1 127 ? -2.145 23.109 -4.234 1 97.81 127 GLY B C 1
ATOM 2750 O O . GLY B 1 127 ? -2.838 22.312 -4.859 1 97.81 127 GLY B O 1
ATOM 2751 N N . GLU B 1 128 ? -1.517 24.094 -4.758 1 97.81 128 GLU B N 1
ATOM 2752 C CA . GLU B 1 128 ? -1.546 24.344 -6.199 1 97.81 128 GLU B CA 1
ATOM 2753 C C . GLU B 1 128 ? -0.206 24 -6.844 1 97.81 128 GLU B C 1
ATOM 2755 O O . GLU B 1 128 ? 0.836 24.047 -6.188 1 97.81 128 GLU B O 1
ATOM 2760 N N . THR B 1 129 ? -0.237 23.688 -8.086 1 95.94 129 THR B N 1
ATOM 2761 C CA . THR B 1 129 ? 0.979 23.484 -8.859 1 95.94 129 THR B CA 1
ATOM 2762 C C . THR B 1 129 ? 1.65 24.812 -9.188 1 95.94 129 THR B C 1
ATOM 2764 O O . THR B 1 129 ? 1.075 25.875 -8.953 1 95.94 129 THR B O 1
ATOM 2767 N N . LEU B 1 130 ? 2.914 24.688 -9.688 1 93.06 130 LEU B N 1
ATOM 2768 C CA . LEU B 1 130 ? 3.627 25.891 -10.109 1 93.06 130 LEU B CA 1
ATOM 2769 C C . LEU B 1 130 ? 2.861 26.625 -11.211 1 93.06 130 LEU B C 1
ATOM 2771 O O . LEU B 1 130 ? 2.715 27.859 -11.156 1 93.06 130 LEU B O 1
ATOM 2775 N N . ALA B 1 131 ? 2.352 25.875 -12.203 1 95.44 131 ALA B N 1
ATOM 2776 C CA . ALA B 1 131 ? 1.598 26.469 -13.305 1 95.44 131 ALA B CA 1
ATOM 2777 C C . ALA B 1 131 ? 0.365 27.203 -12.789 1 95.44 131 ALA B C 1
ATOM 2779 O O . ALA B 1 131 ? 0.061 28.312 -13.25 1 95.44 131 ALA B O 1
ATOM 2780 N N . GLU B 1 132 ? -0.32 26.656 -11.828 1 96.69 132 GLU B N 1
ATOM 2781 C CA . GLU B 1 132 ? -1.497 27.281 -11.234 1 96.69 132 GLU B CA 1
ATOM 2782 C C . GLU B 1 132 ? -1.121 28.531 -10.461 1 96.69 132 GLU B C 1
ATOM 2784 O O . GLU B 1 132 ? -1.831 29.547 -10.516 1 96.69 132 GLU B O 1
ATOM 2789 N N . ARG B 1 133 ? 0.013 28.438 -9.719 1 93.75 133 ARG B N 1
ATOM 2790 C CA . ARG B 1 133 ? 0.507 29.594 -8.992 1 93.75 133 ARG B CA 1
ATOM 2791 C C . ARG B 1 133 ? 0.835 30.734 -9.945 1 93.75 133 ARG B C 1
ATOM 2793 O O . ARG B 1 133 ? 0.39 31.875 -9.742 1 93.75 133 ARG B O 1
ATOM 2800 N N . GLU B 1 134 ? 1.513 30.453 -11 1 93.81 134 GLU B N 1
ATOM 2801 C CA . GLU B 1 134 ? 1.961 31.453 -11.969 1 93.81 134 GLU B CA 1
ATOM 2802 C C . GLU B 1 134 ? 0.782 32.031 -12.727 1 93.81 134 GLU B C 1
ATOM 2804 O O . GLU B 1 134 ? 0.854 33.188 -13.203 1 93.81 134 GLU B O 1
ATOM 2809 N N . SER B 1 135 ? -0.268 31.359 -12.766 1 97.38 135 SER B N 1
ATOM 2810 C CA . SER B 1 135 ? -1.464 31.828 -13.453 1 97.38 135 SER B CA 1
ATOM 2811 C C . SER B 1 135 ? -2.424 32.5 -12.484 1 97.38 135 SER B C 1
ATOM 2813 O O . SER B 1 135 ? -3.553 32.844 -12.852 1 97.38 135 SER B O 1
ATOM 2815 N N . GLY B 1 136 ? -2.004 32.656 -11.266 1 96.38 136 GLY B N 1
ATOM 2816 C CA . GLY B 1 136 ? -2.824 33.375 -10.281 1 96.38 136 GLY B CA 1
ATOM 2817 C C . GLY B 1 136 ? -4.008 32.531 -9.805 1 96.38 136 GLY B C 1
ATOM 2818 O O . GLY B 1 136 ? -5.027 33.094 -9.391 1 96.38 136 GLY B O 1
ATOM 2819 N N . MET B 1 137 ? -3.869 31.172 -9.844 1 97.5 137 MET B N 1
ATOM 2820 C CA . MET B 1 137 ? -5.012 30.312 -9.578 1 97.5 137 MET B CA 1
ATOM 2821 C C . MET B 1 137 ? -4.914 29.688 -8.188 1 97.5 137 MET B C 1
ATOM 2823 O O . MET B 1 137 ? -5.715 28.828 -7.828 1 97.5 137 MET B O 1
ATOM 2827 N N . THR B 1 138 ? -3.988 30.094 -7.363 1 97.5 138 THR B N 1
ATOM 2828 C CA . THR B 1 138 ? -3.754 29.5 -6.055 1 97.5 138 THR B CA 1
ATOM 2829 C C . THR B 1 138 ? -5.047 29.438 -5.246 1 97.5 138 THR B C 1
ATOM 2831 O O . THR B 1 138 ? -5.461 28.359 -4.816 1 97.5 138 THR B O 1
ATOM 2834 N N . SER B 1 139 ? -5.699 30.562 -5.113 1 97.31 139 SER B N 1
ATOM 2835 C CA . SER B 1 139 ? -6.895 30.625 -4.281 1 97.31 139 SER B CA 1
ATOM 2836 C C . SER B 1 139 ? -8.008 29.75 -4.836 1 97.31 139 SER B C 1
ATOM 2838 O O . SER B 1 139 ? -8.727 29.094 -4.078 1 97.31 139 SER B O 1
ATOM 2840 N N . VAL B 1 140 ? -8.125 29.688 -6.105 1 98.06 140 VAL B N 1
ATOM 2841 C CA . VAL B 1 140 ? -9.172 28.922 -6.766 1 98.06 140 VAL B CA 1
ATOM 2842 C C . VAL B 1 140 ? -8.945 27.438 -6.535 1 98.06 140 VAL B C 1
ATOM 2844 O O . VAL B 1 140 ? -9.875 26.703 -6.172 1 98.06 140 VAL B O 1
ATOM 2847 N N . VAL B 1 141 ? -7.746 27.031 -6.723 1 98.38 141 VAL B N 1
ATOM 2848 C CA . VAL B 1 141 ? -7.398 25.625 -6.602 1 98.38 141 VAL B CA 1
ATOM 2849 C C . VAL B 1 141 ? -7.57 25.172 -5.152 1 98.38 141 VAL B C 1
ATOM 2851 O O . VAL B 1 141 ? -8.219 24.156 -4.883 1 98.38 141 VAL B O 1
ATOM 2854 N N . VAL B 1 142 ? -7.055 25.891 -4.223 1 98.56 142 VAL B N 1
ATOM 2855 C CA . VAL B 1 142 ? -7.121 25.547 -2.805 1 98.56 142 VAL B CA 1
ATOM 2856 C C . VAL B 1 142 ? -8.57 25.547 -2.34 1 98.56 142 VAL B C 1
ATOM 2858 O O . VAL B 1 142 ? -9.008 24.625 -1.631 1 98.56 142 VAL B O 1
ATOM 2861 N N . ALA B 1 143 ? -9.305 26.531 -2.77 1 98.5 143 ALA B N 1
ATOM 2862 C CA . ALA B 1 143 ? -10.719 26.594 -2.404 1 98.5 143 ALA B CA 1
ATOM 2863 C C . ALA B 1 143 ? -11.492 25.406 -2.947 1 98.5 143 ALA B C 1
ATOM 2865 O O . ALA B 1 143 ? -12.352 24.844 -2.264 1 98.5 143 ALA B O 1
ATOM 2866 N N . ARG B 1 144 ? -11.234 25.047 -4.172 1 98.62 144 ARG B N 1
ATOM 2867 C CA . ARG B 1 144 ? -11.891 23.906 -4.789 1 98.62 144 ARG B CA 1
ATOM 2868 C C . ARG B 1 144 ? -11.609 22.625 -4.008 1 98.62 144 ARG B C 1
ATOM 2870 O O . ARG B 1 144 ? -12.523 21.844 -3.713 1 98.62 144 ARG B O 1
ATOM 2877 N N . GLN B 1 145 ? -10.383 22.406 -3.684 1 98.81 145 GLN B N 1
ATOM 2878 C CA . GLN B 1 145 ? -9.977 21.219 -2.939 1 98.81 145 GLN B CA 1
ATOM 2879 C C . GLN B 1 145 ? -10.625 21.188 -1.561 1 98.81 145 GLN B C 1
ATOM 2881 O O . GLN B 1 145 ? -11.117 20.141 -1.124 1 98.81 145 GLN B O 1
ATOM 2886 N N . LEU B 1 146 ? -10.672 22.281 -0.889 1 98.75 146 LEU B N 1
ATOM 2887 C CA . LEU B 1 146 ? -11.312 22.391 0.417 1 98.75 146 LEU B CA 1
ATOM 2888 C C . LEU B 1 146 ? -12.82 22.188 0.303 1 98.75 146 LEU B C 1
ATOM 2890 O O . LEU B 1 146 ? -13.406 21.453 1.101 1 98.75 146 LEU B O 1
ATOM 2894 N N . SER B 1 147 ? -13.406 22.75 -0.7 1 98.75 147 SER B N 1
ATOM 2895 C CA . SER B 1 147 ? -14.859 22.719 -0.879 1 98.75 147 SER B CA 1
ATOM 2896 C C . SER B 1 147 ? -15.336 21.297 -1.162 1 98.75 147 SER B C 1
ATOM 2898 O O . SER B 1 147 ? -16.438 20.906 -0.755 1 98.75 147 SER B O 1
ATOM 2900 N N . ALA B 1 148 ? -14.547 20.547 -1.865 1 98.75 148 ALA B N 1
ATOM 2901 C CA . ALA B 1 148 ? -14.898 19.141 -2.127 1 98.75 148 ALA B CA 1
ATOM 2902 C C . ALA B 1 148 ? -15.117 18.391 -0.824 1 98.75 148 ALA B C 1
ATOM 2904 O O . ALA B 1 148 ? -16.078 17.609 -0.699 1 98.75 148 ALA B O 1
ATOM 2905 N N . VAL B 1 149 ? -14.234 18.594 0.153 1 98.88 149 VAL B N 1
ATOM 2906 C CA . VAL B 1 149 ? -14.328 17.906 1.441 1 98.88 149 VAL B CA 1
ATOM 2907 C C . VAL B 1 149 ? -15.484 18.5 2.252 1 98.88 149 VAL B C 1
ATOM 2909 O O . VAL B 1 149 ? -16.312 17.766 2.795 1 98.88 149 VAL B O 1
ATOM 2912 N N . LEU B 1 150 ? -15.602 19.828 2.281 1 98.81 150 LEU B N 1
ATOM 2913 C CA . LEU B 1 150 ? -16.656 20.5 3.016 1 98.81 150 LEU B CA 1
ATOM 2914 C C . LEU B 1 150 ? -18.031 20.109 2.48 1 98.81 150 LEU B C 1
ATOM 2916 O O . LEU B 1 150 ? -18.984 19.938 3.252 1 98.81 150 LEU B O 1
ATOM 2920 N N . GLY B 1 151 ? -18.094 19.969 1.219 1 98.62 151 GLY B N 1
ATOM 2921 C CA . GLY B 1 151 ? -19.359 19.562 0.603 1 98.62 151 GLY B CA 1
ATOM 2922 C C . GLY B 1 151 ? -19.781 18.172 0.977 1 98.62 151 GLY B C 1
ATOM 2923 O O . GLY B 1 151 ? -20.984 17.875 1.056 1 98.62 151 GLY B O 1
ATOM 2924 N N . ARG B 1 152 ? -18.844 17.328 1.231 1 98.5 152 ARG B N 1
ATOM 2925 C CA . ARG B 1 152 ? -19.141 15.93 1.509 1 98.5 152 ARG B CA 1
ATOM 2926 C C . ARG B 1 152 ? -19.453 15.719 2.988 1 98.5 152 ARG B C 1
ATOM 2928 O O . ARG B 1 152 ? -20.391 15 3.338 1 98.5 152 ARG B O 1
ATOM 2935 N N . VAL B 1 153 ? -18.656 16.328 3.898 1 98.62 153 VAL B N 1
ATOM 2936 C CA . VAL B 1 153 ? -18.703 15.93 5.301 1 98.62 153 VAL B CA 1
ATOM 2937 C C . VAL B 1 153 ? -19.25 17.078 6.148 1 98.62 153 VAL B C 1
ATOM 2939 O O . VAL B 1 153 ? -19.5 16.906 7.344 1 98.62 153 VAL B O 1
ATOM 2942 N N . GLY B 1 154 ? -19.438 18.281 5.562 1 98.62 154 GLY B N 1
ATOM 2943 C CA . GLY B 1 154 ? -19.906 19.438 6.305 1 98.62 154 GLY B CA 1
ATOM 2944 C C . GLY B 1 154 ? -18.797 20.109 7.102 1 98.62 154 GLY B C 1
ATOM 2945 O O . GLY B 1 154 ? -17.766 19.516 7.375 1 98.62 154 GLY B O 1
ATOM 2946 N N . VAL B 1 155 ? -19.047 21.312 7.488 1 98.69 155 VAL B N 1
ATOM 2947 C CA . VAL B 1 155 ? -18.047 22.156 8.125 1 98.69 155 VAL B CA 1
ATOM 2948 C C . VAL B 1 155 ? -17.734 21.641 9.523 1 98.69 155 VAL B C 1
ATOM 2950 O O . VAL B 1 155 ? -16.609 21.766 10.008 1 98.69 155 VAL B O 1
ATOM 2953 N N . ALA B 1 156 ? -18.688 21.047 10.141 1 98.5 156 ALA B N 1
ATOM 2954 C CA . ALA B 1 156 ? -18.484 20.547 11.5 1 98.5 156 ALA B CA 1
ATOM 2955 C C . ALA B 1 156 ? -17.391 19.5 11.547 1 98.5 156 ALA B C 1
ATOM 2957 O O . ALA B 1 156 ? -16.672 19.375 12.555 1 98.5 156 ALA B O 1
ATOM 2958 N N . ALA B 1 157 ? -17.172 18.781 10.469 1 98.56 157 ALA B N 1
ATOM 2959 C CA . ALA B 1 157 ? -16.141 17.734 10.383 1 98.56 157 ALA B CA 1
ATOM 2960 C C . ALA B 1 157 ? -14.742 18.344 10.492 1 98.56 157 ALA B C 1
ATOM 2962 O O . ALA B 1 1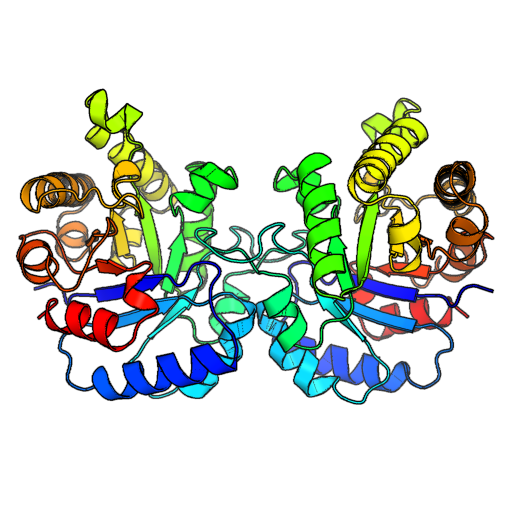57 ? -13.805 17.656 10.914 1 98.56 157 ALA B O 1
ATOM 2963 N N . MET B 1 158 ? -14.578 19.594 10.203 1 98.44 158 MET B N 1
ATOM 2964 C CA . MET B 1 158 ? -13.273 20.266 10.219 1 98.44 158 MET B CA 1
ATOM 2965 C C . MET B 1 158 ? -12.812 20.5 11.656 1 98.44 158 MET B C 1
ATOM 2967 O O . MET B 1 158 ? -11.633 20.781 11.891 1 98.44 158 MET B O 1
ATOM 2971 N N . ALA B 1 159 ? -13.734 20.406 12.609 1 98.12 159 ALA B N 1
ATOM 2972 C CA . ALA B 1 159 ? -13.375 20.641 14.008 1 98.12 159 ALA B CA 1
ATOM 2973 C C . ALA B 1 159 ? -12.43 19.547 14.516 1 98.12 159 ALA B C 1
ATOM 2975 O O . ALA B 1 159 ? -11.703 19.766 15.492 1 98.12 159 ALA B O 1
ATOM 2976 N N . SER B 1 160 ? -12.477 18.406 13.922 1 97.88 160 SER B N 1
ATOM 2977 C CA . SER B 1 160 ? -11.609 17.297 14.297 1 97.88 160 SER B CA 1
ATOM 2978 C C . SER B 1 160 ? -10.688 16.906 13.148 1 97.88 160 SER B C 1
ATOM 2980 O O . SER B 1 160 ? -10.453 15.711 12.906 1 97.88 160 SER B O 1
ATOM 2982 N N . ALA B 1 161 ? -10.227 17.906 12.391 1 98.81 161 ALA B N 1
ATOM 2983 C CA . ALA B 1 161 ? -9.312 17.719 11.266 1 98.81 161 ALA B CA 1
ATOM 2984 C C . ALA B 1 161 ? -8.172 18.734 11.305 1 98.81 161 ALA B C 1
ATOM 2986 O O . ALA B 1 161 ? -8.188 19.672 12.117 1 98.81 161 ALA B O 1
ATOM 2987 N N . VAL B 1 162 ? -7.176 18.469 10.562 1 98.94 162 VAL B N 1
ATOM 2988 C CA . VAL B 1 162 ? -6.07 19.391 10.289 1 98.94 162 VAL B CA 1
ATOM 2989 C C . VAL B 1 162 ? -5.977 19.641 8.781 1 98.94 162 VAL B C 1
ATOM 2991 O O . VAL B 1 162 ? -6.273 18.75 7.977 1 98.94 162 VAL B O 1
ATOM 2994 N N . VAL B 1 163 ? -5.648 20.797 8.391 1 98.94 163 VAL B N 1
ATOM 2995 C CA . VAL B 1 163 ? -5.367 21.094 6.992 1 98.94 163 VAL B CA 1
ATOM 2996 C C . VAL B 1 163 ? -3.881 21.391 6.812 1 98.94 163 VAL B C 1
ATOM 2998 O O . VAL B 1 163 ? -3.266 22.047 7.656 1 98.94 163 VAL B O 1
ATOM 3001 N N . ALA B 1 164 ? -3.307 20.875 5.801 1 98.88 164 ALA B N 1
ATOM 3002 C CA . ALA B 1 164 ? -1.924 21.188 5.441 1 98.88 164 ALA B CA 1
ATOM 3003 C C . ALA B 1 164 ? -1.846 21.812 4.055 1 98.88 164 ALA B C 1
ATOM 3005 O O . ALA B 1 164 ? -2.246 21.203 3.062 1 98.88 164 ALA B O 1
ATOM 3006 N N . TYR B 1 165 ? -1.383 23.047 4.016 1 98.75 165 TYR B N 1
ATOM 3007 C CA . TYR B 1 165 ? -1.131 23.703 2.744 1 98.75 165 TYR B CA 1
ATOM 3008 C C . TYR B 1 165 ? 0.236 23.328 2.189 1 98.75 165 TYR B C 1
ATOM 3010 O O . TYR B 1 165 ? 1.263 23.578 2.826 1 98.75 165 TYR B O 1
ATOM 3018 N N . GLU B 1 166 ? 0.147 22.734 1.012 1 96.81 166 GLU B N 1
ATOM 3019 C CA . GLU B 1 166 ? 1.346 22.281 0.321 1 96.81 166 GLU B CA 1
ATOM 3020 C C . GLU B 1 166 ? 1.479 22.938 -1.052 1 96.81 166 GLU B C 1
ATOM 3022 O O . GLU B 1 166 ? 1.04 22.375 -2.057 1 96.81 166 GLU B O 1
ATOM 3027 N N . PRO B 1 167 ? 2.17 24.188 -1.05 1 96.5 167 PRO B N 1
ATOM 3028 C CA . PRO B 1 167 ? 2.5 24.656 -2.393 1 96.5 167 PRO B CA 1
ATOM 3029 C C . PRO B 1 167 ? 3.416 23.703 -3.154 1 96.5 167 PRO B C 1
ATOM 3031 O O . PRO B 1 167 ? 4.609 23.609 -2.85 1 96.5 167 PRO B O 1
ATOM 3034 N N . VAL B 1 168 ? 2.83 23.016 -4.152 1 94.75 168 VAL B N 1
ATOM 3035 C CA . VAL B 1 168 ? 3.508 21.906 -4.812 1 94.75 168 VAL B CA 1
ATOM 3036 C C . VAL B 1 168 ? 4.852 22.375 -5.367 1 94.75 168 VAL B C 1
ATOM 3038 O O . VAL B 1 168 ? 5.836 21.641 -5.332 1 94.75 168 VAL B O 1
ATOM 3041 N N . TRP B 1 169 ? 4.984 23.594 -5.777 1 91.62 169 TRP B N 1
ATOM 3042 C CA . TRP B 1 169 ? 6.164 24.188 -6.391 1 91.62 169 TRP B CA 1
ATOM 3043 C C . TRP B 1 169 ? 7.258 24.422 -5.355 1 91.62 169 TRP B C 1
ATOM 3045 O O . TRP B 1 169 ? 8.406 24.703 -5.707 1 91.62 169 TRP B O 1
ATOM 3055 N N . ALA B 1 170 ? 6.965 24.297 -4.117 1 87.31 170 ALA B N 1
ATOM 3056 C CA . ALA B 1 170 ? 7.93 24.531 -3.045 1 87.31 170 ALA B CA 1
ATOM 3057 C C . ALA B 1 170 ? 8.344 23.234 -2.371 1 87.31 170 ALA B C 1
ATOM 3059 O O . ALA B 1 170 ? 9.148 23.25 -1.432 1 87.31 170 ALA B O 1
ATOM 3060 N N . ILE B 1 171 ? 7.844 22.141 -2.82 1 82.06 171 ILE B N 1
ATOM 3061 C CA . ILE B 1 171 ? 8.141 20.859 -2.18 1 82.06 171 ILE B CA 1
ATOM 3062 C C . ILE B 1 171 ? 9.406 20.266 -2.789 1 82.06 171 ILE B C 1
ATOM 3064 O O . ILE B 1 171 ? 9.438 19.938 -3.98 1 82.06 171 ILE B O 1
ATOM 3068 N N . GLY B 1 172 ? 10.414 20.094 -2.107 1 75.19 172 GLY B N 1
ATOM 3069 C CA . GLY B 1 172 ? 11.633 19.406 -2.508 1 75.19 172 GLY B CA 1
ATOM 3070 C C . GLY B 1 172 ? 12.414 20.156 -3.572 1 75.19 172 GLY B C 1
ATOM 3071 O O . GLY B 1 172 ? 13.242 19.562 -4.266 1 75.19 172 GLY B O 1
ATOM 3072 N N . THR B 1 173 ? 12.141 21.344 -3.979 1 70.62 173 THR B N 1
ATOM 3073 C CA . THR B 1 173 ? 12.766 22.078 -5.082 1 70.62 173 THR B CA 1
ATOM 3074 C C . THR B 1 173 ? 13.852 23.016 -4.566 1 70.62 173 THR B C 1
ATOM 3076 O O . THR B 1 173 ? 14.688 23.484 -5.336 1 70.62 173 THR B O 1
ATOM 3079 N N . GLY B 1 174 ? 13.859 23.25 -3.346 1 69.25 174 GLY B N 1
ATOM 3080 C CA . GLY B 1 174 ? 14.75 24.266 -2.805 1 69.25 174 GLY B CA 1
ATOM 3081 C C . GLY B 1 174 ? 14.164 25.656 -2.855 1 69.25 174 GLY B C 1
ATOM 3082 O O . GLY B 1 174 ? 14.641 26.562 -2.168 1 69.25 174 GLY B O 1
ATOM 3083 N N . VAL B 1 175 ? 13.055 25.781 -3.672 1 78.06 175 VAL B N 1
ATOM 3084 C CA . VAL B 1 175 ? 12.328 27.047 -3.689 1 78.06 175 VAL B CA 1
ATOM 3085 C C . VAL B 1 175 ? 11.312 27.078 -2.549 1 78.06 175 VAL B C 1
ATOM 3087 O O . VAL B 1 175 ? 10.539 26.141 -2.375 1 78.06 175 VAL B O 1
ATOM 3090 N N . THR B 1 176 ? 11.414 28.094 -1.726 1 82.56 176 THR B N 1
ATOM 3091 C CA . THR B 1 176 ? 10.531 28.219 -0.571 1 82.56 176 THR B CA 1
ATOM 3092 C C . THR B 1 176 ? 9.633 29.438 -0.703 1 82.56 176 THR B C 1
ATOM 3094 O O . THR B 1 176 ? 10.078 30.5 -1.138 1 82.56 176 THR B O 1
ATOM 3097 N N . ALA B 1 177 ? 8.406 29.188 -0.397 1 90.69 177 ALA B N 1
ATOM 3098 C CA . ALA B 1 177 ? 7.52 30.344 -0.272 1 90.69 177 ALA B CA 1
ATOM 3099 C C . ALA B 1 177 ? 7.98 31.281 0.846 1 90.69 177 ALA B C 1
ATOM 3101 O O . ALA B 1 177 ? 8.516 30.812 1.858 1 90.69 177 ALA B O 1
ATOM 3102 N N . SER B 1 178 ? 7.781 32.531 0.645 1 93.88 178 SER B N 1
ATOM 3103 C CA . SER B 1 178 ? 8.008 33.469 1.759 1 93.88 178 SER B CA 1
ATOM 3104 C C . SER B 1 178 ? 6.949 33.281 2.844 1 93.88 178 SER B C 1
ATOM 3106 O O . SER B 1 178 ? 5.852 32.781 2.574 1 93.88 178 SER B O 1
ATOM 3108 N N . PRO B 1 179 ? 7.355 33.656 4.004 1 96.19 179 PRO B N 1
ATOM 3109 C CA . PRO B 1 179 ? 6.355 33.594 5.074 1 96.19 179 PRO B CA 1
ATOM 3110 C C . PRO B 1 179 ? 5.074 34.344 4.734 1 96.19 179 PRO B C 1
ATOM 3112 O O . PRO B 1 179 ? 3.975 33.875 5.043 1 96.19 179 PRO B O 1
ATOM 3115 N N . ALA B 1 180 ? 5.215 35.406 4.117 1 96.62 180 ALA B N 1
ATOM 3116 C CA . ALA B 1 180 ? 4.051 36.219 3.74 1 96.62 180 ALA B CA 1
ATOM 3117 C C . ALA B 1 180 ? 3.182 35.469 2.73 1 96.62 180 ALA B C 1
ATOM 3119 O O . ALA B 1 180 ? 1.952 35.5 2.82 1 96.62 180 ALA B O 1
ATOM 3120 N N . GLN B 1 181 ? 3.828 34.875 1.784 1 94.75 181 GLN B N 1
ATOM 3121 C CA . GLN B 1 181 ? 3.104 34.094 0.797 1 94.75 181 GLN B CA 1
ATOM 3122 C C . GLN B 1 181 ? 2.354 32.938 1.46 1 94.75 181 GLN B C 1
ATOM 3124 O O . GLN B 1 181 ? 1.186 32.688 1.151 1 94.75 181 GLN B O 1
ATOM 3129 N N . ALA B 1 182 ? 3.012 32.219 2.348 1 97.44 182 ALA B N 1
ATOM 3130 C CA . ALA B 1 182 ? 2.387 31.141 3.092 1 97.44 182 ALA B CA 1
ATOM 3131 C C . ALA B 1 182 ? 1.212 31.641 3.924 1 97.44 182 ALA B C 1
ATOM 3133 O O . ALA B 1 182 ? 0.129 31.047 3.9 1 97.44 182 ALA B O 1
ATOM 3134 N N . GLN B 1 183 ? 1.39 32.781 4.59 1 97.94 183 GLN B N 1
ATOM 3135 C CA . GLN B 1 183 ? 0.36 33.375 5.438 1 97.94 183 GLN B CA 1
ATOM 3136 C C . GLN B 1 183 ? -0.879 33.719 4.621 1 97.94 183 GLN B C 1
ATOM 3138 O O . GLN B 1 183 ? -2.008 33.5 5.066 1 97.94 183 GLN B O 1
ATOM 3143 N N . GLU B 1 184 ? -0.623 34.188 3.502 1 97.81 184 GLU B N 1
ATOM 3144 C CA . GLU B 1 184 ? -1.73 34.594 2.648 1 97.81 184 GLU B CA 1
ATOM 3145 C C . GLU B 1 184 ? -2.654 33.438 2.332 1 97.81 184 GLU B C 1
ATOM 3147 O O . GLU B 1 184 ? -3.873 33.531 2.473 1 97.81 184 GLU B O 1
ATOM 3152 N N . VAL B 1 185 ? -2.117 32.344 1.918 1 98.31 185 VAL B N 1
ATOM 3153 C CA . VAL B 1 185 ? -2.918 31.188 1.552 1 98.31 185 VAL B CA 1
ATOM 3154 C C . VAL B 1 185 ? -3.547 30.578 2.803 1 98.31 185 VAL B C 1
ATOM 3156 O O . VAL B 1 185 ? -4.711 30.172 2.781 1 98.31 185 VAL B O 1
ATOM 3159 N N . HIS B 1 186 ? -2.775 30.516 3.887 1 98.69 186 HIS B N 1
ATOM 3160 C CA . HIS B 1 186 ? -3.316 30.031 5.145 1 98.69 186 HIS B CA 1
ATOM 3161 C C . HIS B 1 186 ? -4.531 30.828 5.582 1 98.69 186 HIS B C 1
ATOM 3163 O O . HIS B 1 186 ? -5.547 30.266 5.992 1 98.69 186 HIS B O 1
ATOM 3169 N N . ALA B 1 187 ? -4.398 32.156 5.512 1 98.56 187 ALA B N 1
ATOM 3170 C CA . ALA B 1 187 ? -5.508 33.031 5.871 1 98.56 187 ALA B CA 1
ATOM 3171 C C . ALA B 1 187 ? -6.723 32.781 4.988 1 98.56 187 ALA B C 1
ATOM 3173 O O . ALA B 1 187 ? -7.859 32.781 5.461 1 98.56 187 ALA B O 1
ATOM 3174 N N . ALA B 1 188 ? -6.473 32.562 3.746 1 98.56 188 ALA B N 1
ATOM 3175 C CA . ALA B 1 188 ? -7.562 32.281 2.811 1 98.56 188 ALA B CA 1
ATOM 3176 C C . ALA B 1 188 ? -8.266 30.969 3.152 1 98.56 188 ALA B C 1
ATOM 3178 O O . ALA B 1 188 ? -9.492 30.875 3.053 1 98.56 188 ALA B O 1
ATOM 3179 N N . ILE B 1 189 ? -7.516 29.938 3.521 1 98.81 189 ILE B N 1
ATOM 3180 C CA . ILE B 1 189 ? -8.078 28.641 3.928 1 98.81 189 ILE B CA 1
ATOM 3181 C C . ILE B 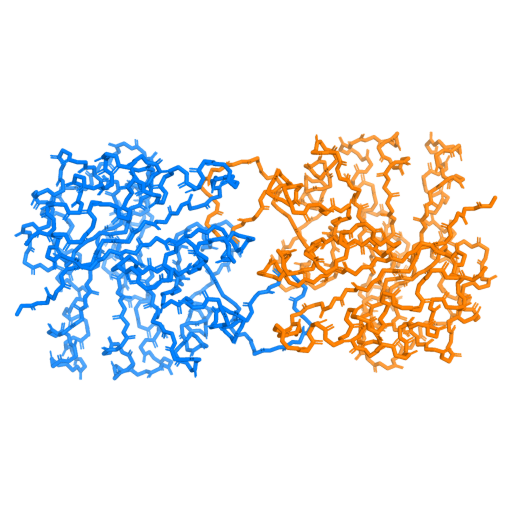1 189 ? -8.984 28.844 5.141 1 98.81 189 ILE B C 1
ATOM 3183 O O . ILE B 1 189 ? -10.125 28.391 5.152 1 98.81 189 ILE B O 1
ATOM 3187 N N . ARG B 1 190 ? -8.453 29.531 6.137 1 98.69 190 ARG B N 1
ATOM 3188 C CA . ARG B 1 190 ? -9.234 29.766 7.344 1 98.69 190 ARG B CA 1
ATOM 3189 C C . ARG B 1 190 ? -10.492 30.562 7.031 1 98.69 190 ARG B C 1
ATOM 3191 O O . ARG B 1 190 ? -11.57 30.281 7.555 1 98.69 190 ARG B O 1
ATOM 3198 N N . ALA B 1 191 ? -10.391 31.531 6.191 1 98.56 191 ALA B N 1
ATOM 3199 C CA . ALA B 1 191 ? -11.523 32.375 5.812 1 98.56 191 ALA B CA 1
ATOM 3200 C C . ALA B 1 191 ? -12.609 31.547 5.121 1 98.56 191 ALA B C 1
ATOM 3202 O O . ALA B 1 191 ? -13.797 31.766 5.352 1 98.56 191 ALA B O 1
ATOM 3203 N N . LYS B 1 192 ? -12.203 30.672 4.301 1 98.31 192 LYS B N 1
ATOM 3204 C CA . LYS B 1 192 ? -13.156 29.828 3.598 1 98.31 192 LYS B CA 1
ATOM 3205 C C . LYS B 1 192 ? -13.984 29 4.578 1 98.31 192 LYS B C 1
ATOM 3207 O O . LYS B 1 192 ? -15.203 28.875 4.418 1 98.31 192 LYS B O 1
ATOM 3212 N N . VAL B 1 193 ? -13.367 28.438 5.559 1 98.69 193 VAL B N 1
ATOM 3213 C CA . VAL B 1 193 ? -14.07 27.672 6.582 1 98.69 193 VAL B CA 1
ATOM 3214 C C . VAL B 1 193 ? -14.945 28.594 7.418 1 98.69 193 VAL B C 1
ATOM 3216 O O . VAL B 1 193 ? -16.062 28.234 7.781 1 98.69 193 VAL B O 1
ATOM 3219 N N . ALA B 1 194 ? -14.438 29.828 7.656 1 98.44 194 ALA B N 1
ATOM 3220 C CA . ALA B 1 194 ? -15.148 30.797 8.477 1 98.44 194 ALA B CA 1
ATOM 3221 C C . ALA B 1 194 ? -16.469 31.219 7.816 1 98.44 194 ALA B C 1
ATOM 3223 O O . ALA B 1 194 ? -17.438 31.547 8.508 1 98.44 194 ALA B O 1
ATOM 3224 N N . GLU B 1 195 ? -16.469 31.172 6.504 1 98.12 195 GLU B N 1
ATOM 3225 C CA . GLU B 1 195 ? -17.703 31.469 5.777 1 98.12 195 GLU B CA 1
ATOM 3226 C C . GLU B 1 195 ? -18.844 30.562 6.215 1 98.12 195 GLU B C 1
ATOM 3228 O O . GLU B 1 195 ? -20.016 30.938 6.148 1 98.12 195 GLU B O 1
ATOM 3233 N N . LEU B 1 196 ? -18.5 29.438 6.652 1 98.38 196 LEU B N 1
ATOM 3234 C CA . LEU B 1 196 ? -19.5 28.453 7.016 1 98.38 196 LEU B CA 1
ATOM 3235 C C . LEU B 1 196 ? -19.688 28.391 8.523 1 98.38 196 LEU B C 1
ATOM 3237 O O . LEU B 1 196 ? -20.797 28.234 9.016 1 98.38 196 LEU B O 1
ATOM 3241 N N . ASP B 1 197 ? -18.609 28.516 9.266 1 98.62 197 ASP B N 1
ATOM 3242 C CA . ASP B 1 197 ? -18.641 28.453 10.727 1 98.62 197 ASP B CA 1
ATOM 3243 C C . ASP B 1 197 ? -17.391 29.094 11.336 1 98.62 197 ASP B C 1
ATOM 3245 O O . ASP B 1 197 ? -16.297 28.531 11.258 1 98.62 197 ASP B O 1
ATOM 3249 N N . LEU B 1 198 ? -17.5 30.172 11.945 1 98.25 198 LEU B N 1
ATOM 3250 C CA . LEU B 1 198 ? -16.406 30.938 12.516 1 98.25 198 LEU B CA 1
ATOM 3251 C C . LEU B 1 198 ? -15.734 30.172 13.656 1 98.25 198 LEU B C 1
ATOM 3253 O O . LEU B 1 198 ? -14.516 30.219 13.805 1 98.25 198 LEU B O 1
ATOM 3257 N N . GLY B 1 199 ? -16.516 29.594 14.445 1 98.06 199 GLY B N 1
ATOM 3258 C CA . GLY B 1 199 ? -15.984 28.812 15.547 1 98.06 199 GLY B CA 1
ATOM 3259 C C . GLY B 1 199 ? -15.07 27.688 15.102 1 98.06 199 GLY B C 1
ATOM 3260 O O . GLY B 1 199 ? -13.969 27.531 15.641 1 98.06 199 GLY B O 1
ATOM 3261 N N . VAL B 1 200 ? -15.516 26.922 14.109 1 98.56 200 VAL B N 1
ATOM 3262 C CA . VAL B 1 200 ? -14.703 25.844 13.562 1 98.56 200 VAL B CA 1
ATOM 3263 C C . VAL B 1 200 ? -13.43 26.422 12.945 1 98.56 200 VAL B C 1
ATOM 3265 O O . VAL B 1 200 ? -12.336 25.891 13.148 1 98.56 200 VAL B O 1
ATOM 3268 N N . ALA B 1 201 ? -13.5 27.5 12.234 1 98.56 201 ALA B N 1
ATOM 3269 C CA . ALA B 1 201 ? -12.359 28.141 11.586 1 98.56 201 ALA B CA 1
ATOM 3270 C C . ALA B 1 201 ? -11.305 28.547 12.609 1 98.56 201 ALA B C 1
ATOM 3272 O O . ALA B 1 201 ? -10.109 28.375 12.383 1 98.56 201 ALA B O 1
ATOM 3273 N N . ASN B 1 202 ? -11.773 29.078 13.711 1 98.06 202 ASN B N 1
ATOM 3274 C CA . ASN B 1 202 ? -10.867 29.578 14.734 1 98.06 202 ASN B CA 1
ATOM 3275 C C . ASN B 1 202 ? -10.086 28.453 15.398 1 98.06 202 ASN B C 1
ATOM 3277 O O . ASN B 1 202 ? -8.961 28.656 15.867 1 98.06 202 ASN B O 1
ATOM 3281 N N . GLY B 1 203 ? -10.68 27.312 15.414 1 98.19 203 GLY B N 1
ATOM 3282 C CA . GLY B 1 203 ? -10.031 26.188 16.078 1 98.19 203 GLY B CA 1
ATOM 3283 C C . GLY B 1 203 ? -9.258 25.297 15.109 1 98.19 203 GLY B C 1
ATOM 3284 O O . GLY B 1 203 ? -8.484 24.438 15.539 1 98.19 203 GLY B O 1
ATOM 3285 N N . LEU B 1 204 ? -9.391 25.516 13.82 1 98.62 204 LEU B N 1
ATOM 3286 C CA . LEU B 1 204 ? -8.797 24.672 12.797 1 98.62 204 LEU B CA 1
ATOM 3287 C C . LEU B 1 204 ? -7.281 24.875 12.742 1 98.62 204 LEU B C 1
ATOM 3289 O O . LEU B 1 204 ? -6.805 26 12.578 1 98.62 204 LEU B O 1
ATOM 3293 N N . ARG B 1 205 ? -6.531 23.812 12.969 1 98.81 205 ARG B N 1
ATOM 3294 C CA . ARG B 1 205 ? -5.086 23.891 12.766 1 98.81 205 ARG B CA 1
ATOM 3295 C C . ARG B 1 205 ? -4.73 23.781 11.289 1 98.81 205 ARG B C 1
ATOM 3297 O O . ARG B 1 205 ? -5.207 22.875 10.602 1 98.81 205 ARG B O 1
ATOM 3304 N N . ILE B 1 206 ? -3.936 24.719 10.812 1 98.88 206 ILE B N 1
ATOM 3305 C CA . ILE B 1 206 ? -3.469 24.734 9.43 1 98.88 206 ILE B CA 1
ATOM 3306 C C . ILE B 1 206 ? -1.942 24.688 9.398 1 98.88 206 ILE B C 1
ATOM 3308 O O . ILE B 1 206 ? -1.277 25.578 9.938 1 98.88 206 ILE B O 1
ATOM 3312 N N . LEU B 1 207 ? -1.431 23.656 8.781 1 98.81 207 LEU B N 1
ATOM 3313 C CA . LEU B 1 207 ? 0.007 23.406 8.719 1 98.81 207 LEU B CA 1
ATOM 3314 C C . LEU B 1 207 ? 0.583 23.875 7.391 1 98.81 207 LEU B C 1
ATOM 3316 O O . LEU B 1 207 ? -0.11 23.859 6.371 1 98.81 207 LEU B O 1
ATOM 3320 N N . TYR B 1 208 ? 1.848 24.266 7.488 1 98.19 208 TYR B N 1
ATOM 3321 C CA . TYR B 1 208 ? 2.566 24.609 6.266 1 98.19 208 TYR B CA 1
ATOM 3322 C C . TYR B 1 208 ? 3.467 23.469 5.82 1 98.19 208 TYR B C 1
ATOM 3324 O O . TYR B 1 208 ? 4.281 22.969 6.602 1 98.19 208 TYR B O 1
ATOM 3332 N N . GLY B 1 209 ? 3.281 23.031 4.562 1 96.12 209 GLY B N 1
ATOM 3333 C CA . GLY B 1 209 ? 4.004 21.859 4.066 1 96.12 209 GLY B CA 1
ATOM 3334 C C . GLY B 1 209 ? 4.91 22.188 2.893 1 96.12 209 GLY B C 1
ATOM 3335 O O . GLY B 1 209 ? 5.109 21.344 2.014 1 96.12 209 GLY B O 1
ATOM 3336 N N . GLY B 1 210 ? 5.488 23.406 2.811 1 93.56 210 GLY B N 1
ATOM 3337 C CA . GLY B 1 210 ? 6.383 23.781 1.723 1 93.56 210 GLY B CA 1
ATOM 3338 C C . GLY B 1 210 ? 7.816 23.984 2.172 1 93.56 210 GLY B C 1
ATOM 3339 O O . GLY B 1 210 ? 8.219 25.109 2.488 1 93.56 210 GLY B O 1
ATOM 3340 N N . SER B 1 211 ? 8.648 22.938 2.199 1 91.94 211 SER B N 1
ATOM 3341 C CA . SER B 1 211 ? 10.086 22.969 2.426 1 91.94 211 SER B CA 1
ATOM 3342 C C . SER B 1 211 ? 10.43 23.688 3.725 1 91.94 211 SER B C 1
ATOM 3344 O O . SER B 1 211 ? 11.273 24.594 3.74 1 91.94 211 SER B O 1
ATOM 3346 N N . VAL B 1 212 ? 9.742 23.344 4.793 1 94.81 212 VAL B N 1
ATOM 3347 C CA . VAL B 1 212 ? 10.094 23.859 6.109 1 94.81 212 VAL B CA 1
ATOM 3348 C C . VAL B 1 212 ? 11.438 23.266 6.551 1 94.81 212 VAL B C 1
ATOM 3350 O O . VAL B 1 212 ? 11.648 22.062 6.449 1 94.81 212 VAL B O 1
ATOM 3353 N N . LYS B 1 213 ? 12.336 24.125 6.898 1 93.88 213 LYS B N 1
ATOM 3354 C CA . LYS B 1 213 ? 13.656 23.797 7.414 1 93.88 213 LYS B CA 1
ATOM 3355 C C . LYS B 1 213 ? 13.922 24.5 8.742 1 93.88 213 LYS B C 1
ATOM 3357 O O . LYS B 1 213 ? 13.219 25.438 9.102 1 93.88 213 LYS B O 1
ATOM 3362 N N . PRO B 1 214 ? 14.922 23.953 9.445 1 96.25 214 PRO B N 1
ATOM 3363 C CA . PRO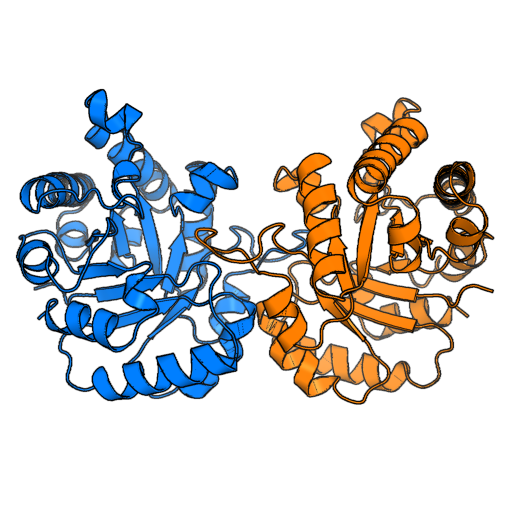 B 1 214 ? 15.242 24.625 10.711 1 96.25 214 PRO B CA 1
ATOM 3364 C C . PRO B 1 214 ? 15.469 26.125 10.547 1 96.25 214 PRO B C 1
ATOM 3366 O O . PRO B 1 214 ? 15.047 26.906 11.391 1 96.25 214 PRO B O 1
ATOM 3369 N N . GLN B 1 215 ? 15.984 26.516 9.445 1 94.12 215 GLN B N 1
ATOM 3370 C CA . GLN B 1 215 ? 16.422 27.891 9.234 1 94.12 215 GLN B CA 1
ATOM 3371 C C . GLN B 1 215 ? 15.227 28.812 8.992 1 94.12 215 GLN B C 1
ATOM 3373 O O . GLN B 1 215 ? 15.305 30.016 9.258 1 94.12 215 GLN B O 1
ATOM 3378 N N . ASN B 1 216 ? 14.133 28.297 8.492 1 94.56 216 ASN B N 1
ATOM 3379 C CA . ASN B 1 216 ? 13.031 29.188 8.141 1 94.56 216 ASN B CA 1
ATOM 3380 C C . ASN B 1 216 ? 11.797 28.906 9 1 94.56 216 ASN B C 1
ATOM 3382 O O . ASN B 1 216 ? 10.805 29.641 8.922 1 94.56 216 ASN B O 1
ATOM 3386 N N . ALA B 1 217 ? 11.844 27.938 9.891 1 97 217 ALA B N 1
ATOM 3387 C CA . ALA B 1 217 ? 10.688 27.469 10.648 1 97 217 ALA B CA 1
ATOM 3388 C C . ALA B 1 217 ? 10.141 28.562 11.562 1 97 217 ALA B C 1
ATOM 3390 O O . ALA B 1 217 ? 8.938 28.781 11.625 1 97 217 ALA B O 1
ATOM 3391 N N . MET B 1 218 ? 11.023 29.203 12.211 1 96.88 218 MET B N 1
ATOM 3392 C CA . MET B 1 218 ? 10.609 30.219 13.18 1 96.88 218 MET B CA 1
ATOM 3393 C C . MET B 1 218 ? 9.789 31.312 12.5 1 96.88 218 MET B C 1
ATOM 3395 O O . MET B 1 218 ? 8.742 31.719 13.016 1 96.88 218 MET B O 1
ATOM 3399 N N . GLU B 1 219 ? 10.281 31.75 11.398 1 96.81 219 GLU B N 1
ATOM 3400 C CA . GLU B 1 219 ? 9.578 32.812 10.68 1 96.81 219 GLU B CA 1
ATOM 3401 C C . GLU B 1 219 ? 8.227 32.312 10.156 1 96.81 219 GLU B C 1
ATOM 3403 O O . GLU B 1 219 ? 7.23 33.031 10.234 1 96.81 219 GLU B O 1
ATOM 3408 N N . LEU B 1 220 ? 8.195 31.172 9.648 1 97.25 220 LEU B N 1
ATOM 3409 C CA . LEU B 1 220 ? 6.961 30.594 9.133 1 97.25 220 LEU B CA 1
ATOM 3410 C C . LEU B 1 220 ? 5.938 30.422 10.242 1 97.25 220 LEU B C 1
ATOM 3412 O O . LEU B 1 220 ? 4.805 30.891 10.133 1 97.25 220 LEU B O 1
ATOM 3416 N N . PHE B 1 221 ? 6.379 29.828 11.375 1 97.81 221 PHE B N 1
ATOM 3417 C CA . PHE B 1 221 ? 5.465 29.484 12.461 1 97.81 221 PHE B CA 1
ATOM 3418 C C . PHE B 1 221 ? 5.074 30.719 13.258 1 97.81 221 PHE B C 1
ATOM 3420 O O . PHE B 1 221 ? 4.176 30.656 14.102 1 97.81 221 PHE B O 1
ATOM 3427 N N . GLY B 1 222 ? 5.723 31.844 12.953 1 96.62 222 GLY B N 1
ATOM 3428 C CA . GLY B 1 222 ? 5.387 33.125 13.586 1 96.62 222 GLY B CA 1
ATOM 3429 C C . GLY B 1 222 ? 4.219 33.812 12.922 1 96.62 222 GLY B C 1
ATOM 3430 O O . GLY B 1 222 ? 3.689 34.781 13.453 1 96.62 222 GLY B O 1
ATOM 3431 N N . GLN B 1 223 ? 3.805 33.344 11.797 1 97.06 223 GLN B N 1
ATOM 3432 C CA . GLN B 1 223 ? 2.67 33.906 11.086 1 97.06 223 GLN B CA 1
ATOM 3433 C C . GLN B 1 223 ? 1.356 33.594 11.789 1 97.06 223 GLN B C 1
ATOM 3435 O O . GLN B 1 223 ? 1.224 32.5 12.391 1 97.06 223 GLN B O 1
ATOM 3440 N N . ASP B 1 224 ? 0.354 34.406 11.625 1 97.44 224 ASP B N 1
ATOM 3441 C CA . ASP B 1 224 ? -0.875 34.375 12.406 1 97.44 224 ASP B CA 1
ATOM 3442 C C . ASP B 1 224 ? -1.657 33.094 12.156 1 97.44 224 ASP B C 1
ATOM 3444 O O . ASP B 1 224 ? -2.314 32.594 13.062 1 97.44 224 ASP B O 1
ATOM 3448 N N . ASP B 1 225 ? -1.582 32.625 10.906 1 98.19 225 ASP B N 1
ATOM 3449 C CA . ASP B 1 225 ? -2.488 31.516 10.57 1 98.19 225 ASP B CA 1
ATOM 3450 C C . ASP B 1 225 ? -1.721 30.219 10.344 1 98.19 225 ASP B C 1
ATOM 3452 O O . ASP B 1 225 ? -2.291 29.219 9.883 1 98.19 225 ASP B O 1
ATOM 3456 N N . ILE B 1 226 ? -0.462 30.188 10.633 1 98.19 226 ILE B N 1
ATOM 3457 C CA . ILE B 1 226 ? 0.331 28.969 10.461 1 98.19 226 ILE B CA 1
ATOM 3458 C C . ILE B 1 226 ? 0.493 28.266 11.812 1 98.19 226 ILE B C 1
ATOM 3460 O O . ILE B 1 226 ? 1.176 28.781 12.703 1 98.19 226 ILE B O 1
ATOM 3464 N N . ASP B 1 227 ? -0.135 27.156 11.906 1 98.56 227 ASP B N 1
ATOM 3465 C CA . ASP B 1 227 ? -0.246 26.469 13.18 1 98.56 227 ASP B CA 1
ATOM 3466 C C . ASP B 1 227 ? 0.698 25.266 13.234 1 98.56 227 ASP B C 1
ATOM 3468 O O . ASP B 1 227 ? 0.386 24.25 13.859 1 98.56 227 ASP B O 1
ATOM 3472 N N . GLY B 1 228 ? 1.804 25.312 12.5 1 98.38 228 GLY B N 1
ATOM 3473 C CA . GLY B 1 228 ? 2.801 24.25 12.492 1 98.38 228 GLY B CA 1
ATOM 3474 C C . GLY B 1 228 ? 3.195 23.812 11.086 1 98.38 228 GLY B C 1
ATOM 3475 O O . GLY B 1 228 ? 3.129 24.609 10.148 1 98.38 228 GLY B O 1
ATOM 3476 N N . GLY B 1 229 ? 3.754 22.641 11.023 1 98.44 229 GLY B N 1
ATOM 3477 C CA . GLY B 1 229 ? 4.297 22.234 9.734 1 98.44 229 GLY B CA 1
ATOM 3478 C C . GLY B 1 229 ? 4.07 20.766 9.43 1 98.44 229 GLY B C 1
ATOM 3479 O O . GLY B 1 229 ? 3.965 19.938 10.344 1 98.44 229 GLY B O 1
ATOM 3480 N N . LEU B 1 230 ? 3.873 20.453 8.18 1 98.5 230 LEU B N 1
ATOM 3481 C CA . LEU B 1 230 ? 4.012 19.094 7.629 1 98.5 230 LEU B CA 1
ATOM 3482 C C . LEU B 1 230 ? 5.348 18.938 6.918 1 98.5 230 LEU B C 1
ATOM 3484 O O . LEU B 1 230 ? 5.531 19.438 5.805 1 98.5 230 LEU B O 1
ATOM 3488 N N . ILE B 1 231 ? 6.258 18.188 7.582 1 97.81 231 ILE B N 1
ATOM 3489 C CA . ILE B 1 231 ? 7.68 18.234 7.258 1 97.81 231 ILE B CA 1
ATOM 3490 C C . ILE B 1 231 ? 8.055 17 6.434 1 97.81 231 ILE B C 1
ATOM 3492 O O . ILE B 1 231 ? 7.715 15.867 6.801 1 97.81 231 ILE B O 1
ATOM 3496 N N . GLY B 1 232 ? 8.758 17.266 5.301 1 95.81 232 GLY B N 1
ATOM 3497 C CA . GLY B 1 232 ? 9.258 16.172 4.484 1 95.81 232 GLY B CA 1
ATOM 3498 C C . GLY B 1 232 ? 10.672 15.75 4.859 1 95.81 232 GLY B C 1
ATOM 3499 O O . GLY B 1 232 ? 10.906 15.266 5.969 1 95.81 232 GLY B O 1
ATOM 3500 N N . GLY B 1 233 ? 11.648 16.062 3.994 1 95 233 GLY B N 1
ATOM 3501 C CA . GLY B 1 233 ? 13.023 15.617 4.145 1 95 233 GLY B CA 1
ATOM 3502 C C . GLY B 1 233 ? 13.609 15.922 5.516 1 95 233 GLY B C 1
ATOM 3503 O O . GLY B 1 233 ? 14.328 15.102 6.086 1 95 233 GLY B O 1
ATOM 3504 N N . ALA B 1 234 ? 13.344 17.016 6.098 1 96.56 234 ALA B N 1
ATOM 3505 C CA . ALA B 1 234 ? 13.898 17.422 7.383 1 96.56 234 ALA B CA 1
ATOM 3506 C C . ALA B 1 234 ? 13.383 16.531 8.508 1 96.56 234 ALA B C 1
ATOM 3508 O O . ALA B 1 234 ? 13.977 16.484 9.594 1 96.56 234 ALA B O 1
ATOM 3509 N N . ALA B 1 235 ? 12.266 15.859 8.297 1 98.19 235 ALA B N 1
ATOM 3510 C CA . ALA B 1 235 ? 11.703 14.977 9.312 1 98.19 235 ALA B CA 1
ATOM 3511 C C . ALA B 1 235 ? 12.5 13.68 9.414 1 98.19 235 ALA B C 1
ATOM 3513 O O . ALA B 1 235 ? 12.328 12.906 10.359 1 98.19 235 ALA B O 1
ATOM 3514 N N . LEU B 1 236 ? 13.43 13.414 8.445 1 98.44 236 LEU B N 1
ATOM 3515 C CA . LEU B 1 236 ? 14.211 12.188 8.414 1 98.44 236 LEU B CA 1
ATOM 3516 C C . LEU B 1 236 ? 15.516 12.352 9.18 1 98.44 236 LEU B C 1
ATOM 3518 O O . L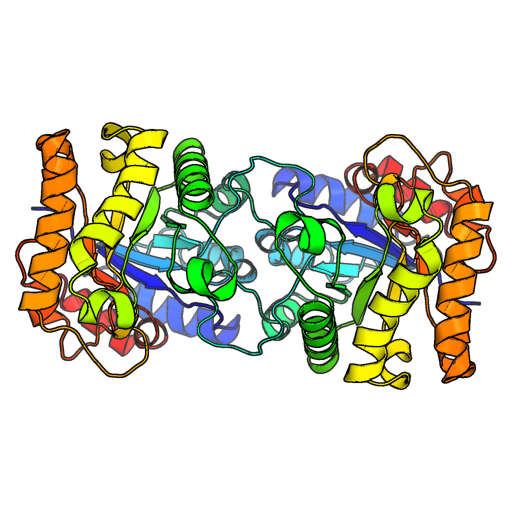EU B 1 236 ? 16.297 11.398 9.297 1 98.44 236 LEU B O 1
ATOM 3522 N N . VAL B 1 237 ? 15.789 13.531 9.617 1 98.44 237 VAL B N 1
ATOM 3523 C CA . VAL B 1 237 ? 16.938 13.859 10.453 1 98.44 237 VAL B CA 1
ATOM 3524 C C . VAL B 1 237 ? 16.469 14.398 11.797 1 98.44 237 VAL B C 1
ATOM 3526 O O . VAL B 1 237 ? 15.875 15.484 11.867 1 98.44 237 VAL B O 1
ATOM 3529 N N . ALA B 1 238 ? 16.766 13.594 12.914 1 98.5 238 ALA B N 1
ATOM 3530 C CA . ALA B 1 238 ? 16.219 13.891 14.227 1 98.5 238 ALA B CA 1
ATOM 3531 C C . ALA B 1 238 ? 16.5 15.336 14.633 1 98.5 238 ALA B C 1
ATOM 3533 O O . ALA B 1 238 ? 15.602 16.047 15.07 1 98.5 238 ALA B O 1
ATOM 3534 N N . ASP B 1 239 ? 17.734 15.766 14.43 1 98.19 239 ASP B N 1
ATOM 3535 C CA . ASP B 1 239 ? 18.125 17.109 14.852 1 98.19 239 ASP B CA 1
ATOM 3536 C C . ASP B 1 239 ? 17.344 18.172 14.078 1 98.19 239 ASP B C 1
ATOM 3538 O O . ASP B 1 239 ? 16.891 19.156 14.664 1 98.19 239 ASP B O 1
ATOM 3542 N N . ASP B 1 240 ? 17.219 17.984 12.789 1 98.31 240 ASP B N 1
ATOM 3543 C CA . ASP B 1 240 ? 16.484 18.922 11.969 1 98.31 240 ASP B CA 1
ATOM 3544 C C . ASP B 1 240 ? 15.008 18.953 12.375 1 98.31 240 ASP B C 1
ATOM 3546 O O . ASP B 1 240 ? 14.422 20.031 12.531 1 98.31 240 ASP B O 1
ATOM 3550 N N . PHE B 1 241 ? 14.469 17.812 12.555 1 98.69 241 PHE B N 1
ATOM 3551 C CA . PHE B 1 241 ? 13.055 17.703 12.898 1 98.69 241 PHE B CA 1
ATOM 3552 C C . PHE B 1 241 ? 12.781 18.359 14.25 1 98.69 241 PHE B C 1
ATOM 3554 O O . PHE B 1 241 ? 11.844 19.156 14.383 1 98.69 241 PHE B O 1
ATOM 3561 N N . LEU B 1 242 ? 13.586 18.062 15.234 1 98.25 242 LEU B N 1
ATOM 3562 C CA . LEU B 1 242 ? 13.406 18.609 16.562 1 98.25 242 LEU B CA 1
ATOM 3563 C C . LEU B 1 242 ? 13.625 20.125 16.562 1 98.25 242 LEU B C 1
ATOM 3565 O O . LEU B 1 242 ? 12.953 20.844 17.297 1 98.25 242 LEU B O 1
ATOM 3569 N N . ALA B 1 243 ? 14.562 20.578 15.711 1 97.88 243 ALA B N 1
ATOM 3570 C CA . ALA B 1 243 ? 14.766 22.031 15.594 1 97.88 243 ALA B CA 1
ATOM 3571 C C . ALA B 1 243 ? 13.516 22.719 15.062 1 97.88 243 ALA B C 1
ATOM 3573 O O . ALA B 1 243 ? 13.133 23.781 15.555 1 97.88 243 ALA B O 1
ATOM 3574 N N . ILE B 1 244 ? 12.883 22.094 14.109 1 98.19 244 ILE B N 1
ATOM 3575 C CA . ILE B 1 244 ? 11.648 22.625 13.555 1 98.19 244 ILE B CA 1
ATOM 3576 C C . ILE B 1 244 ? 10.555 22.609 14.625 1 98.19 244 ILE B C 1
ATOM 3578 O O . ILE B 1 244 ? 9.812 23.578 14.781 1 98.19 244 ILE B O 1
ATOM 3582 N N . CYS B 1 245 ? 10.484 21.516 15.367 1 98.38 245 CYS B N 1
ATOM 3583 C CA . CYS B 1 245 ? 9.5 21.406 16.438 1 98.38 245 CYS B CA 1
ATOM 3584 C C . CYS B 1 245 ? 9.703 22.5 17.484 1 98.38 245 CYS B C 1
ATOM 3586 O O . CYS B 1 245 ? 8.742 23.078 17.969 1 98.38 245 CYS B O 1
ATOM 3588 N N . ARG B 1 246 ? 10.922 22.797 17.797 1 97.25 246 ARG B N 1
ATOM 3589 C CA . ARG B 1 246 ? 11.227 23.828 18.781 1 97.25 246 ARG B CA 1
ATOM 3590 C C . ARG B 1 246 ? 10.789 25.203 18.297 1 97.25 246 ARG B C 1
ATOM 3592 O O . ARG B 1 246 ? 10.406 26.062 19.109 1 97.25 246 ARG B O 1
ATOM 3599 N N . ALA B 1 247 ? 10.805 25.328 17.016 1 96.75 247 ALA B N 1
ATOM 3600 C CA . ALA B 1 247 ? 10.391 26.609 16.438 1 96.75 247 ALA B CA 1
ATOM 3601 C C . ALA B 1 247 ? 8.883 26.781 16.547 1 96.75 247 ALA B C 1
ATOM 3603 O O . ALA B 1 247 ? 8.375 27.906 16.406 1 96.75 247 ALA B O 1
ATOM 3604 N N . ALA B 1 248 ? 8.156 25.703 16.656 1 95.5 248 ALA B N 1
ATOM 3605 C CA . ALA B 1 248 ? 6.699 25.734 16.734 1 95.5 248 ALA B CA 1
ATOM 3606 C C . ALA B 1 248 ? 6.234 25.953 18.172 1 95.5 248 ALA B C 1
ATOM 3608 O O . ALA B 1 248 ? 5.504 25.125 18.734 1 95.5 248 ALA B O 1
ATOM 3609 N N . ASN B 1 249 ? 6.785 26.906 18.984 1 83.88 249 ASN B N 1
ATOM 3610 C CA . ASN B 1 249 ? 6.477 27.266 20.359 1 83.88 249 ASN B CA 1
ATOM 3611 C C . ASN B 1 249 ? 5.297 28.234 20.438 1 83.88 249 ASN B C 1
ATOM 3613 O O . ASN B 1 249 ? 5.074 29.016 19.531 1 83.88 249 ASN B O 1
#

Radius of gyration: 23.96 Å; Cα contacts (8 Å, |Δi|>4): 1125; chains: 2; bounding box: 38×68×55 Å

Organism: Dechloromonas aromatica (strain RCB) (NCBI:txid159087)

Solvent-accessible surface area (backbone atoms only — not comparable to full-atom values): 24669 Å² total; per-residue (Å²): 130,72,78,23,37,35,34,23,44,48,23,24,53,77,44,76,66,57,41,52,56,40,48,53,53,40,54,72,60,47,75,82,47,80,29,47,41,33,38,19,47,33,53,57,46,36,53,58,50,36,69,72,34,64,94,52,78,50,46,35,26,33,45,50,62,33,56,52,83,62,46,93,38,52,60,37,47,30,41,68,56,44,49,76,41,65,37,45,35,31,35,33,49,41,66,50,37,36,74,74,57,67,49,42,56,68,54,32,28,40,24,42,47,32,28,44,74,62,72,30,29,29,32,41,32,38,51,30,48,52,72,38,46,78,68,70,34,40,68,58,45,35,48,50,50,51,44,41,33,37,70,71,62,37,66,74,52,42,63,60,33,33,38,28,44,28,44,51,58,13,46,88,64,83,43,58,69,49,51,66,58,50,35,53,54,38,44,49,55,39,49,58,43,32,76,76,35,53,71,41,28,69,64,42,42,29,19,41,30,31,60,60,37,57,89,50,24,46,61,40,37,64,35,94,45,32,30,26,30,42,25,44,78,42,46,77,35,44,68,44,32,52,46,32,45,61,35,31,107,130,73,78,22,37,34,32,22,42,49,24,25,54,78,44,76,68,58,41,52,57,40,47,53,52,40,54,72,60,47,75,81,46,80,29,48,41,34,41,18,48,32,55,58,46,37,54,57,49,35,69,72,33,64,92,52,79,51,45,34,26,33,47,49,62,32,54,54,85,62,46,92,38,50,60,36,48,30,40,68,55,45,50,76,42,64,39,47,37,30,36,34,49,41,65,48,37,35,74,72,57,66,50,42,55,69,53,31,27,41,25,42,47,32,27,45,74,62,73,31,29,28,31,40,33,38,52,29,47,52,70,38,47,78,68,71,34,40,68,59,44,34,48,50,50,51,45,40,34,39,70,72,62,39,65,74,54,43,62,61,32,34,38,28,45,28,46,51,57,13,47,88,63,82,44,58,70,50,52,66,58,51,34,51,54,37,43,50,53,38,49,60,43,32,75,79,35,52,69,41,27,70,64,41,41,30,21,41,29,33,60,60,38,58,88,51,24,45,62,39,38,65,34,93,45,32,29,25,29,45,25,45,78,42,46,77,35,43,68,42,32,50,46,31,45,63,35,32,107

Sequence (498 aa):
MRKKLVAGNWKMHGSLQQNAALLELIKAGVSSLPCEVAVCPPYPYLGQVQSILSGSALAWGAQSVSEHQSGAFTGEVAASMLLEFGCRYVLVGHSERRALYGETDTVVSAKFEAVQRAGLVPVLCVGETLAERESGMTSVVVARQLSAVLGRVGVAAMASAVVAYEPVWAIGTGVTASPAQAQEVHAAIRAKVAELDLGVANGLRILYGGSVKPQNAMELFGQDDIDGGLIGGAALVADDFLAICRAANMRKKLVAGNWKMHGSLQQNAALLELIKAGVSSLPCEVAVCPPYPYLGQVQSILSGSALAWGAQSVSEHQSGAFTGEVAASMLLEFGCRYVLVGHSERRALYGETDTVVSAKFEAVQRAGLVPVLCVGETLAERESGMTSVVVARQLSAVLGRVGVAAMASAVVAYEPVWAIGTGVTASPAQAQEVHAAIRAKVAELDLGVANGLRILYGGSVKPQNAMELFGQDDIDGGLIGGAALVADDFLAICRAAN